Protein AF-A0AAV5A6D0-F1 (afdb_monomer_lite)

pLDDT: mean 78.34, std 21.55, range [28.73, 97.75]

Structure (mmCIF, N/CA/C/O backbone):
data_AF-A0AAV5A6D0-F1
#
_entry.id   AF-A0AAV5A6D0-F1
#
loop_
_atom_site.group_PDB
_atom_site.id
_atom_site.type_symbol
_atom_site.label_atom_id
_atom_site.label_alt_id
_atom_site.label_comp_id
_atom_site.label_asym_id
_atom_site.label_entity_id
_atom_site.label_seq_id
_atom_site.pdbx_PDB_ins_code
_atom_site.Cartn_x
_atom_site.Cartn_y
_atom_site.Cartn_z
_atom_site.occupancy
_atom_site.B_iso_or_equiv
_atom_site.auth_seq_id
_atom_site.auth_comp_id
_atom_site.auth_asym_id
_atom_site.auth_atom_id
_atom_site.pdbx_PDB_model_num
ATOM 1 N N . MET A 1 1 ? 9.984 25.549 33.295 1.00 43.25 1 MET A N 1
ATOM 2 C CA . MET A 1 1 ? 11.396 25.814 32.937 1.00 43.25 1 MET A CA 1
ATOM 3 C C . MET A 1 1 ? 12.257 25.855 34.195 1.00 43.25 1 MET A C 1
ATOM 5 O O . MET A 1 1 ? 12.233 26.850 34.903 1.00 43.25 1 MET A O 1
ATOM 9 N N . ARG A 1 2 ? 13.010 24.788 34.477 1.00 30.38 2 ARG A N 1
ATOM 10 C CA . ARG A 1 2 ? 14.210 24.799 35.330 1.00 30.38 2 ARG A CA 1
ATOM 11 C C . ARG A 1 2 ? 15.177 23.796 34.706 1.00 30.38 2 ARG A C 1
ATOM 13 O O . ARG A 1 2 ? 14.861 22.615 34.636 1.00 30.38 2 ARG A O 1
ATOM 20 N N . ARG A 1 3 ? 16.281 24.303 34.153 1.00 36.16 3 ARG A N 1
ATOM 21 C CA . ARG A 1 3 ? 17.393 23.506 33.624 1.00 36.16 3 ARG A CA 1
ATOM 22 C C . ARG A 1 3 ? 18.273 23.119 34.806 1.00 36.16 3 ARG A C 1
ATOM 24 O O . ARG A 1 3 ? 18.741 24.007 35.512 1.00 36.16 3 ARG A O 1
ATOM 31 N N . LEU A 1 4 ? 18.495 21.826 35.003 1.00 36.88 4 LEU A N 1
ATOM 32 C CA . LEU A 1 4 ? 19.618 21.334 35.789 1.00 36.88 4 LEU A CA 1
ATOM 33 C C . LEU A 1 4 ? 20.675 20.870 34.791 1.00 36.88 4 LEU A C 1
ATOM 35 O O . LEU A 1 4 ? 20.469 19.902 34.064 1.00 36.88 4 LEU A O 1
ATOM 39 N N . GLY A 1 5 ? 21.747 21.655 34.705 1.00 32.72 5 GLY A N 1
ATOM 40 C CA . GLY A 1 5 ? 22.983 21.275 34.043 1.00 32.72 5 GLY A CA 1
ATOM 41 C C . GLY A 1 5 ? 23.807 20.411 34.987 1.00 32.72 5 GLY A C 1
ATOM 42 O O . GLY A 1 5 ? 23.960 20.744 36.161 1.00 32.72 5 GLY A O 1
ATOM 43 N N . LEU A 1 6 ? 24.317 19.308 34.458 1.00 35.38 6 LEU A N 1
ATOM 44 C CA . LEU A 1 6 ? 25.397 18.540 35.054 1.00 35.38 6 LEU A CA 1
ATOM 45 C C . LEU A 1 6 ? 26.467 18.399 33.976 1.00 35.38 6 LEU A C 1
ATOM 47 O O . LEU A 1 6 ? 26.314 17.637 33.024 1.00 35.38 6 LEU A O 1
ATOM 51 N N . ASP A 1 7 ? 27.512 19.206 34.134 1.00 33.22 7 ASP A N 1
ATOM 52 C CA . ASP A 1 7 ? 28.793 19.037 33.469 1.00 33.22 7 ASP A CA 1
ATOM 53 C C . ASP A 1 7 ? 29.434 17.742 33.975 1.00 33.22 7 ASP A C 1
ATOM 55 O O . ASP A 1 7 ? 29.600 17.550 35.181 1.00 33.22 7 ASP A O 1
ATOM 59 N N . MET A 1 8 ? 29.825 16.860 33.057 1.00 34.28 8 MET A N 1
ATOM 60 C CA . MET A 1 8 ? 30.704 15.741 33.373 1.00 34.28 8 MET A CA 1
ATOM 61 C C . MET A 1 8 ? 31.826 15.679 32.338 1.00 34.28 8 MET A C 1
ATOM 63 O O . MET A 1 8 ? 31.598 15.641 31.130 1.00 34.28 8 MET A O 1
ATOM 67 N N . GLN A 1 9 ? 33.043 15.761 32.868 1.00 32.66 9 GLN A N 1
ATOM 68 C CA . GLN A 1 9 ? 34.308 15.936 32.171 1.00 32.66 9 GLN A CA 1
ATOM 69 C C . GLN A 1 9 ? 34.666 14.769 31.242 1.00 32.66 9 GLN A C 1
ATOM 71 O O . GLN A 1 9 ? 34.396 13.602 31.522 1.00 32.66 9 GLN A O 1
ATOM 76 N N . GLN A 1 10 ? 35.359 15.130 30.159 1.00 32.72 10 GLN A N 1
ATOM 77 C CA . GLN A 1 10 ? 36.092 14.244 29.260 1.00 32.72 10 GLN A CA 1
ATOM 78 C C . GLN A 1 10 ? 37.150 13.422 30.008 1.00 32.72 10 GLN A C 1
ATOM 80 O O . GLN A 1 10 ? 38.020 13.974 30.679 1.00 32.72 10 GLN A O 1
ATOM 85 N N . GLY A 1 11 ? 37.118 12.108 29.794 1.00 30.50 11 GLY A N 1
ATOM 86 C CA . GLY A 1 11 ? 38.214 11.184 30.060 1.00 30.50 11 GLY A CA 1
ATOM 87 C C . GLY A 1 11 ? 38.508 10.389 28.794 1.00 30.50 11 GLY A C 1
ATOM 88 O O . GLY A 1 11 ? 37.757 9.490 28.422 1.00 30.50 11 GLY A O 1
ATOM 89 N N . ASP A 1 12 ? 39.582 10.770 28.115 1.00 33.25 12 ASP A N 1
ATOM 90 C CA . ASP A 1 12 ? 40.119 10.138 26.914 1.00 33.25 12 ASP A CA 1
ATOM 91 C C . ASP A 1 12 ? 40.852 8.841 27.305 1.00 33.25 12 ASP A C 1
ATOM 93 O O . ASP A 1 12 ? 41.772 8.883 28.121 1.00 33.25 12 ASP A O 1
ATOM 97 N N . SER A 1 13 ? 40.474 7.680 26.754 1.00 34.00 13 SER A N 1
ATOM 98 C CA . SER A 1 13 ? 41.290 6.450 26.790 1.00 34.00 13 SER A CA 1
ATOM 99 C C . SER A 1 13 ? 40.824 5.424 25.756 1.00 34.00 13 SER A C 1
ATOM 101 O O . SER A 1 13 ? 39.768 4.802 25.849 1.00 34.00 13 SER A O 1
ATOM 103 N N . LYS A 1 14 ? 41.681 5.246 24.755 1.00 36.22 14 LYS A N 1
ATOM 104 C CA . LYS A 1 14 ? 41.596 4.319 23.626 1.00 36.22 14 LYS A CA 1
ATOM 105 C C . LYS A 1 14 ? 41.636 2.853 24.082 1.00 36.22 14 LYS A C 1
ATOM 107 O O . LYS A 1 14 ? 42.484 2.493 24.888 1.00 36.22 14 LYS A O 1
ATOM 112 N N . THR A 1 15 ? 40.810 1.994 23.474 1.00 36.38 15 THR A N 1
ATOM 113 C CA . THR A 1 15 ? 41.187 0.685 22.872 1.00 36.38 15 THR A CA 1
ATOM 114 C C . THR A 1 15 ? 39.941 -0.043 22.335 1.00 36.38 15 THR A C 1
ATOM 116 O O . THR A 1 15 ? 39.344 -0.900 22.982 1.00 36.38 15 THR A O 1
ATOM 119 N N . GLN A 1 16 ? 39.542 0.265 21.095 1.00 35.91 16 GLN A N 1
ATOM 120 C CA . GLN A 1 16 ? 38.551 -0.531 20.363 1.00 35.91 16 GLN A CA 1
ATOM 121 C C . GLN A 1 16 ? 39.178 -1.858 19.899 1.00 35.91 16 GLN A C 1
ATOM 123 O O . GLN A 1 16 ? 39.881 -1.914 18.889 1.00 35.91 16 GLN A O 1
ATOM 128 N N . LYS A 1 17 ? 38.890 -2.954 20.610 1.00 38.31 17 LYS A N 1
ATOM 129 C CA . LYS A 1 17 ? 39.083 -4.316 20.088 1.00 38.31 17 LYS A CA 1
ATOM 130 C C . LYS A 1 17 ? 38.045 -4.583 18.990 1.00 38.31 17 LYS A C 1
ATOM 132 O O . LYS A 1 17 ? 36.876 -4.839 19.272 1.00 38.31 17 LYS A O 1
ATOM 137 N N . LYS A 1 18 ? 38.486 -4.536 17.728 1.00 38.50 18 LYS A N 1
ATOM 138 C CA . LYS A 1 18 ? 37.735 -5.013 16.556 1.00 38.50 18 LYS A CA 1
ATOM 139 C C . LYS A 1 18 ? 37.424 -6.505 16.718 1.00 38.50 18 LYS A C 1
ATOM 141 O O . LYS A 1 18 ? 38.333 -7.331 16.701 1.00 38.50 18 LYS A O 1
ATOM 146 N N . ARG A 1 19 ? 36.141 -6.854 16.846 1.00 41.00 19 ARG A N 1
ATOM 147 C CA . ARG A 1 19 ? 35.669 -8.239 16.693 1.00 41.00 19 ARG A CA 1
ATOM 148 C C . ARG A 1 19 ? 35.766 -8.648 15.212 1.00 41.00 19 ARG A C 1
ATOM 150 O O . ARG A 1 19 ? 35.385 -7.850 14.352 1.00 41.00 19 ARG A O 1
ATOM 157 N N . PRO A 1 20 ? 36.247 -9.859 14.887 1.00 47.59 20 PRO A N 1
ATOM 158 C CA . PRO A 1 20 ? 36.244 -10.356 13.518 1.00 47.59 20 PRO A CA 1
ATOM 159 C C . PRO A 1 20 ? 34.805 -10.607 13.047 1.00 47.59 20 PRO A C 1
ATOM 161 O O . PRO A 1 20 ? 34.029 -11.311 13.690 1.00 47.59 20 PRO A O 1
ATOM 164 N N . ARG A 1 21 ? 34.450 -9.996 11.915 1.00 40.84 21 ARG A N 1
ATOM 165 C CA . ARG A 1 21 ? 33.166 -10.162 11.227 1.00 40.84 21 ARG A CA 1
ATOM 166 C C . ARG A 1 21 ? 33.206 -11.499 10.480 1.00 40.84 21 ARG A C 1
ATOM 168 O O . ARG A 1 21 ? 33.995 -11.651 9.548 1.00 40.84 21 ARG A O 1
ATOM 175 N N . ALA A 1 22 ? 32.389 -12.462 10.897 1.00 35.53 22 ALA A N 1
ATOM 176 C CA . ALA A 1 22 ? 32.207 -13.714 10.172 1.00 35.53 22 ALA A CA 1
ATOM 177 C C . ALA A 1 22 ? 31.603 -13.414 8.789 1.00 35.53 22 ALA A C 1
ATOM 179 O O . ALA A 1 22 ? 30.533 -12.817 8.683 1.00 35.53 22 ALA A O 1
ATOM 180 N N . LYS A 1 23 ? 32.322 -13.787 7.726 1.00 35.41 23 LYS A N 1
ATOM 181 C CA . LYS A 1 23 ? 31.831 -13.760 6.346 1.00 35.41 23 LYS A CA 1
ATOM 182 C C . LYS A 1 23 ? 31.002 -15.023 6.112 1.00 35.41 23 LYS A C 1
ATOM 184 O O . LYS A 1 23 ? 31.561 -16.075 5.823 1.00 35.41 23 LYS A O 1
ATOM 189 N N . THR A 1 24 ? 29.684 -14.931 6.221 1.00 34.81 24 THR A N 1
ATOM 190 C CA . THR A 1 24 ? 28.765 -15.955 5.708 1.00 34.81 24 THR A CA 1
ATOM 191 C C . THR A 1 24 ? 28.520 -15.698 4.222 1.00 34.81 24 THR A C 1
ATOM 193 O O . THR A 1 24 ? 27.555 -15.053 3.826 1.00 34.81 24 THR A O 1
ATOM 196 N N . GLY A 1 25 ? 29.444 -16.171 3.383 1.00 32.53 25 GLY A N 1
ATOM 197 C CA . GLY A 1 25 ? 29.205 -16.318 1.949 1.00 32.53 25 GLY A CA 1
ATOM 198 C C . GLY A 1 25 ? 28.345 -17.556 1.712 1.00 32.53 25 GLY A C 1
ATOM 199 O O . GLY A 1 25 ? 28.854 -18.671 1.772 1.00 32.53 25 GLY A O 1
ATOM 200 N N . GLY A 1 26 ? 27.044 -17.365 1.497 1.00 32.62 26 GLY A N 1
ATOM 201 C CA . GLY A 1 26 ? 26.146 -18.429 1.050 1.00 32.62 26 GLY A CA 1
ATOM 202 C C . GLY A 1 26 ? 26.333 -18.690 -0.452 1.00 32.62 26 GLY A C 1
ATOM 203 O O . GLY A 1 26 ? 26.344 -17.727 -1.221 1.00 32.62 26 GLY A O 1
ATOM 204 N N . PRO A 1 27 ? 26.497 -19.948 -0.896 1.00 39.16 27 PRO A N 1
ATOM 205 C CA . PRO A 1 27 ? 26.615 -20.267 -2.313 1.00 39.16 27 PRO A CA 1
ATOM 206 C C . PRO A 1 27 ? 25.253 -20.162 -3.017 1.00 39.16 27 PRO A C 1
ATOM 208 O O . PRO A 1 27 ? 24.255 -20.721 -2.566 1.00 39.16 27 PRO A O 1
ATOM 211 N N . ILE A 1 28 ? 25.238 -19.461 -4.151 1.00 39.66 28 ILE A N 1
ATOM 212 C CA . ILE A 1 28 ? 24.139 -19.432 -5.123 1.00 39.66 28 ILE A CA 1
ATOM 213 C C . ILE A 1 28 ? 24.212 -20.734 -5.941 1.00 39.66 28 ILE A C 1
ATOM 215 O O . ILE A 1 28 ? 25.244 -20.972 -6.572 1.00 39.66 28 ILE A O 1
ATOM 219 N N . PRO A 1 29 ? 23.169 -21.584 -5.981 1.00 36.22 29 PRO A N 1
ATOM 220 C CA . PRO A 1 29 ? 23.170 -22.756 -6.845 1.00 36.22 29 PRO A CA 1
ATOM 221 C C . PRO A 1 29 ? 22.846 -22.353 -8.290 1.00 36.22 29 PRO A C 1
ATOM 223 O O . PRO A 1 29 ? 21.707 -22.047 -8.642 1.00 36.22 29 PRO A O 1
ATOM 226 N N . SER A 1 30 ? 23.868 -22.376 -9.144 1.00 33.62 30 SER A N 1
ATOM 227 C CA . SER A 1 30 ? 23.751 -22.318 -10.599 1.00 33.62 30 SER A CA 1
ATOM 228 C C . SER A 1 30 ? 23.232 -23.656 -11.137 1.00 33.62 30 SER A C 1
ATOM 230 O O . SER A 1 30 ? 23.967 -24.628 -11.297 1.00 33.62 30 SER A O 1
ATOM 232 N N . PHE A 1 31 ? 21.937 -23.715 -11.446 1.00 35.47 31 PHE A N 1
ATOM 233 C CA . PHE A 1 31 ? 21.344 -24.822 -12.197 1.00 35.47 31 PHE A CA 1
ATOM 234 C C . PHE A 1 31 ? 21.674 -24.689 -13.692 1.00 35.47 31 PHE A C 1
ATOM 236 O O . PHE A 1 31 ? 20.863 -24.223 -14.487 1.00 35.47 31 PHE A O 1
ATOM 243 N N . ILE A 1 32 ? 22.870 -25.131 -14.084 1.00 34.88 32 ILE A N 1
ATOM 244 C CA . ILE A 1 32 ? 23.192 -25.469 -15.476 1.00 34.88 32 ILE A CA 1
ATOM 245 C C . ILE A 1 32 ? 22.997 -26.980 -15.615 1.00 34.88 32 ILE A C 1
ATOM 247 O O . ILE A 1 32 ? 23.850 -27.775 -15.225 1.00 34.88 32 ILE A O 1
ATOM 251 N N . LYS A 1 33 ? 21.837 -27.394 -16.135 1.00 32.19 33 LYS A N 1
ATOM 252 C CA . LYS A 1 33 ? 21.610 -28.779 -16.563 1.00 32.19 33 LYS A CA 1
ATOM 253 C C . LYS A 1 33 ? 22.104 -28.940 -17.995 1.00 32.19 33 LYS A C 1
ATOM 255 O O . LYS A 1 33 ? 21.359 -28.760 -18.952 1.00 32.19 33 LYS A O 1
ATOM 260 N N . SER A 1 34 ? 23.365 -29.325 -18.109 1.00 32.22 34 SER A N 1
ATOM 261 C CA . SER A 1 34 ? 23.924 -29.972 -19.291 1.00 32.22 34 SER A CA 1
ATOM 262 C C . SER A 1 34 ? 23.414 -31.416 -19.335 1.00 32.22 34 SER A C 1
ATOM 264 O O . SER A 1 34 ? 23.597 -32.170 -18.377 1.00 32.22 34 SER A O 1
ATOM 266 N N . ARG A 1 35 ? 22.784 -31.830 -20.435 1.00 31.41 35 ARG A N 1
ATOM 267 C CA . ARG A 1 35 ? 22.602 -33.251 -20.771 1.00 31.41 35 ARG A CA 1
ATOM 268 C C . ARG A 1 35 ? 22.964 -33.484 -22.240 1.00 31.41 35 ARG A C 1
ATOM 270 O O . ARG A 1 35 ? 22.884 -32.546 -23.028 1.00 31.41 35 ARG A O 1
ATOM 277 N N . PRO A 1 36 ? 23.424 -34.698 -22.580 1.00 38.12 36 PRO A N 1
ATOM 278 C CA . PRO A 1 36 ? 24.420 -34.908 -23.610 1.00 38.12 36 PRO A CA 1
ATOM 279 C C . PRO A 1 36 ? 23.820 -35.323 -24.949 1.00 38.12 36 PRO A C 1
ATOM 281 O O . PRO A 1 36 ? 22.747 -35.917 -25.028 1.00 38.12 36 PRO A O 1
ATOM 284 N N . SER A 1 37 ? 24.634 -35.033 -25.959 1.00 30.64 37 SER A N 1
ATOM 285 C CA . SER A 1 37 ? 24.712 -35.608 -27.296 1.00 30.64 37 SER A CA 1
ATOM 286 C C . SER A 1 37 ? 24.108 -37.010 -27.450 1.00 30.64 37 SER A C 1
ATOM 288 O O . SER A 1 37 ? 24.536 -37.962 -26.795 1.00 30.64 37 SER A O 1
ATOM 290 N N . ALA A 1 38 ? 23.167 -37.127 -28.388 1.00 35.34 38 ALA A N 1
ATOM 291 C CA . ALA A 1 38 ? 22.860 -38.367 -29.083 1.00 35.34 38 ALA A CA 1
ATOM 292 C C . ALA A 1 38 ? 23.198 -38.159 -30.564 1.00 35.34 38 ALA A C 1
ATOM 294 O O . ALA A 1 38 ? 22.762 -37.192 -31.188 1.00 35.34 38 ALA A O 1
ATOM 295 N N . ALA A 1 39 ? 24.036 -39.056 -31.072 1.00 37.31 39 ALA A N 1
ATOM 296 C CA . ALA A 1 39 ? 24.595 -39.055 -32.408 1.00 37.31 39 ALA A CA 1
ATOM 297 C C . ALA A 1 39 ? 23.515 -39.107 -33.499 1.00 37.31 39 ALA A C 1
ATOM 299 O O . ALA A 1 39 ? 22.633 -39.963 -33.460 1.00 37.31 39 ALA A O 1
ATOM 300 N N . VAL A 1 40 ? 23.657 -38.253 -34.514 1.00 37.44 40 VAL A N 1
ATOM 301 C CA . VAL A 1 40 ? 23.099 -38.497 -35.846 1.00 37.44 40 VAL A CA 1
ATOM 302 C C . VAL A 1 40 ? 24.205 -38.294 -36.876 1.00 37.44 40 VAL A C 1
ATOM 304 O O . VAL A 1 40 ? 24.956 -37.322 -36.857 1.00 37.44 40 VAL A O 1
ATOM 307 N N . THR A 1 41 ? 24.303 -39.309 -37.717 1.00 34.34 41 THR A N 1
ATOM 308 C CA . THR A 1 41 ? 25.282 -39.604 -38.750 1.00 34.34 41 THR A CA 1
ATOM 309 C C . THR A 1 41 ? 25.411 -38.508 -39.814 1.00 34.34 41 THR A C 1
ATOM 311 O O . THR A 1 41 ? 24.445 -38.122 -40.461 1.00 34.34 41 THR A O 1
ATOM 314 N N . THR A 1 42 ? 26.656 -38.064 -39.973 1.00 35.09 42 THR A N 1
ATOM 315 C CA . THR A 1 42 ? 27.353 -37.503 -41.142 1.00 35.09 42 THR A CA 1
ATOM 316 C C . THR A 1 42 ? 26.597 -37.351 -42.474 1.00 35.09 42 THR A C 1
ATOM 318 O O . THR A 1 42 ? 26.329 -38.335 -43.164 1.00 35.09 42 THR A O 1
ATOM 321 N N . THR A 1 43 ? 26.498 -36.102 -42.934 1.00 37.00 43 THR A N 1
ATOM 322 C CA . THR A 1 43 ? 26.656 -35.715 -44.350 1.00 37.00 43 THR A CA 1
ATOM 323 C C . THR A 1 43 ? 27.648 -34.548 -44.418 1.00 37.00 43 THR A C 1
ATOM 325 O O . THR A 1 43 ? 27.418 -33.553 -43.727 1.00 37.00 43 THR A O 1
ATOM 328 N N . PRO A 1 44 ? 28.748 -34.634 -45.189 1.00 35.94 44 PRO A N 1
ATOM 329 C CA . PRO A 1 44 ? 29.735 -33.568 -45.268 1.00 35.94 44 PRO A CA 1
ATOM 330 C C . PRO A 1 44 ? 29.241 -32.507 -46.256 1.00 35.94 44 PRO A C 1
ATOM 332 O O . PRO A 1 44 ? 29.262 -32.713 -47.466 1.00 35.94 44 PRO A O 1
ATOM 335 N N . LEU A 1 45 ? 28.784 -31.372 -45.736 1.00 38.75 45 LEU A N 1
ATOM 336 C CA . LEU A 1 45 ? 28.726 -30.126 -46.490 1.00 38.75 45 LEU A CA 1
ATOM 337 C C . LEU A 1 45 ? 29.853 -29.254 -45.949 1.00 38.75 45 LEU A C 1
ATOM 339 O O . LEU A 1 45 ? 29.887 -28.934 -44.765 1.00 38.75 45 LEU A O 1
ATOM 343 N N . THR A 1 46 ? 30.802 -28.980 -46.835 1.00 40.53 46 THR A N 1
ATOM 344 C CA . THR A 1 46 ? 31.920 -28.044 -46.730 1.00 40.53 46 THR A CA 1
ATOM 345 C C . THR A 1 46 ? 31.604 -26.864 -45.806 1.00 40.53 46 THR A C 1
ATOM 347 O O . THR A 1 46 ? 30.938 -25.910 -46.200 1.00 40.53 46 THR A O 1
ATOM 350 N N . GLN A 1 47 ? 32.085 -26.943 -44.562 1.00 36.19 47 GLN A N 1
ATOM 351 C CA . GLN A 1 47 ? 32.286 -25.775 -43.714 1.00 36.19 47 GLN A CA 1
ATOM 352 C C . GLN A 1 47 ? 33.568 -25.099 -44.193 1.00 36.19 47 GLN A C 1
ATOM 354 O O . GLN A 1 47 ? 34.662 -25.624 -44.000 1.00 36.19 47 GLN A O 1
ATOM 359 N N . ASP A 1 48 ? 33.408 -23.946 -44.835 1.00 34.00 48 ASP A N 1
ATOM 360 C CA . ASP A 1 48 ? 34.449 -22.928 -44.862 1.00 34.00 48 ASP A CA 1
ATOM 361 C C . ASP A 1 48 ? 34.687 -22.484 -43.411 1.00 34.00 48 ASP A C 1
ATOM 363 O O . ASP A 1 48 ? 33.894 -21.735 -42.832 1.00 34.00 48 ASP A O 1
ATOM 367 N N . ASP A 1 49 ? 35.772 -22.977 -42.816 1.00 38.88 49 ASP A N 1
ATOM 368 C CA . ASP A 1 49 ? 36.373 -22.426 -41.601 1.00 38.88 49 ASP A CA 1
ATOM 369 C C . ASP A 1 49 ? 36.970 -21.050 -41.936 1.00 38.88 49 ASP A C 1
ATOM 371 O O . ASP A 1 49 ? 38.170 -20.880 -42.154 1.00 38.88 49 ASP A O 1
ATOM 375 N N . SER A 1 50 ? 36.102 -20.043 -41.988 1.00 38.50 50 SER A N 1
ATOM 376 C CA . SER A 1 50 ? 36.502 -18.655 -41.774 1.00 38.50 50 SER A CA 1
ATOM 377 C C . SER A 1 50 ? 36.335 -18.333 -40.282 1.00 38.50 50 SER A C 1
ATOM 379 O O . SER A 1 50 ? 35.353 -18.762 -39.668 1.00 38.50 50 SER A O 1
ATOM 381 N N . PRO A 1 51 ? 37.290 -17.621 -39.649 1.00 40.69 51 PRO A N 1
ATOM 382 C CA . PRO A 1 51 ? 37.132 -17.186 -38.264 1.00 40.69 51 PRO A CA 1
ATOM 383 C C . PRO A 1 51 ? 35.846 -16.353 -38.151 1.00 40.69 51 PRO A C 1
ATOM 385 O O . PRO A 1 51 ? 35.530 -15.639 -39.103 1.00 40.69 51 PRO A O 1
ATOM 388 N N . PRO A 1 52 ? 35.097 -16.405 -37.031 1.00 47.84 52 PRO A N 1
ATOM 389 C CA . PRO A 1 52 ? 33.910 -15.576 -36.873 1.00 47.84 52 PRO A CA 1
ATOM 390 C C . PRO A 1 52 ? 34.333 -14.115 -37.007 1.00 47.84 52 PRO A C 1
ATOM 392 O O . PRO A 1 52 ? 34.992 -13.561 -36.127 1.00 47.84 52 PRO A O 1
ATOM 395 N N . THR A 1 53 ? 34.003 -13.503 -38.142 1.00 55.25 53 THR A N 1
ATOM 396 C CA . THR A 1 53 ? 34.261 -12.093 -38.394 1.00 55.25 53 THR A CA 1
ATOM 397 C C . THR A 1 53 ? 33.444 -11.328 -37.365 1.00 55.25 53 THR A C 1
ATOM 399 O O . THR A 1 53 ? 32.216 -11.274 -37.442 1.00 55.25 53 THR A O 1
ATOM 402 N N . HIS A 1 54 ? 34.108 -10.815 -36.331 1.00 72.94 54 HIS A N 1
ATOM 403 C CA . HIS A 1 54 ? 33.478 -9.939 -35.358 1.00 72.94 54 HIS A CA 1
ATOM 404 C C . HIS A 1 54 ? 33.095 -8.653 -36.092 1.00 72.94 54 HIS A C 1
ATOM 406 O O . HIS A 1 54 ? 33.943 -7.791 -36.304 1.00 72.94 54 HIS A O 1
ATOM 412 N N . LEU A 1 55 ? 31.836 -8.572 -36.533 1.00 83.56 55 LEU A N 1
ATOM 413 C CA . LEU A 1 55 ? 31.282 -7.374 -37.156 1.00 83.56 55 LEU A CA 1
ATOM 414 C C . LEU A 1 55 ? 31.409 -6.198 -36.184 1.00 83.56 55 LEU A C 1
ATOM 416 O O . LEU A 1 55 ? 31.141 -6.333 -34.985 1.00 83.56 55 LEU A O 1
ATOM 420 N N . SER A 1 56 ? 31.814 -5.051 -36.713 1.00 92.19 56 SER A N 1
ATOM 421 C CA . SER A 1 56 ? 31.847 -3.792 -35.970 1.00 92.19 56 SER A CA 1
ATOM 422 C C . SER A 1 56 ? 30.432 -3.331 -35.588 1.00 92.19 56 SER A C 1
ATOM 424 O O . SER A 1 56 ? 29.434 -3.782 -36.156 1.00 92.19 56 SER A O 1
ATOM 426 N N . VAL A 1 57 ? 30.321 -2.414 -34.620 1.00 90.44 57 VAL A N 1
ATOM 427 C CA . VAL A 1 57 ? 29.020 -1.867 -34.188 1.00 90.44 57 VAL A CA 1
ATOM 428 C C . VAL A 1 57 ? 28.274 -1.214 -35.358 1.00 90.44 57 VAL A C 1
ATOM 430 O O . VAL A 1 57 ? 27.076 -1.445 -35.509 1.00 90.44 57 VAL A O 1
ATOM 433 N N . ASP A 1 58 ? 28.968 -0.480 -36.229 1.00 92.69 58 ASP A N 1
ATOM 434 C CA . ASP A 1 58 ? 28.361 0.186 -37.389 1.00 92.69 58 ASP A CA 1
ATOM 435 C C . ASP A 1 58 ? 27.865 -0.808 -38.455 1.00 92.69 58 ASP A C 1
ATOM 437 O O . ASP A 1 58 ? 26.787 -0.636 -39.036 1.00 92.69 58 ASP A O 1
ATOM 441 N N . GLU A 1 59 ? 28.597 -1.902 -38.680 1.00 92.12 59 GLU A N 1
ATOM 442 C CA . GLU A 1 59 ? 28.155 -3.002 -39.550 1.00 92.12 59 GLU A CA 1
ATOM 443 C C . GLU A 1 59 ? 26.917 -3.703 -38.971 1.00 92.12 59 GLU A C 1
ATOM 445 O O . GLU A 1 59 ? 25.964 -4.009 -39.690 1.00 92.12 59 GLU A O 1
ATOM 450 N N . LEU A 1 60 ? 26.878 -3.900 -37.651 1.00 92.69 60 LEU A N 1
ATOM 451 C CA . LEU A 1 60 ? 25.719 -4.475 -36.973 1.00 92.69 60 LEU A CA 1
ATOM 452 C C . LEU A 1 60 ? 24.501 -3.546 -37.049 1.00 92.69 60 LEU A C 1
ATOM 454 O O . LEU A 1 60 ? 23.402 -4.013 -37.354 1.00 92.69 60 LEU A O 1
ATOM 458 N N . LEU A 1 61 ? 24.681 -2.240 -36.841 1.00 93.50 61 LEU A N 1
ATOM 459 C CA . LEU A 1 61 ? 23.612 -1.246 -36.962 1.00 93.50 61 LEU A CA 1
ATOM 460 C C . LEU A 1 61 ? 23.069 -1.172 -38.391 1.00 93.50 61 LEU A C 1
ATOM 462 O O . LEU A 1 61 ? 21.855 -1.261 -38.588 1.00 93.50 61 LEU A O 1
ATOM 466 N N . SER A 1 62 ? 23.940 -1.079 -39.396 1.00 92.00 62 SER A N 1
ATOM 467 C CA . SER A 1 62 ? 23.523 -1.047 -40.804 1.00 92.00 62 SER A CA 1
ATOM 468 C C . SER A 1 62 ? 22.791 -2.327 -41.223 1.00 92.00 62 SER A C 1
ATOM 470 O O . SER A 1 62 ? 21.781 -2.244 -41.921 1.00 92.00 62 SER A O 1
ATOM 472 N N . SER A 1 63 ? 23.203 -3.497 -40.717 1.00 91.69 63 SER A N 1
ATOM 473 C CA . SER A 1 63 ? 22.531 -4.778 -40.990 1.00 91.69 63 SER A CA 1
ATOM 474 C C . SER A 1 63 ? 21.126 -4.905 -40.380 1.00 91.69 63 SER A C 1
ATOM 476 O O . SER A 1 63 ? 20.316 -5.703 -40.853 1.00 91.69 63 SER A O 1
ATOM 478 N N . LEU A 1 64 ? 20.823 -4.139 -39.325 1.00 91.50 64 LEU A N 1
ATOM 479 C CA . LEU A 1 64 ? 19.537 -4.170 -38.617 1.00 91.50 64 LEU A CA 1
ATOM 480 C C . LEU A 1 64 ? 18.618 -2.994 -38.983 1.00 91.50 64 LEU A C 1
ATOM 482 O O . LEU A 1 64 ? 17.404 -3.049 -38.746 1.00 91.50 64 LEU A O 1
ATOM 486 N N . THR A 1 65 ? 19.178 -1.943 -39.581 1.00 91.44 65 THR A N 1
ATOM 487 C CA . THR A 1 65 ? 18.440 -0.752 -40.006 1.00 91.44 65 THR A CA 1
ATOM 488 C C . THR A 1 65 ? 17.512 -1.097 -41.184 1.00 91.44 65 THR A C 1
ATOM 490 O O . THR A 1 65 ? 17.901 -1.845 -42.087 1.00 91.44 65 THR A O 1
ATOM 493 N N . PRO A 1 66 ? 16.255 -0.607 -41.206 1.00 83.69 66 PRO A N 1
ATOM 494 C CA . PRO A 1 66 ? 15.387 -0.741 -42.378 1.00 83.69 66 PRO A CA 1
ATOM 495 C C . PRO A 1 66 ? 16.100 -0.276 -43.660 1.00 83.69 66 PRO A C 1
ATOM 497 O O . PRO A 1 66 ? 16.751 0.766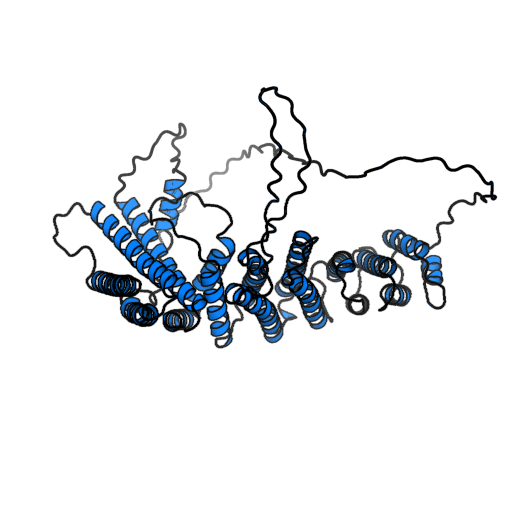 -43.624 1.00 83.69 66 PRO A O 1
ATOM 500 N N . PRO A 1 67 ? 15.982 -0.993 -44.795 1.00 84.50 67 PRO A N 1
ATOM 501 C CA . PRO A 1 67 ? 15.023 -2.060 -45.113 1.00 84.50 67 PRO A CA 1
ATOM 502 C C . PRO A 1 67 ? 15.523 -3.504 -44.889 1.00 84.50 67 PRO A C 1
ATOM 504 O O . PRO A 1 67 ? 14.839 -4.442 -45.295 1.00 84.50 67 PRO A O 1
ATOM 507 N N . ALA A 1 68 ? 16.687 -3.719 -44.266 1.00 85.00 68 ALA A N 1
ATOM 508 C CA . ALA A 1 68 ? 17.287 -5.055 -44.124 1.00 85.00 68 ALA A CA 1
ATOM 509 C C . ALA A 1 68 ? 16.371 -6.053 -43.385 1.00 85.00 68 ALA A C 1
ATOM 511 O O . ALA A 1 68 ? 15.514 -5.648 -42.608 1.00 85.00 68 ALA A O 1
ATOM 512 N N . VAL A 1 69 ? 16.515 -7.365 -43.583 1.00 87.56 69 VAL A N 1
ATOM 513 C CA . VAL A 1 69 ? 15.718 -8.368 -42.844 1.00 87.56 69 VAL A CA 1
ATOM 514 C C . VAL A 1 69 ? 16.229 -8.487 -41.404 1.00 87.56 69 VAL A C 1
ATOM 516 O O . VAL A 1 69 ? 17.433 -8.570 -41.176 1.00 87.56 69 VAL A O 1
ATOM 519 N N . LEU A 1 70 ? 15.322 -8.520 -40.420 1.00 90.19 70 LEU A N 1
ATOM 520 C CA . LEU A 1 70 ? 15.696 -8.675 -39.010 1.00 90.19 70 LEU A CA 1
ATOM 521 C C . LEU A 1 70 ? 16.382 -10.026 -38.770 1.00 90.19 70 LEU A C 1
ATOM 523 O O . LEU A 1 70 ? 15.794 -11.084 -38.988 1.00 90.19 70 LEU A O 1
ATOM 527 N N . SER A 1 71 ? 17.609 -9.984 -38.255 1.00 93.81 71 SER A N 1
ATOM 528 C CA . SER A 1 71 ? 18.380 -11.165 -37.869 1.00 93.81 71 SER A CA 1
ATOM 529 C C . SER A 1 71 ? 18.611 -11.173 -36.365 1.00 93.81 71 SER A C 1
ATOM 531 O O . SER A 1 71 ? 19.207 -10.251 -35.804 1.00 93.81 71 SER A O 1
ATOM 533 N N . MET A 1 72 ? 18.170 -12.244 -35.703 1.00 95.06 72 MET A N 1
ATOM 534 C CA . MET A 1 72 ? 18.348 -12.396 -34.257 1.00 95.06 72 MET A CA 1
ATOM 535 C C . MET A 1 72 ? 19.831 -12.525 -33.874 1.00 95.06 72 MET A C 1
ATOM 537 O O . MET A 1 72 ? 20.232 -12.080 -32.800 1.00 95.06 72 MET A O 1
ATOM 541 N N . ASN A 1 73 ? 20.659 -13.099 -34.753 1.00 93.75 73 ASN A N 1
ATOM 542 C CA . ASN A 1 73 ? 22.098 -13.221 -34.518 1.00 93.75 73 ASN A CA 1
ATOM 543 C C . ASN A 1 73 ? 22.772 -11.844 -34.520 1.00 93.75 73 ASN A C 1
ATOM 545 O O . ASN A 1 73 ? 23.541 -11.555 -33.607 1.00 93.75 73 ASN A O 1
ATOM 549 N N . HIS A 1 74 ? 22.417 -10.972 -35.472 1.00 94.25 74 HIS A N 1
ATOM 550 C CA . HIS A 1 74 ? 22.921 -9.596 -35.504 1.00 94.25 74 HIS A CA 1
ATOM 551 C C . HIS A 1 74 ? 22.422 -8.785 -34.302 1.00 94.25 74 HIS A C 1
ATOM 553 O O . HIS A 1 74 ? 23.211 -8.080 -33.682 1.00 94.25 74 HIS A O 1
ATOM 559 N N . ALA A 1 75 ? 21.154 -8.936 -33.899 1.00 94.19 75 ALA A N 1
ATOM 560 C CA . ALA A 1 75 ? 20.615 -8.244 -32.724 1.00 94.19 75 ALA A CA 1
ATOM 561 C C . ALA A 1 75 ? 21.337 -8.649 -31.422 1.00 94.19 75 ALA A C 1
ATOM 563 O O . ALA A 1 75 ? 21.699 -7.793 -30.614 1.00 94.19 75 ALA A O 1
ATOM 564 N N . ARG A 1 76 ? 21.623 -9.945 -31.235 1.00 94.56 76 ARG A N 1
ATOM 565 C CA . ARG A 1 76 ? 22.403 -10.435 -30.084 1.00 94.56 76 ARG A CA 1
ATOM 566 C C . ARG A 1 76 ? 23.861 -9.990 -30.132 1.00 94.56 76 ARG A C 1
ATOM 568 O O . ARG A 1 76 ? 24.408 -9.626 -29.094 1.00 94.56 76 ARG A O 1
ATOM 575 N N . ALA A 1 77 ? 24.482 -10.019 -31.311 1.00 93.81 77 ALA A N 1
ATOM 576 C CA . ALA A 1 77 ? 25.842 -9.524 -31.496 1.00 93.81 77 ALA A CA 1
ATOM 577 C C . ALA A 1 77 ? 25.929 -8.030 -31.154 1.00 93.81 77 ALA A C 1
ATOM 579 O O . ALA A 1 77 ? 26.833 -7.634 -30.423 1.00 93.81 77 ALA A O 1
ATOM 580 N N . LEU A 1 78 ? 24.937 -7.235 -31.574 1.00 94.31 78 LEU A N 1
ATOM 581 C CA . LEU A 1 78 ? 24.828 -5.823 -31.217 1.00 94.31 78 LEU A CA 1
ATOM 582 C C . LEU A 1 78 ? 24.701 -5.643 -29.700 1.00 94.31 78 LEU A C 1
ATOM 584 O O . LEU A 1 78 ? 25.482 -4.898 -29.122 1.00 94.31 78 LEU A O 1
ATOM 588 N N . HIS A 1 79 ? 23.801 -6.370 -29.026 1.00 94.31 79 HIS A N 1
ATOM 589 C CA . HIS A 1 79 ? 23.687 -6.323 -27.559 1.00 94.31 79 HIS A CA 1
ATOM 590 C C . HIS A 1 79 ? 25.033 -6.589 -26.855 1.00 94.31 79 HIS A C 1
ATOM 592 O O . HIS A 1 79 ? 25.371 -5.900 -25.892 1.00 94.31 79 HIS A O 1
ATOM 598 N N . MET A 1 80 ? 25.826 -7.552 -27.335 1.00 93.69 80 MET A N 1
ATOM 599 C CA . MET A 1 80 ? 27.141 -7.844 -26.754 1.00 93.69 80 MET A CA 1
ATOM 600 C C . MET A 1 80 ? 28.177 -6.759 -27.065 1.00 93.69 80 MET A C 1
ATOM 602 O O . MET A 1 80 ? 28.919 -6.364 -26.167 1.00 93.69 80 MET A O 1
ATOM 606 N N . ALA A 1 81 ? 28.207 -6.252 -28.299 1.00 92.19 81 ALA A N 1
ATOM 607 C CA . ALA A 1 81 ? 29.133 -5.202 -28.719 1.00 92.19 81 ALA A CA 1
ATOM 608 C C . ALA A 1 81 ? 28.889 -3.878 -27.971 1.00 92.19 81 ALA A C 1
ATOM 610 O O . ALA A 1 81 ? 29.842 -3.209 -27.574 1.00 92.19 81 ALA A O 1
ATOM 611 N N . LEU A 1 82 ? 27.624 -3.565 -27.665 1.00 92.31 82 LEU A N 1
ATOM 612 C CA . LEU A 1 82 ? 27.217 -2.354 -26.943 1.00 92.31 82 LEU A CA 1
ATOM 613 C C . LEU A 1 82 ? 27.750 -2.247 -25.510 1.00 92.31 82 LEU A C 1
ATOM 615 O O . LEU A 1 82 ? 27.722 -1.175 -24.909 1.00 92.31 82 LEU A O 1
ATOM 619 N N . ARG A 1 83 ? 28.244 -3.353 -24.946 1.00 90.69 83 ARG A N 1
ATOM 620 C CA . ARG A 1 83 ? 28.910 -3.354 -23.636 1.00 90.69 83 ARG A CA 1
ATOM 621 C C . ARG A 1 83 ? 30.326 -2.786 -23.690 1.00 90.69 83 ARG A C 1
ATOM 623 O O . ARG A 1 83 ? 30.881 -2.476 -22.641 1.00 90.69 83 ARG A O 1
ATOM 630 N N . ILE A 1 84 ? 30.912 -2.718 -24.883 1.00 90.06 84 ILE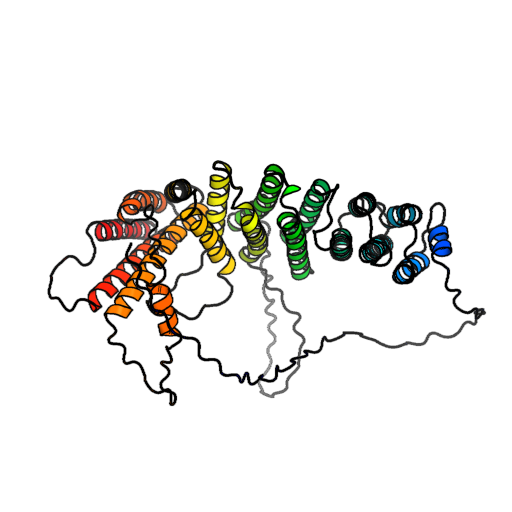 A N 1
ATOM 631 C CA . ILE A 1 84 ? 32.290 -2.280 -25.122 1.00 90.06 84 ILE A CA 1
ATOM 632 C C . ILE A 1 84 ? 32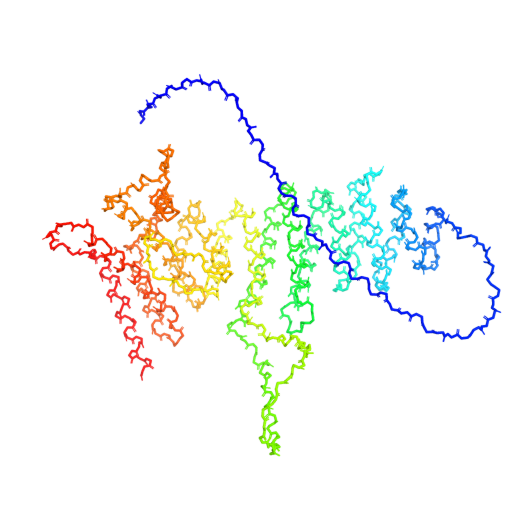.290 -0.893 -25.767 1.00 90.06 84 ILE A C 1
ATOM 634 O O . ILE A 1 84 ? 33.107 -0.056 -25.396 1.00 90.06 84 ILE A O 1
ATOM 638 N N . ASP A 1 85 ? 31.360 -0.645 -26.691 1.00 89.12 85 ASP A N 1
ATOM 639 C CA . ASP A 1 85 ? 31.277 0.602 -27.448 1.00 89.12 85 ASP A CA 1
ATOM 640 C C . ASP A 1 85 ? 29.821 1.074 -27.583 1.00 89.12 85 ASP A C 1
ATOM 642 O O . ASP A 1 85 ? 28.933 0.289 -27.906 1.00 89.12 85 ASP A O 1
ATOM 646 N N . THR A 1 86 ? 29.551 2.351 -27.297 1.00 88.31 86 THR A N 1
ATOM 647 C CA . THR A 1 86 ? 28.192 2.919 -27.302 1.00 88.31 86 THR A CA 1
ATOM 648 C C . THR A 1 86 ? 28.030 3.887 -28.484 1.00 88.31 86 THR A C 1
ATOM 650 O O . THR A 1 86 ? 28.549 5.005 -28.422 1.00 88.31 86 THR A O 1
ATOM 653 N N . PRO A 1 87 ? 27.286 3.510 -29.542 1.00 88.44 87 PRO A N 1
ATOM 654 C CA . PRO A 1 87 ? 27.130 4.315 -30.745 1.00 88.44 87 PRO A CA 1
ATOM 655 C C . PRO A 1 87 ? 26.232 5.539 -30.502 1.00 88.44 87 PRO A C 1
ATOM 657 O O . PRO A 1 87 ? 25.530 5.624 -29.486 1.00 88.44 87 PRO A O 1
ATOM 660 N N . PRO A 1 88 ? 26.198 6.492 -31.450 1.00 88.50 88 PRO A N 1
ATOM 661 C CA . PRO A 1 88 ? 25.209 7.561 -31.466 1.00 88.50 88 PRO A CA 1
ATOM 662 C C . PRO A 1 88 ? 23.774 7.044 -31.433 1.00 88.50 88 PRO A C 1
ATOM 664 O O . PRO A 1 88 ? 23.409 6.119 -32.162 1.00 88.50 88 PRO A O 1
ATOM 667 N N . LEU A 1 89 ? 22.943 7.673 -30.598 1.00 89.94 89 LEU A N 1
ATOM 668 C CA . LEU A 1 89 ? 21.577 7.215 -30.387 1.00 89.94 89 LEU A CA 1
ATOM 669 C C . LEU A 1 89 ? 20.697 7.367 -31.636 1.00 89.94 89 LEU A C 1
ATOM 671 O O . LEU A 1 89 ? 19.821 6.534 -31.858 1.00 89.94 89 LEU A O 1
ATOM 675 N N . ASP A 1 90 ? 20.979 8.356 -32.484 1.00 91.19 90 ASP A N 1
ATOM 676 C CA . ASP A 1 90 ? 20.278 8.567 -33.757 1.00 91.19 90 ASP A CA 1
ATOM 677 C C . ASP A 1 90 ? 20.363 7.339 -34.675 1.00 91.19 90 ASP A C 1
ATOM 679 O O . ASP A 1 90 ? 19.396 7.000 -35.356 1.00 91.19 90 ASP A O 1
ATOM 683 N N . SER A 1 91 ? 21.488 6.620 -34.639 1.00 92.44 91 SER A N 1
ATOM 684 C CA . SER A 1 91 ? 21.680 5.370 -35.381 1.00 92.44 91 SER A CA 1
ATOM 685 C C . SER A 1 91 ? 21.016 4.173 -34.692 1.00 92.44 91 SER A C 1
ATOM 687 O O . SER A 1 91 ? 20.610 3.217 -35.351 1.00 92.44 91 SER A O 1
ATOM 689 N N . LEU A 1 92 ? 20.888 4.210 -33.361 1.00 93.50 92 LEU A N 1
ATOM 690 C CA . LEU A 1 92 ? 20.337 3.110 -32.570 1.00 93.50 92 LEU A CA 1
ATOM 691 C C . LEU A 1 92 ? 18.802 3.112 -32.532 1.00 93.50 92 LEU A C 1
ATOM 693 O O . LEU A 1 92 ? 18.194 2.041 -32.601 1.00 93.50 92 LEU A O 1
ATOM 697 N N . ILE A 1 93 ? 18.167 4.287 -32.430 1.00 94.56 93 ILE A N 1
ATOM 698 C CA . ILE A 1 93 ? 16.708 4.437 -32.292 1.00 94.56 93 ILE A CA 1
ATOM 699 C C . ILE A 1 93 ? 15.939 3.686 -33.385 1.00 94.56 93 ILE A C 1
ATOM 701 O O . ILE A 1 93 ? 15.032 2.934 -33.022 1.00 94.56 93 ILE A O 1
ATOM 705 N N . PRO A 1 94 ? 16.268 3.801 -34.687 1.00 95.12 94 PRO A N 1
ATOM 706 C CA . PRO A 1 94 ? 15.551 3.075 -35.735 1.00 95.12 94 PRO A CA 1
ATOM 707 C C . PRO A 1 94 ? 15.618 1.554 -35.560 1.00 95.12 94 PRO A C 1
ATOM 709 O O . PRO A 1 94 ? 14.623 0.859 -35.775 1.00 95.12 94 PRO A O 1
ATOM 712 N N . VAL A 1 95 ? 16.772 1.036 -35.122 1.00 95.44 95 VAL A N 1
ATOM 713 C CA . VAL A 1 95 ? 16.986 -0.396 -34.881 1.00 95.44 95 VAL A CA 1
ATOM 714 C C . VAL A 1 95 ? 16.132 -0.877 -33.711 1.00 95.44 95 VAL A C 1
ATOM 716 O O . VAL A 1 95 ? 15.358 -1.822 -33.867 1.00 95.44 95 VAL A O 1
ATOM 719 N N . VAL A 1 96 ? 16.212 -0.217 -32.551 1.00 95.94 96 VAL A N 1
ATOM 720 C CA . VAL A 1 96 ? 15.435 -0.639 -31.371 1.00 95.94 96 VAL A CA 1
ATOM 721 C C . VAL A 1 96 ? 13.938 -0.408 -31.552 1.00 95.94 96 VAL A C 1
ATOM 723 O O . VAL A 1 96 ? 13.148 -1.247 -31.128 1.00 95.94 96 VAL A O 1
ATOM 726 N N . SER A 1 97 ? 13.535 0.659 -32.249 1.00 96.25 97 SER A N 1
ATOM 727 C CA . SER A 1 97 ? 12.128 0.924 -32.584 1.00 96.25 97 SER A CA 1
ATOM 728 C C . SER A 1 97 ? 11.539 -0.210 -33.407 1.00 96.25 97 SER A C 1
ATOM 730 O O . SER A 1 97 ? 10.407 -0.621 -33.177 1.00 96.25 97 SER A O 1
ATOM 732 N N . ARG A 1 98 ? 12.323 -0.755 -34.340 1.00 95.06 98 ARG A N 1
ATOM 733 C CA . ARG A 1 98 ? 11.910 -1.887 -35.160 1.00 95.06 98 ARG A CA 1
ATOM 734 C C . ARG A 1 98 ? 11.865 -3.196 -34.378 1.00 95.06 98 ARG A C 1
ATOM 736 O O . ARG A 1 98 ? 10.927 -3.963 -34.554 1.00 95.06 98 ARG A O 1
ATOM 743 N N . LEU A 1 99 ? 12.861 -3.460 -33.531 1.00 95.75 99 LEU A N 1
ATOM 744 C CA . LEU A 1 99 ? 12.898 -4.665 -32.692 1.00 95.75 99 LEU A CA 1
ATOM 745 C C . LEU A 1 99 ? 11.745 -4.701 -31.678 1.00 95.75 99 LEU A C 1
ATOM 747 O O . LEU A 1 99 ? 11.238 -5.777 -31.371 1.00 95.75 99 LEU A O 1
ATOM 751 N N . CYS A 1 100 ? 11.333 -3.533 -31.182 1.00 96.12 100 CYS A N 1
ATOM 752 C CA . CYS A 1 100 ? 10.262 -3.361 -30.201 1.00 96.12 100 CYS A CA 1
ATOM 753 C C . CYS A 1 100 ? 8.911 -2.963 -30.822 1.00 96.12 100 CYS A C 1
ATOM 755 O O . CYS A 1 100 ? 7.994 -2.607 -30.079 1.00 96.12 100 CYS A O 1
ATOM 757 N N . ALA A 1 101 ? 8.776 -2.990 -32.153 1.00 94.50 101 ALA A N 1
ATOM 758 C CA . ALA A 1 101 ? 7.544 -2.587 -32.822 1.00 94.50 101 ALA A CA 1
ATOM 759 C C . ALA A 1 101 ? 6.383 -3.542 -32.470 1.00 94.50 101 ALA A C 1
ATOM 761 O O . ALA A 1 101 ? 6.620 -4.751 -32.333 1.00 94.50 101 ALA A O 1
ATOM 762 N N . PRO A 1 102 ? 5.135 -3.042 -32.376 1.00 93.69 102 PRO A N 1
ATOM 763 C CA . PRO A 1 102 ? 3.955 -3.884 -32.177 1.00 93.69 102 PRO A CA 1
ATOM 764 C C . PRO A 1 102 ? 3.888 -5.030 -33.194 1.00 93.69 102 PRO A C 1
ATOM 766 O O . PRO A 1 102 ? 4.151 -4.826 -34.381 1.00 93.69 102 PRO A O 1
ATOM 769 N N . GLY A 1 103 ? 3.546 -6.238 -32.740 1.00 91.56 103 GLY A N 1
ATOM 770 C CA . GLY A 1 103 ? 3.464 -7.426 -33.602 1.00 91.56 103 GLY A CA 1
ATOM 771 C C . GLY A 1 103 ? 4.806 -8.079 -33.964 1.00 91.56 103 GLY A C 1
ATOM 772 O O . GLY A 1 103 ? 4.823 -9.104 -34.650 1.00 91.56 103 GLY A O 1
ATOM 773 N N . THR A 1 104 ? 5.936 -7.547 -33.489 1.00 93.25 104 THR A N 1
ATOM 774 C CA . THR A 1 104 ? 7.241 -8.207 -33.642 1.00 93.25 104 THR A CA 1
ATOM 775 C C . THR A 1 104 ? 7.320 -9.443 -32.727 1.00 93.25 104 THR A C 1
ATOM 777 O O . THR A 1 104 ? 6.882 -9.377 -31.576 1.00 93.25 104 THR A O 1
ATOM 780 N N . PRO A 1 105 ? 7.898 -10.581 -33.169 1.00 94.94 105 PRO A N 1
ATOM 781 C CA . PRO A 1 105 ? 8.025 -11.762 -32.316 1.00 94.94 105 PRO A CA 1
ATOM 782 C C . PRO A 1 105 ? 8.791 -11.476 -31.015 1.00 94.94 105 PRO A C 1
ATOM 784 O O . PRO A 1 105 ? 9.832 -10.814 -31.036 1.00 94.94 105 PRO A O 1
ATOM 787 N N . PHE A 1 106 ? 8.333 -12.048 -29.893 1.00 95.31 106 PHE A N 1
ATOM 788 C CA . PHE A 1 106 ? 8.887 -11.774 -28.558 1.00 95.31 106 PHE A CA 1
ATOM 789 C C . PHE A 1 106 ? 10.418 -11.848 -28.445 1.00 95.31 106 PHE A C 1
ATOM 791 O O . PHE A 1 106 ? 10.973 -10.966 -27.796 1.00 95.31 106 PHE A O 1
ATOM 798 N N . PRO A 1 107 ? 11.143 -12.803 -29.067 1.00 96.06 107 PRO A N 1
ATOM 799 C CA . PRO A 1 107 ? 12.604 -12.829 -28.972 1.00 96.06 107 PRO A CA 1
ATOM 800 C C . PRO A 1 107 ? 13.279 -11.530 -29.433 1.00 96.06 107 PRO A C 1
ATOM 802 O O . PRO A 1 107 ? 14.246 -11.097 -28.809 1.00 96.06 107 PRO A O 1
ATOM 805 N N . PHE A 1 108 ? 12.756 -10.883 -30.478 1.00 96.25 108 PHE A N 1
ATOM 806 C CA . PHE A 1 108 ? 13.286 -9.607 -30.959 1.00 96.25 108 PHE A CA 1
ATOM 807 C C . PHE A 1 108 ? 12.966 -8.468 -29.995 1.00 96.25 108 PHE A C 1
ATOM 809 O O . PHE A 1 108 ? 13.863 -7.690 -29.685 1.00 96.25 108 PHE A O 1
ATOM 816 N N . VAL A 1 109 ? 11.740 -8.420 -29.463 1.00 96.81 109 VAL A N 1
ATOM 817 C CA . VAL A 1 109 ? 11.337 -7.409 -28.472 1.00 96.81 109 VAL A CA 1
ATOM 818 C C . VAL A 1 109 ? 12.199 -7.519 -27.214 1.00 96.81 109 VAL A C 1
ATOM 820 O O . VAL A 1 109 ? 12.707 -6.515 -26.727 1.00 96.81 109 VAL A O 1
ATOM 823 N N . ILE A 1 110 ? 12.441 -8.740 -26.724 1.00 97.00 110 ILE A N 1
ATOM 824 C CA . ILE A 1 110 ? 13.332 -8.994 -25.582 1.00 97.00 110 ILE A CA 1
ATOM 825 C C . ILE A 1 110 ? 14.733 -8.452 -25.875 1.00 97.00 110 ILE A C 1
ATOM 827 O O . ILE A 1 110 ? 15.275 -7.701 -25.069 1.00 97.00 110 ILE A O 1
ATOM 831 N N . CYS A 1 111 ? 15.297 -8.777 -27.041 1.00 96.88 111 CYS A N 1
ATOM 832 C CA . CYS A 1 111 ? 16.620 -8.294 -27.431 1.00 96.88 111 CYS A CA 1
ATOM 833 C C . CYS A 1 111 ? 16.666 -6.764 -27.564 1.00 96.88 111 CYS A C 1
ATOM 835 O O . CYS A 1 111 ? 17.644 -6.147 -27.156 1.00 96.88 111 CYS A O 1
ATOM 837 N N . GLY A 1 112 ? 15.614 -6.145 -28.108 1.00 97.00 112 GLY A N 1
ATOM 838 C CA . GLY A 1 112 ? 15.489 -4.692 -28.203 1.00 97.00 112 GLY A CA 1
ATOM 839 C C . GLY A 1 112 ? 15.475 -4.027 -26.826 1.00 97.00 112 GLY A C 1
ATOM 840 O O . GLY A 1 112 ? 16.228 -3.085 -26.594 1.00 97.00 112 GLY A O 1
ATOM 841 N N . LEU A 1 113 ? 14.697 -4.559 -25.880 1.00 97.44 113 LEU A N 1
ATOM 842 C CA . LEU A 1 113 ? 14.664 -4.076 -24.494 1.00 97.44 113 LEU A CA 1
ATOM 843 C C . LEU A 1 113 ? 16.014 -4.261 -23.780 1.00 97.44 113 LEU A C 1
ATOM 845 O O . LEU A 1 113 ? 16.438 -3.378 -23.038 1.00 97.44 113 LEU A O 1
ATOM 849 N N . GLU A 1 114 ? 16.717 -5.371 -24.016 1.00 97.12 114 GLU A N 1
ATOM 850 C CA . GLU A 1 114 ? 18.065 -5.605 -23.474 1.00 97.12 114 GLU A CA 1
ATOM 851 C C . GLU A 1 114 ? 19.100 -4.619 -24.033 1.00 97.12 114 GLU A C 1
ATOM 853 O O . GLU A 1 114 ? 19.913 -4.089 -23.275 1.00 97.12 114 GLU A O 1
ATOM 858 N N . ILE A 1 115 ? 19.040 -4.324 -25.335 1.00 96.94 115 ILE A N 1
ATOM 859 C CA . ILE A 1 115 ? 19.874 -3.304 -25.984 1.00 96.94 115 ILE A CA 1
ATOM 860 C C . ILE A 1 115 ? 19.646 -1.936 -25.328 1.00 96.94 115 ILE A C 1
ATOM 862 O O . ILE A 1 115 ? 20.607 -1.285 -24.916 1.00 96.94 115 ILE A O 1
ATOM 866 N N . ILE A 1 116 ? 18.383 -1.525 -25.164 1.00 96.94 116 ILE A N 1
ATOM 867 C CA . ILE A 1 116 ? 18.035 -0.258 -24.502 1.00 96.94 116 ILE A CA 1
ATOM 868 C C . ILE A 1 116 ? 18.558 -0.242 -23.059 1.00 96.94 116 ILE A C 1
ATOM 870 O O . ILE A 1 116 ? 19.118 0.767 -22.620 1.00 96.94 116 ILE A O 1
ATOM 874 N N . ALA A 1 117 ? 18.413 -1.350 -22.326 1.00 96.94 117 ALA A N 1
ATOM 875 C CA . ALA A 1 117 ? 18.890 -1.468 -20.953 1.00 96.94 117 ALA A CA 1
ATOM 876 C C . ALA A 1 117 ? 20.412 -1.276 -20.858 1.00 96.94 117 ALA A C 1
ATOM 878 O O . ALA A 1 117 ? 20.867 -0.459 -20.057 1.00 96.94 117 ALA A O 1
ATOM 879 N N . VAL A 1 118 ? 21.192 -1.964 -21.702 1.00 95.56 118 VAL A N 1
ATOM 880 C CA . VAL A 1 118 ? 22.661 -1.853 -21.722 1.00 95.56 118 VAL A CA 1
ATOM 881 C C . VAL A 1 118 ? 23.105 -0.431 -22.041 1.00 95.56 118 VAL A C 1
ATOM 883 O O . VAL A 1 118 ? 23.909 0.131 -21.294 1.00 95.56 118 VAL A O 1
ATOM 886 N N . CYS A 1 119 ? 22.532 0.188 -23.076 1.00 93.94 119 CYS A N 1
ATOM 887 C CA . CYS A 1 119 ? 22.838 1.575 -23.425 1.00 93.94 119 CYS A CA 1
ATOM 888 C C . CYS A 1 119 ? 22.501 2.546 -22.286 1.00 93.94 119 CYS A C 1
ATOM 890 O O . CYS A 1 119 ? 23.237 3.497 -22.043 1.00 93.94 119 CYS A O 1
ATOM 892 N N . SER A 1 120 ? 21.425 2.284 -21.543 1.00 94.12 120 SER A N 1
ATOM 8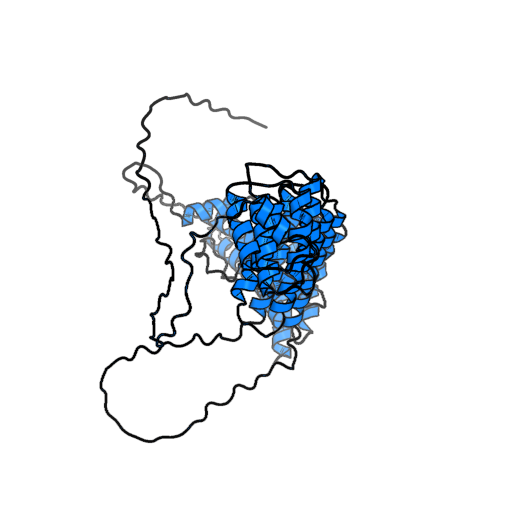93 C CA . SER A 1 120 ? 20.997 3.134 -20.427 1.00 94.12 120 SER A CA 1
ATOM 894 C C . SER A 1 120 ? 21.894 3.040 -19.191 1.00 94.12 120 SER A C 1
ATOM 896 O O . SER A 1 120 ? 21.949 3.990 -18.403 1.00 94.12 120 SER A O 1
ATOM 898 N N . THR A 1 121 ? 22.584 1.909 -19.018 1.00 92.75 121 THR A N 1
ATOM 899 C CA . THR A 1 121 ? 23.549 1.673 -17.931 1.00 92.75 121 THR A CA 1
ATOM 900 C C . THR A 1 121 ? 24.992 2.018 -18.289 1.00 92.75 121 THR A C 1
ATOM 902 O O . THR A 1 121 ? 25.850 1.943 -17.418 1.00 92.75 121 THR A O 1
ATOM 905 N N . SER A 1 122 ? 25.278 2.362 -19.546 1.00 89.69 122 SER A N 1
ATOM 906 C CA . SER A 1 122 ? 26.639 2.659 -19.991 1.00 89.69 122 SER A CA 1
ATOM 907 C C . SER A 1 122 ? 27.152 3.955 -19.359 1.00 89.69 122 SER A C 1
ATOM 909 O O . SER A 1 122 ? 26.573 5.026 -19.549 1.00 89.69 122 SER A O 1
ATOM 911 N N . ASP A 1 123 ? 28.269 3.865 -18.635 1.00 85.06 123 ASP A N 1
ATOM 912 C CA . ASP A 1 123 ? 28.979 5.036 -18.105 1.00 85.06 123 ASP A CA 1
ATOM 913 C C . ASP A 1 123 ? 29.836 5.728 -19.180 1.00 85.06 123 ASP A C 1
ATOM 915 O O . ASP A 1 123 ? 30.250 6.872 -18.999 1.00 85.06 123 ASP A O 1
ATOM 919 N N . LEU A 1 124 ? 30.083 5.056 -20.313 1.00 84.50 124 LEU A N 1
ATOM 920 C CA . LEU A 1 124 ? 30.909 5.573 -21.410 1.00 84.50 124 LEU A CA 1
ATOM 921 C C . LEU A 1 124 ? 30.255 6.774 -22.101 1.00 84.50 124 LEU A C 1
ATOM 923 O O . LEU A 1 124 ? 30.939 7.711 -22.508 1.00 84.50 124 LEU A O 1
ATOM 927 N N . ARG A 1 125 ? 28.924 6.753 -22.216 1.00 86.50 125 ARG A N 1
ATOM 928 C CA . ARG A 1 125 ? 28.127 7.841 -22.781 1.00 86.50 125 ARG A CA 1
ATOM 929 C C . ARG A 1 125 ? 26.827 7.984 -21.986 1.00 86.50 125 ARG A C 1
ATOM 931 O O . ARG A 1 125 ? 25.861 7.273 -22.270 1.00 86.50 125 ARG A O 1
ATOM 938 N N . PRO A 1 126 ? 26.764 8.895 -21.002 1.00 89.00 126 PRO A N 1
ATOM 939 C CA . PRO A 1 126 ? 25.535 9.115 -20.259 1.00 89.00 126 PRO A CA 1
ATOM 940 C C . PRO A 1 126 ? 24.454 9.693 -21.179 1.00 89.00 126 PRO A C 1
ATOM 942 O O . PRO A 1 126 ? 24.666 10.711 -21.833 1.00 89.00 126 PRO A O 1
ATOM 945 N N . LEU A 1 127 ? 23.283 9.053 -21.195 1.00 92.88 127 LEU A N 1
ATOM 946 C CA . LEU A 1 127 ? 22.126 9.535 -21.951 1.00 92.88 127 LEU A CA 1
ATOM 947 C C . LEU A 1 127 ? 21.609 10.867 -21.400 1.00 92.88 127 LEU A C 1
ATOM 949 O O . LEU A 1 127 ? 21.375 10.978 -20.187 1.00 92.88 127 LEU A O 1
ATOM 953 N N . THR A 1 128 ? 21.359 11.810 -22.307 1.00 94.12 128 THR A N 1
ATOM 954 C CA . THR A 1 128 ? 20.609 13.048 -22.053 1.00 94.12 128 THR A CA 1
ATOM 955 C C . THR A 1 128 ? 19.129 12.758 -21.776 1.00 94.12 128 THR A C 1
ATOM 957 O O . THR A 1 128 ? 18.620 11.676 -22.076 1.00 94.12 128 THR A O 1
ATOM 960 N N . ASP A 1 129 ? 18.405 13.730 -21.222 1.00 93.38 129 ASP A N 1
ATOM 961 C CA . ASP A 1 129 ? 16.984 13.562 -20.887 1.00 93.38 129 ASP A CA 1
ATOM 962 C C . ASP A 1 129 ? 16.106 13.339 -22.132 1.00 93.38 129 ASP A C 1
ATOM 964 O O . ASP A 1 129 ? 15.215 12.490 -22.127 1.00 93.38 129 ASP A O 1
ATOM 968 N N . ILE A 1 130 ? 16.418 14.019 -23.241 1.00 94.88 130 ILE A N 1
ATOM 969 C CA . ILE A 1 130 ? 15.719 13.863 -24.530 1.00 94.88 130 ILE A CA 1
ATOM 970 C C . ILE A 1 130 ? 15.945 12.457 -25.102 1.00 94.88 130 ILE A C 1
ATOM 972 O O . ILE A 1 130 ? 15.010 11.798 -25.564 1.00 94.88 130 ILE A O 1
ATOM 976 N N . GLU A 1 131 ? 17.188 11.977 -25.043 1.00 95.06 131 GLU A N 1
ATOM 977 C CA . GLU A 1 131 ? 17.564 10.623 -25.450 1.00 95.06 131 GLU A CA 1
ATOM 978 C C . GLU A 1 131 ? 16.827 9.566 -24.604 1.00 95.06 131 GLU A C 1
ATOM 980 O O . GLU A 1 131 ? 16.273 8.607 -25.150 1.00 95.06 131 GLU A O 1
ATOM 985 N N . ARG A 1 132 ? 16.733 9.768 -23.279 1.00 95.62 132 ARG A N 1
ATOM 986 C CA . ARG A 1 132 ? 15.969 8.885 -22.380 1.00 95.62 132 ARG A CA 1
ATOM 987 C C . ARG A 1 132 ? 14.482 8.875 -22.710 1.00 95.62 132 ARG A C 1
ATOM 989 O O . ARG A 1 132 ? 13.904 7.794 -22.806 1.00 95.62 132 ARG A O 1
ATOM 996 N N . ALA A 1 133 ? 13.875 10.041 -22.922 1.00 95.75 133 ALA A N 1
ATOM 997 C CA . ALA A 1 133 ? 12.468 10.154 -23.297 1.00 95.75 133 ALA A CA 1
ATOM 998 C C . ALA A 1 133 ? 12.177 9.457 -24.640 1.00 95.75 133 ALA A C 1
ATOM 1000 O O . ALA A 1 133 ? 11.158 8.779 -24.786 1.00 95.75 133 ALA A O 1
ATOM 1001 N N . SER A 1 134 ? 13.102 9.556 -25.600 1.00 96.31 134 SER A N 1
ATOM 1002 C CA . SER A 1 134 ? 12.993 8.900 -26.910 1.00 96.31 134 SER A CA 1
ATOM 1003 C C . SER A 1 134 ? 13.041 7.375 -26.788 1.00 96.31 134 SER A C 1
ATOM 1005 O O . SER A 1 134 ? 12.190 6.677 -27.337 1.00 96.31 134 SER A O 1
ATOM 1007 N N . LEU A 1 135 ? 13.980 6.841 -26.001 1.00 96.62 135 LEU A N 1
ATOM 1008 C CA . LEU A 1 135 ? 14.043 5.407 -25.702 1.00 96.62 135 LEU A CA 1
ATOM 1009 C C . LEU A 1 135 ? 12.830 4.929 -24.896 1.00 96.62 135 LEU A C 1
ATOM 1011 O O . LEU A 1 135 ? 12.309 3.844 -25.150 1.00 96.62 135 LEU A O 1
ATOM 1015 N N . PHE A 1 136 ? 12.338 5.743 -23.962 1.00 97.31 136 PHE A N 1
ATOM 1016 C CA . PHE A 1 136 ? 11.132 5.439 -23.197 1.00 97.31 136 PHE A CA 1
ATOM 1017 C C . PHE A 1 136 ? 9.908 5.309 -24.114 1.00 97.31 136 PHE A C 1
ATOM 1019 O O . PHE A 1 136 ? 9.111 4.383 -23.951 1.00 97.31 136 PHE A O 1
ATOM 1026 N N . ALA A 1 137 ? 9.786 6.177 -25.123 1.00 96.75 137 ALA A N 1
ATOM 1027 C CA . ALA A 1 137 ? 8.718 6.092 -26.114 1.00 96.75 137 ALA A CA 1
ATOM 1028 C C . ALA A 1 137 ? 8.732 4.753 -26.877 1.00 96.75 137 ALA A C 1
ATOM 1030 O O . ALA A 1 137 ? 7.663 4.182 -27.095 1.00 96.75 137 ALA A O 1
ATOM 1031 N N . VAL A 1 138 ? 9.918 4.222 -27.200 1.00 96.38 138 VAL A N 1
ATOM 1032 C CA . VAL A 1 138 ? 10.087 2.894 -27.824 1.00 96.38 138 VAL A CA 1
ATOM 1033 C C . VAL A 1 138 ? 9.676 1.764 -26.877 1.00 96.38 138 VAL A C 1
ATOM 1035 O O . VAL A 1 138 ? 8.983 0.830 -27.276 1.00 96.38 138 VAL A O 1
ATOM 1038 N N . VAL A 1 139 ? 10.066 1.833 -25.600 1.00 96.00 139 VAL A N 1
ATOM 1039 C CA . VAL A 1 139 ? 9.662 0.824 -24.603 1.00 96.00 139 VAL A CA 1
ATOM 1040 C C . VAL A 1 139 ? 8.138 0.783 -24.460 1.00 96.00 139 VAL A C 1
ATOM 1042 O O . VAL A 1 139 ? 7.552 -0.301 -24.408 1.00 96.00 139 VAL A O 1
ATOM 1045 N N . ARG A 1 140 ? 7.499 1.957 -24.427 1.00 95.62 140 ARG A N 1
ATOM 1046 C CA . ARG A 1 140 ? 6.047 2.117 -24.277 1.00 95.62 140 ARG A CA 1
ATOM 1047 C C . ARG A 1 140 ? 5.253 1.600 -25.477 1.00 95.62 140 ARG A C 1
ATOM 1049 O O . ARG A 1 140 ? 4.118 1.179 -25.301 1.00 95.62 140 ARG A O 1
ATOM 1056 N N . SER A 1 141 ? 5.819 1.625 -26.684 1.00 92.31 141 SER A N 1
ATOM 1057 C CA . SER A 1 141 ? 5.133 1.127 -27.882 1.00 92.31 141 SER A CA 1
ATOM 1058 C C . SER A 1 141 ? 5.083 -0.401 -27.980 1.00 92.31 141 SER A C 1
ATOM 1060 O O . SER A 1 141 ? 4.426 -0.912 -28.878 1.00 92.31 141 SER A O 1
ATOM 1062 N N . SER A 1 142 ? 5.781 -1.134 -27.105 1.00 90.19 142 SER A N 1
ATOM 1063 C CA . SER A 1 142 ? 5.788 -2.604 -27.120 1.00 90.19 142 SER A CA 1
ATOM 1064 C C . SER A 1 142 ? 4.519 -3.206 -26.501 1.00 90.19 142 SER A C 1
ATOM 1066 O O . SER A 1 142 ? 3.992 -2.685 -25.519 1.00 90.19 142 SER A O 1
ATOM 1068 N N . ASP A 1 143 ? 4.069 -4.353 -27.017 1.00 90.12 143 ASP A N 1
ATOM 1069 C CA . ASP A 1 143 ? 2.854 -5.030 -26.543 1.00 90.12 143 ASP A CA 1
ATOM 1070 C C . ASP A 1 143 ? 2.953 -5.468 -25.069 1.00 90.12 143 ASP A C 1
ATOM 1072 O O . ASP A 1 143 ? 3.939 -6.082 -24.645 1.00 90.12 143 ASP A O 1
ATOM 1076 N N . LEU A 1 144 ? 1.917 -5.218 -24.261 1.00 90.06 144 LEU A N 1
ATOM 1077 C CA . LEU A 1 144 ? 1.860 -5.700 -22.878 1.00 90.06 144 LEU A CA 1
ATOM 1078 C C . LEU A 1 144 ? 1.616 -7.218 -22.851 1.00 90.06 144 LEU A C 1
ATOM 1080 O O . LEU A 1 144 ? 0.530 -7.702 -23.145 1.00 90.06 144 LEU A O 1
ATOM 1084 N N . SER A 1 145 ? 2.647 -7.977 -22.484 1.00 92.75 145 SER A N 1
ATOM 1085 C CA . SER A 1 145 ? 2.588 -9.429 -22.314 1.00 92.75 145 SER A CA 1
ATOM 1086 C C . SER A 1 145 ? 3.368 -9.845 -21.073 1.00 92.75 145 SER A C 1
ATOM 1088 O O . SER A 1 145 ? 4.417 -9.264 -20.773 1.00 92.75 145 SER A O 1
ATOM 1090 N N . TRP A 1 146 ? 2.892 -10.883 -20.378 1.00 91.62 146 TRP A N 1
ATOM 1091 C CA . TRP A 1 146 ? 3.598 -11.459 -19.232 1.00 91.62 146 TRP A CA 1
ATOM 1092 C C . TRP A 1 146 ? 5.005 -11.939 -19.610 1.00 91.62 146 TRP A C 1
ATOM 1094 O O . TRP A 1 146 ? 5.951 -11.689 -18.870 1.00 91.62 146 TRP A O 1
ATOM 1104 N N . ALA A 1 147 ? 5.185 -12.511 -20.805 1.00 91.88 147 ALA A N 1
ATOM 1105 C CA . ALA A 1 147 ? 6.494 -12.965 -21.286 1.00 91.88 147 ALA A CA 1
ATOM 1106 C C . ALA A 1 147 ? 7.531 -11.828 -21.412 1.00 91.88 147 ALA A C 1
ATOM 1108 O O . ALA A 1 147 ? 8.736 -12.077 -21.397 1.00 91.88 147 ALA A O 1
ATOM 1109 N N . LEU A 1 148 ? 7.068 -10.578 -21.528 1.00 94.44 148 LEU A N 1
ATOM 1110 C CA . LEU A 1 148 ? 7.906 -9.386 -21.658 1.00 94.44 148 LEU A CA 1
ATOM 1111 C C . LEU A 1 148 ? 8.063 -8.614 -20.343 1.00 94.44 148 LEU A C 1
ATOM 1113 O O . LEU A 1 148 ? 8.822 -7.647 -20.310 1.00 94.44 148 LEU A O 1
ATOM 1117 N N . SER A 1 149 ? 7.388 -9.029 -19.265 1.00 93.50 149 SER A N 1
ATOM 1118 C CA . SER A 1 149 ? 7.356 -8.302 -17.991 1.00 93.50 149 SER A CA 1
ATOM 1119 C C . SER A 1 149 ? 8.771 -8.062 -17.453 1.00 93.50 149 SER A C 1
ATOM 1121 O O . SER A 1 149 ? 9.209 -6.920 -17.324 1.00 93.50 149 SER A O 1
ATOM 1123 N N . LYS A 1 150 ? 9.550 -9.124 -17.236 1.00 94.69 150 LYS A N 1
ATOM 1124 C CA . LYS A 1 150 ? 10.902 -9.037 -16.670 1.00 94.69 150 LYS A CA 1
ATOM 1125 C C . LYS A 1 150 ? 11.892 -8.246 -17.547 1.00 94.69 150 LYS A C 1
ATOM 1127 O O . LYS A 1 150 ? 12.537 -7.348 -17.002 1.00 94.69 150 LYS A O 1
ATOM 1132 N N . PRO A 1 151 ? 12.025 -8.503 -18.865 1.00 96.00 151 PRO A N 1
ATOM 1133 C CA . PRO A 1 151 ? 12.852 -7.671 -19.744 1.00 96.00 151 PRO A CA 1
ATOM 1134 C C . PRO A 1 151 ? 12.450 -6.193 -19.720 1.00 96.00 151 PRO A C 1
ATOM 1136 O O . PRO A 1 151 ? 13.315 -5.321 -19.632 1.00 96.00 151 PRO A O 1
ATOM 1139 N N . ARG A 1 152 ? 11.142 -5.903 -19.718 1.00 96.06 152 ARG A N 1
ATOM 1140 C CA . ARG A 1 152 ? 10.618 -4.535 -19.643 1.00 96.06 152 ARG A CA 1
ATOM 1141 C C . ARG A 1 152 ? 10.973 -3.862 -18.327 1.00 96.06 152 ARG A C 1
ATOM 1143 O O . ARG A 1 152 ? 11.448 -2.733 -18.352 1.00 96.06 152 ARG A O 1
ATOM 1150 N N . TYR A 1 153 ? 10.785 -4.538 -17.196 1.00 96.88 153 TYR A N 1
ATOM 1151 C CA . TYR A 1 153 ? 11.169 -3.998 -15.894 1.00 96.88 153 TYR A CA 1
ATOM 1152 C C . TYR A 1 153 ? 12.664 -3.683 -15.841 1.00 96.88 153 TYR A C 1
ATOM 1154 O O . TYR A 1 153 ? 13.021 -2.557 -15.521 1.00 96.88 153 TYR A O 1
ATOM 1162 N N . ASN A 1 154 ? 13.529 -4.614 -16.256 1.00 97.00 154 ASN A N 1
ATOM 1163 C CA . ASN A 1 154 ? 14.975 -4.378 -16.291 1.00 97.00 154 ASN A CA 1
ATOM 1164 C C . ASN A 1 154 ? 15.337 -3.164 -17.162 1.00 97.00 154 ASN A C 1
ATOM 1166 O O . ASN A 1 154 ? 16.143 -2.326 -16.756 1.00 97.00 154 ASN A O 1
ATOM 1170 N N . CYS A 1 155 ? 14.710 -3.049 -18.335 1.00 97.38 155 CYS A N 1
ATOM 1171 C CA . CYS A 1 155 ? 14.879 -1.914 -19.233 1.00 97.38 155 CYS A CA 1
ATOM 1172 C C . CYS A 1 155 ? 14.429 -0.596 -18.590 1.00 97.38 155 CYS A C 1
ATOM 1174 O O . CYS A 1 155 ? 15.158 0.389 -18.652 1.00 97.38 155 CYS A O 1
ATOM 1176 N N . LEU A 1 156 ? 13.264 -0.565 -17.938 1.00 97.44 156 LEU A N 1
ATOM 1177 C CA . LEU A 1 156 ? 12.756 0.624 -17.250 1.00 97.44 156 LEU A CA 1
ATOM 1178 C C . LEU A 1 156 ? 13.629 1.010 -16.056 1.00 97.44 156 LEU A C 1
ATOM 1180 O O . LEU A 1 156 ? 13.944 2.185 -15.879 1.00 97.44 156 LEU A O 1
ATOM 1184 N N . THR A 1 157 ? 14.068 0.047 -15.246 1.00 97.75 157 THR A N 1
ATOM 1185 C CA . THR A 1 157 ? 14.972 0.306 -14.121 1.00 97.75 157 THR A CA 1
ATOM 1186 C C . THR A 1 157 ? 16.295 0.893 -14.609 1.00 97.75 157 THR A C 1
ATOM 1188 O O . THR A 1 157 ? 16.770 1.869 -14.031 1.00 97.75 157 THR A O 1
ATOM 1191 N N . ALA A 1 158 ? 16.864 0.358 -15.692 1.00 96.94 158 ALA A N 1
ATOM 1192 C CA . ALA A 1 158 ? 18.075 0.887 -16.313 1.00 96.94 158 ALA A CA 1
ATOM 1193 C C . ALA A 1 158 ? 17.866 2.308 -16.868 1.00 96.94 158 ALA A C 1
ATOM 1195 O O . ALA A 1 158 ? 18.608 3.232 -16.529 1.00 96.94 158 ALA A O 1
ATOM 1196 N N . LEU A 1 159 ? 16.813 2.500 -17.668 1.00 96.88 159 LEU A N 1
ATOM 1197 C CA . LEU A 1 159 ? 16.498 3.765 -18.334 1.00 96.88 159 LEU A CA 1
ATOM 1198 C C . LEU A 1 159 ? 16.218 4.902 -17.350 1.00 96.88 159 LEU A C 1
ATOM 1200 O O . LEU A 1 159 ? 16.619 6.039 -17.581 1.00 96.88 159 LEU A O 1
ATOM 1204 N N . THR A 1 160 ? 15.581 4.594 -16.224 1.00 96.75 160 THR A N 1
ATOM 1205 C CA . THR A 1 160 ? 15.245 5.575 -15.184 1.00 96.75 160 THR A CA 1
ATOM 1206 C C . THR A 1 160 ? 16.302 5.670 -14.083 1.00 96.75 160 THR A C 1
ATOM 1208 O O . THR A 1 160 ? 16.125 6.444 -13.144 1.00 96.75 160 THR A O 1
ATOM 1211 N N . LYS A 1 161 ? 17.384 4.874 -14.153 1.00 95.56 161 LYS A N 1
ATOM 1212 C CA . LYS A 1 161 ? 18.378 4.705 -13.073 1.00 95.56 161 LYS A CA 1
ATOM 1213 C C . LYS A 1 161 ? 17.726 4.403 -11.709 1.00 95.56 161 LYS A C 1
ATOM 1215 O O . LYS A 1 161 ? 18.105 4.939 -10.669 1.00 95.56 161 LYS A O 1
ATOM 1220 N N . GLY A 1 162 ? 16.712 3.536 -11.711 1.00 94.50 162 GLY A N 1
ATOM 1221 C CA . GLY A 1 162 ? 15.931 3.203 -10.516 1.00 94.50 162 GLY A CA 1
ATOM 1222 C C . GLY A 1 162 ? 15.058 4.368 -10.034 1.00 94.50 162 GLY A C 1
ATOM 1223 O O . GLY A 1 162 ? 15.009 4.648 -8.830 1.00 94.50 162 GLY A O 1
ATOM 1224 N N . GLY A 1 163 ? 14.425 5.074 -10.975 1.00 94.50 163 GLY A N 1
ATOM 1225 C CA . GLY A 1 163 ? 13.496 6.177 -10.719 1.00 94.50 163 GLY A CA 1
ATOM 1226 C C . GLY A 1 163 ? 14.134 7.542 -10.433 1.00 94.50 163 GLY A C 1
ATOM 1227 O O . GLY A 1 163 ? 13.433 8.431 -9.971 1.00 94.50 163 GLY A O 1
ATOM 1228 N N . THR A 1 164 ? 15.435 7.746 -10.657 1.00 94.88 164 THR A N 1
ATOM 1229 C CA . THR A 1 164 ? 16.096 9.056 -10.450 1.00 94.88 164 THR A CA 1
ATOM 1230 C C . THR A 1 164 ? 16.102 9.947 -11.686 1.00 94.88 164 THR A C 1
ATOM 1232 O O . THR A 1 164 ? 16.127 11.162 -11.551 1.00 94.88 164 THR A O 1
ATOM 1235 N N . CYS A 1 165 ? 16.132 9.370 -12.885 1.00 94.75 165 CYS A N 1
ATOM 1236 C CA . CYS A 1 165 ? 16.285 10.113 -14.134 1.00 94.75 165 CYS A CA 1
ATOM 1237 C C . CYS A 1 165 ? 14.997 10.024 -14.945 1.00 94.75 165 CYS A C 1
ATOM 1239 O O . CYS A 1 165 ? 14.848 9.118 -15.765 1.00 94.75 165 CYS A O 1
ATOM 1241 N N . LEU A 1 166 ? 14.068 10.940 -14.669 1.00 95.19 166 LEU A N 1
ATOM 1242 C CA . LEU A 1 166 ? 12.740 10.979 -15.291 1.00 95.19 166 LEU A CA 1
ATOM 1243 C C . LEU A 1 166 ? 12.413 12.318 -15.963 1.00 95.19 166 LEU A C 1
ATOM 1245 O O . LEU A 1 166 ? 11.309 12.474 -16.476 1.00 95.19 166 LEU A O 1
ATOM 1249 N N . ALA A 1 167 ? 13.353 13.266 -15.956 1.00 93.75 167 ALA A N 1
ATOM 1250 C CA . ALA A 1 167 ? 13.134 14.615 -16.455 1.00 93.75 167 ALA A CA 1
ATOM 1251 C C . ALA A 1 167 ? 12.592 14.602 -17.893 1.00 93.75 167 ALA A C 1
ATOM 1253 O O . ALA A 1 167 ? 13.210 14.049 -18.804 1.00 93.75 167 ALA A O 1
ATOM 1254 N N . GLY A 1 168 ? 11.421 15.211 -18.086 1.00 91.25 168 GLY A N 1
ATOM 1255 C CA . GLY A 1 168 ? 10.786 15.363 -19.394 1.00 91.25 168 GLY A CA 1
ATOM 1256 C C . GLY A 1 168 ? 9.859 14.215 -19.802 1.00 91.25 168 GLY A C 1
ATOM 1257 O O . GLY A 1 168 ? 9.275 14.285 -20.885 1.00 91.25 168 GLY A O 1
ATOM 1258 N N . PHE A 1 169 ? 9.696 13.179 -18.973 1.00 95.25 169 PHE A N 1
ATOM 1259 C CA . PHE A 1 169 ? 8.745 12.090 -19.230 1.00 95.25 169 PHE A CA 1
ATOM 1260 C C . PHE A 1 169 ? 8.100 11.496 -17.961 1.00 95.25 169 PHE A C 1
ATOM 1262 O O . PHE A 1 169 ? 7.624 10.358 -17.975 1.00 95.25 169 PHE A O 1
ATOM 1269 N N . GLU A 1 170 ? 8.061 12.247 -16.856 1.00 94.94 170 GLU A N 1
ATOM 1270 C CA . GLU A 1 170 ? 7.575 11.783 -15.549 1.00 94.94 170 GLU A CA 1
ATOM 1271 C C . GLU A 1 170 ? 6.120 11.297 -15.577 1.00 94.94 170 GLU A C 1
ATOM 1273 O O . GLU A 1 170 ? 5.804 10.218 -15.073 1.00 94.94 170 GLU A O 1
ATOM 1278 N N . GLU A 1 171 ? 5.225 12.069 -16.197 1.00 94.38 171 GLU A N 1
ATOM 1279 C CA . GLU A 1 171 ? 3.800 11.731 -16.271 1.00 94.38 171 GLU A CA 1
ATOM 1280 C C . GLU A 1 171 ? 3.571 10.473 -17.119 1.00 94.38 171 GLU A C 1
ATOM 1282 O O . GLU A 1 171 ? 2.775 9.598 -16.767 1.00 94.38 171 GLU A O 1
ATOM 1287 N N . GLN A 1 172 ? 4.290 10.351 -18.235 1.00 95.94 172 GLN A N 1
ATOM 1288 C CA . GLN A 1 172 ? 4.215 9.183 -19.105 1.00 95.94 172 GLN A CA 1
ATOM 1289 C C . GLN A 1 172 ? 4.791 7.947 -18.406 1.00 95.94 172 GLN A C 1
ATOM 1291 O O . GLN A 1 172 ? 4.238 6.857 -18.556 1.00 95.94 172 GLN A O 1
ATOM 1296 N N . PHE A 1 173 ? 5.856 8.113 -17.615 1.00 96.94 173 PHE A N 1
ATOM 1297 C CA . PHE A 1 173 ? 6.418 7.051 -16.785 1.00 96.94 173 PHE A CA 1
ATOM 1298 C C . PHE A 1 173 ? 5.423 6.564 -15.728 1.00 96.94 173 PHE A C 1
ATOM 1300 O O . PHE A 1 173 ? 5.225 5.353 -15.607 1.00 96.94 173 PHE A O 1
ATOM 1307 N N . GLN A 1 174 ? 4.764 7.478 -15.007 1.00 96.50 174 GLN A N 1
ATOM 1308 C CA . GLN A 1 174 ? 3.730 7.120 -14.034 1.00 96.50 174 GLN A CA 1
ATOM 1309 C C . GLN A 1 174 ? 2.619 6.302 -14.695 1.00 96.50 174 GLN A C 1
ATOM 1311 O O . GLN A 1 174 ? 2.353 5.181 -14.265 1.00 96.50 174 GLN A O 1
ATOM 1316 N N . ARG A 1 175 ? 1.997 6.839 -15.755 1.00 96.81 175 ARG A N 1
ATOM 1317 C CA . ARG A 1 175 ? 0.867 6.181 -16.430 1.00 96.81 175 ARG A CA 1
ATOM 1318 C C . ARG A 1 175 ? 1.250 4.798 -16.945 1.00 96.81 175 ARG A C 1
ATOM 1320 O O . ARG A 1 175 ? 0.522 3.839 -16.729 1.00 96.81 175 ARG A O 1
ATOM 1327 N N . TYR A 1 176 ? 2.420 4.678 -17.567 1.00 96.88 176 TYR A N 1
ATOM 1328 C CA . TYR A 1 176 ? 2.889 3.395 -18.081 1.00 96.88 176 TYR A CA 1
ATOM 1329 C C . TYR A 1 176 ? 3.211 2.385 -16.970 1.00 96.88 176 TYR A C 1
ATOM 1331 O O . TYR A 1 176 ? 2.970 1.188 -17.128 1.00 96.88 176 TYR A O 1
ATOM 1339 N N . SER A 1 177 ? 3.732 2.853 -15.833 1.00 96.94 177 SER A N 1
ATOM 1340 C CA . SER A 1 177 ? 3.974 1.995 -14.668 1.00 96.94 177 SER A CA 1
ATOM 1341 C C . SER A 1 177 ? 2.659 1.482 -14.078 1.00 96.94 177 SER A C 1
ATOM 1343 O O . SER A 1 177 ? 2.545 0.296 -13.775 1.00 96.94 177 SER A O 1
ATOM 1345 N N . GLU A 1 178 ? 1.650 2.352 -13.968 1.00 97.25 178 GLU A N 1
ATOM 1346 C CA . GLU A 1 178 ? 0.286 1.994 -13.557 1.00 97.25 178 GLU A CA 1
ATOM 1347 C C . GLU A 1 178 ? -0.345 0.991 -14.539 1.00 97.25 178 GLU A C 1
ATOM 1349 O O . GLU A 1 178 ? -0.902 -0.015 -14.110 1.00 97.25 178 GLU A O 1
ATOM 1354 N N . GLU A 1 179 ? -0.185 1.177 -15.852 1.00 96.75 179 GLU A N 1
ATOM 1355 C CA . GLU A 1 179 ? -0.627 0.207 -16.869 1.00 96.75 179 GLU A CA 1
ATOM 1356 C C . GLU A 1 179 ? 0.060 -1.160 -16.702 1.00 96.75 179 GLU A C 1
ATOM 1358 O O . GLU A 1 179 ? -0.604 -2.198 -16.723 1.00 96.75 179 GLU A O 1
ATOM 1363 N N . CYS A 1 180 ? 1.380 -1.178 -16.485 1.00 95.81 180 CYS A N 1
ATOM 1364 C CA . CYS A 1 180 ? 2.147 -2.408 -16.277 1.00 95.81 180 CYS A CA 1
ATOM 1365 C C . CYS A 1 180 ? 1.726 -3.152 -15.003 1.00 95.81 180 CYS A C 1
ATOM 1367 O O . CYS A 1 180 ? 1.581 -4.376 -15.027 1.00 95.81 180 CYS A O 1
ATOM 1369 N N . ILE A 1 181 ? 1.548 -2.426 -13.895 1.00 96.94 181 ILE A N 1
ATOM 1370 C CA . ILE A 1 181 ? 1.078 -2.988 -12.624 1.00 96.94 181 ILE A CA 1
ATOM 1371 C C . ILE A 1 181 ? -0.353 -3.498 -12.787 1.00 96.94 181 ILE A C 1
ATOM 1373 O O . ILE A 1 181 ? -0.646 -4.629 -12.406 1.00 96.94 181 ILE A O 1
ATOM 1377 N N . GLY A 1 182 ? -1.227 -2.693 -13.394 1.00 96.25 182 GLY A N 1
ATOM 1378 C CA . GLY A 1 182 ? -2.637 -3.010 -13.568 1.00 96.25 182 GLY A CA 1
ATOM 1379 C C . GLY A 1 182 ? -2.844 -4.263 -14.409 1.00 96.25 182 GLY A C 1
ATOM 1380 O O . GLY A 1 182 ? -3.589 -5.146 -14.001 1.00 96.25 182 GLY A O 1
ATOM 1381 N N . PHE A 1 183 ? -2.109 -4.403 -15.515 1.00 94.56 183 PHE A N 1
ATOM 1382 C CA . PHE A 1 183 ? -2.142 -5.607 -16.346 1.00 94.56 183 PHE A CA 1
ATOM 1383 C C . PHE A 1 183 ? -1.839 -6.886 -15.545 1.00 94.56 183 PHE A C 1
ATOM 1385 O O . PHE A 1 183 ? -2.560 -7.872 -15.670 1.00 94.56 183 PHE A O 1
ATOM 1392 N N . ILE A 1 184 ? -0.809 -6.879 -14.691 1.00 93.69 184 ILE A N 1
ATOM 1393 C CA . ILE A 1 184 ? -0.446 -8.064 -13.896 1.00 93.69 184 ILE A CA 1
ATOM 1394 C C . ILE A 1 184 ? -1.389 -8.275 -12.709 1.00 93.69 184 ILE A C 1
ATOM 1396 O O . ILE A 1 184 ? -1.716 -9.419 -12.402 1.00 93.69 184 ILE A O 1
ATOM 1400 N N . MET A 1 185 ? -1.870 -7.205 -12.074 1.00 93.12 185 MET A N 1
ATOM 1401 C CA . MET A 1 185 ? -2.878 -7.298 -11.014 1.00 93.12 185 MET A CA 1
ATOM 1402 C C . MET A 1 185 ? -4.181 -7.921 -11.522 1.00 93.12 185 MET A C 1
ATOM 1404 O O . MET A 1 185 ? -4.745 -8.774 -10.847 1.00 93.12 185 MET A O 1
ATOM 1408 N N . GLU A 1 186 ? -4.635 -7.566 -12.725 1.00 92.38 186 GLU A N 1
ATOM 1409 C CA . GLU A 1 186 ? -5.805 -8.202 -13.345 1.00 92.38 186 GLU A CA 1
ATOM 1410 C C . GLU A 1 186 ? -5.593 -9.709 -13.554 1.00 92.38 186 GLU A C 1
ATOM 1412 O O . GLU A 1 186 ? -6.481 -10.499 -13.238 1.00 92.38 186 GLU A O 1
ATOM 1417 N N . LEU A 1 187 ? -4.397 -10.121 -13.994 1.00 90.12 187 LEU A N 1
ATOM 1418 C CA . LEU A 1 187 ? -4.046 -11.540 -14.128 1.00 90.12 187 LEU A CA 1
ATOM 1419 C C . LEU A 1 187 ? -3.987 -12.273 -12.778 1.00 90.12 187 LEU A C 1
ATOM 1421 O O . LEU A 1 187 ? -4.336 -13.446 -12.718 1.00 90.12 187 LEU A O 1
ATOM 1425 N N . LEU A 1 188 ? -3.536 -11.608 -11.711 1.00 89.56 188 LEU A N 1
ATOM 1426 C CA . LEU A 1 188 ? -3.477 -12.166 -10.349 1.00 89.56 188 LEU A CA 1
ATOM 1427 C C . LEU A 1 188 ? -4.859 -12.304 -9.693 1.00 89.56 188 LEU A C 1
ATOM 1429 O O . LEU A 1 188 ? -5.056 -13.118 -8.785 1.00 89.56 188 LEU A O 1
ATOM 1433 N N . LEU A 1 189 ? -5.810 -11.469 -10.116 1.00 87.38 189 LEU A N 1
ATOM 1434 C CA . LEU A 1 189 ? -7.194 -11.513 -9.652 1.00 87.38 189 LEU A CA 1
ATOM 1435 C C . LEU A 1 189 ? -8.050 -12.504 -10.459 1.00 87.38 189 LEU A C 1
ATOM 1437 O O . LEU A 1 189 ? -9.107 -12.901 -9.970 1.00 87.38 189 LEU A O 1
ATOM 1441 N N . SER A 1 190 ? -7.606 -12.933 -11.647 1.00 84.94 190 SER A N 1
ATOM 1442 C CA . SER A 1 190 ? -8.214 -14.037 -12.404 1.00 84.94 190 SER A CA 1
ATOM 1443 C C . SER A 1 190 ? -7.711 -15.404 -11.910 1.00 84.94 190 SER A C 1
ATOM 1445 O O . SER A 1 190 ? -6.516 -15.577 -11.706 1.00 84.94 190 SER A O 1
ATOM 1447 N N . ASP A 1 191 ? -8.608 -16.377 -11.721 1.00 66.25 191 ASP A N 1
ATOM 1448 C CA . ASP A 1 191 ? -8.391 -17.653 -11.001 1.00 66.25 191 ASP A CA 1
ATOM 1449 C C . ASP A 1 191 ? -7.342 -18.649 -11.572 1.00 66.25 191 ASP A C 1
ATOM 1451 O O . ASP A 1 191 ? -7.135 -19.709 -10.982 1.00 66.25 191 ASP A O 1
ATOM 1455 N N . ASP A 1 192 ? -6.632 -18.333 -12.661 1.00 61.53 192 ASP A N 1
ATOM 1456 C CA . ASP A 1 192 ? -5.686 -19.243 -13.334 1.00 61.53 192 ASP A CA 1
ATOM 1457 C C . ASP A 1 192 ? -4.214 -18.924 -13.005 1.00 61.53 192 ASP A C 1
ATOM 1459 O O . ASP A 1 192 ? -3.648 -17.930 -13.472 1.00 61.53 192 ASP A O 1
ATOM 1463 N N . GLU A 1 193 ? -3.547 -19.783 -12.219 1.00 67.00 193 GLU A N 1
ATOM 1464 C CA . GLU A 1 193 ? -2.255 -19.422 -11.606 1.00 67.00 193 GLU A CA 1
ATOM 1465 C C . GLU A 1 193 ? -1.086 -20.402 -11.817 1.00 67.00 193 GLU A C 1
ATOM 1467 O O . GLU A 1 193 ? -0.531 -20.954 -10.860 1.00 67.00 193 GLU A O 1
ATOM 1472 N N . PRO A 1 194 ? -0.561 -20.548 -13.044 1.00 77.62 194 PRO A N 1
ATOM 1473 C CA . PRO A 1 194 ? 0.877 -20.707 -13.184 1.00 77.62 194 PRO A CA 1
ATOM 1474 C C . PRO A 1 194 ? 1.584 -19.392 -12.792 1.00 77.62 194 PRO A C 1
ATOM 1476 O O . PRO A 1 194 ? 1.165 -18.296 -13.160 1.00 77.62 194 PRO A O 1
ATOM 1479 N N . GLU A 1 195 ? 2.699 -19.512 -12.064 1.00 85.81 195 GLU A N 1
ATOM 1480 C CA . GLU A 1 195 ? 3.676 -18.429 -11.831 1.00 85.81 195 GLU A CA 1
ATOM 1481 C C . GLU A 1 195 ? 3.221 -17.246 -10.956 1.00 85.81 195 GLU A C 1
ATOM 1483 O O . GLU A 1 195 ? 3.926 -16.237 -10.900 1.00 85.81 195 GLU A O 1
ATOM 1488 N N . ARG A 1 196 ? 2.129 -17.379 -10.189 1.00 87.25 196 ARG A N 1
ATOM 1489 C CA . ARG A 1 196 ? 1.621 -16.346 -9.263 1.00 87.25 196 ARG A CA 1
ATOM 1490 C C . ARG A 1 196 ? 2.707 -15.603 -8.489 1.00 87.25 196 ARG A C 1
ATOM 1492 O O . ARG A 1 196 ? 2.803 -14.388 -8.566 1.00 87.25 196 ARG A O 1
ATOM 1499 N N . ARG A 1 197 ? 3.584 -16.337 -7.800 1.00 89.81 197 ARG A N 1
ATOM 1500 C CA . ARG A 1 197 ? 4.660 -15.746 -6.987 1.00 89.81 197 ARG A CA 1
ATOM 1501 C C . ARG A 1 197 ? 5.580 -14.824 -7.793 1.00 89.81 197 ARG A C 1
ATOM 1503 O O . ARG A 1 197 ? 6.079 -13.834 -7.273 1.00 89.81 197 ARG A O 1
ATOM 1510 N N . GLN A 1 198 ? 5.832 -15.158 -9.059 1.00 91.56 198 GLN A N 1
ATOM 1511 C CA . GLN A 1 198 ? 6.653 -14.332 -9.945 1.00 91.56 198 GLN A CA 1
ATOM 1512 C C . GLN A 1 198 ? 5.893 -13.075 -10.377 1.00 91.56 198 GLN A C 1
ATOM 1514 O O . GLN A 1 198 ? 6.488 -12.002 -10.445 1.00 91.56 198 GLN A O 1
ATOM 1519 N N . LYS A 1 199 ? 4.585 -13.198 -10.641 1.00 92.31 199 LYS A N 1
ATOM 1520 C CA . LYS A 1 199 ? 3.699 -12.065 -10.941 1.00 92.31 199 LYS A CA 1
ATOM 1521 C C . LYS A 1 199 ? 3.585 -11.111 -9.744 1.00 92.31 199 LYS A C 1
ATOM 1523 O O . LYS A 1 199 ? 3.723 -9.907 -9.927 1.00 92.31 199 LYS A O 1
ATOM 1528 N N . GLU A 1 200 ? 3.417 -11.636 -8.528 1.00 92.75 200 GLU A N 1
ATOM 1529 C CA . GLU A 1 200 ? 3.408 -10.856 -7.280 1.00 92.75 200 GLU A CA 1
ATOM 1530 C C . GLU A 1 200 ? 4.733 -10.104 -7.106 1.00 92.75 200 GLU A C 1
ATOM 1532 O O . GLU A 1 200 ? 4.739 -8.881 -7.004 1.00 92.75 200 GLU A O 1
ATOM 1537 N N . GLN A 1 201 ? 5.867 -10.808 -7.207 1.00 94.06 201 GLN A N 1
ATOM 1538 C CA . GLN A 1 201 ? 7.195 -10.194 -7.116 1.00 94.06 201 GLN A CA 1
ATOM 1539 C C . GLN A 1 201 ? 7.417 -9.111 -8.185 1.00 94.06 201 GLN A C 1
ATOM 1541 O O . GLN A 1 201 ? 8.090 -8.107 -7.933 1.00 94.06 201 GLN A O 1
ATOM 1546 N N . TYR A 1 202 ? 6.880 -9.308 -9.391 1.00 94.88 202 TYR A N 1
ATOM 1547 C CA . TYR A 1 202 ? 6.942 -8.312 -10.454 1.00 94.88 202 TYR A CA 1
ATOM 1548 C C . TYR A 1 202 ? 6.171 -7.047 -10.075 1.00 94.88 202 TYR A C 1
ATOM 1550 O O . TYR A 1 202 ? 6.723 -5.954 -10.186 1.00 94.88 202 TYR A O 1
ATOM 1558 N N . VAL A 1 203 ? 4.929 -7.194 -9.605 1.00 95.94 203 VAL A N 1
ATOM 1559 C CA . VAL A 1 203 ? 4.103 -6.070 -9.147 1.00 95.94 203 VAL A CA 1
ATOM 1560 C C . VAL A 1 203 ? 4.793 -5.334 -8.006 1.00 95.94 203 VAL A C 1
ATOM 1562 O O . VAL A 1 203 ? 4.955 -4.125 -8.105 1.00 95.94 203 VAL A O 1
ATOM 1565 N N . GLU A 1 204 ? 5.287 -6.045 -6.991 1.00 95.94 204 GLU A N 1
ATOM 1566 C CA . GLU A 1 204 ? 6.035 -5.448 -5.877 1.00 95.94 204 GLU A CA 1
ATOM 1567 C C . GLU A 1 204 ? 7.237 -4.638 -6.374 1.00 95.94 204 GLU A C 1
ATOM 1569 O O . GLU A 1 204 ? 7.408 -3.477 -6.007 1.00 95.94 204 GLU A O 1
ATOM 1574 N N . SER A 1 205 ? 8.049 -5.222 -7.260 1.00 95.94 205 SER A N 1
ATOM 1575 C CA . SER A 1 205 ? 9.246 -4.566 -7.799 1.00 95.94 205 SER A CA 1
ATOM 1576 C C . SER A 1 205 ? 8.897 -3.329 -8.635 1.00 95.94 205 SER A C 1
ATOM 1578 O O . SER A 1 205 ? 9.583 -2.309 -8.572 1.00 95.94 205 SER A O 1
ATOM 1580 N N . HIS A 1 206 ? 7.822 -3.397 -9.422 1.00 96.12 206 HIS A N 1
ATOM 1581 C CA . HIS A 1 206 ? 7.391 -2.299 -10.283 1.00 96.12 206 HIS A CA 1
ATOM 1582 C C . HIS A 1 206 ? 6.727 -1.170 -9.486 1.00 96.12 206 HIS A C 1
ATOM 1584 O O . HIS A 1 206 ? 7.015 0.005 -9.719 1.00 96.12 206 HIS A O 1
ATOM 1590 N N . SER A 1 207 ? 5.899 -1.517 -8.499 1.00 96.81 207 SER A N 1
ATOM 1591 C CA . SER A 1 207 ? 5.345 -0.578 -7.526 1.00 96.81 207 SER A CA 1
ATOM 1592 C C . SER A 1 207 ? 6.454 0.100 -6.728 1.00 96.81 207 SER A C 1
ATOM 1594 O O . SER A 1 207 ? 6.401 1.312 -6.547 1.00 96.81 207 SER A O 1
ATOM 1596 N N . GLU A 1 208 ? 7.500 -0.630 -6.335 1.00 96.44 208 GLU A N 1
ATOM 1597 C CA . GLU A 1 208 ? 8.681 -0.070 -5.676 1.00 96.44 208 GLU A CA 1
ATOM 1598 C C . GLU A 1 208 ? 9.436 0.916 -6.576 1.00 96.44 208 GLU A C 1
ATOM 1600 O O . GLU A 1 208 ? 9.881 1.971 -6.121 1.00 96.44 208 GLU A O 1
ATOM 1605 N N . LEU A 1 209 ? 9.576 0.612 -7.868 1.00 96.88 209 LEU A N 1
ATOM 1606 C CA . LEU A 1 209 ? 10.201 1.519 -8.831 1.00 96.88 209 LEU A CA 1
ATOM 1607 C C . LEU A 1 209 ? 9.401 2.823 -8.975 1.00 96.88 209 LEU A C 1
ATOM 1609 O O . LEU A 1 209 ? 9.981 3.909 -8.892 1.00 96.88 209 LEU A O 1
ATOM 1613 N N . LEU A 1 210 ? 8.078 2.721 -9.131 1.00 96.81 210 LEU A N 1
ATOM 1614 C CA . LEU A 1 210 ? 7.176 3.872 -9.189 1.00 96.81 210 LEU A CA 1
ATOM 1615 C C . LEU A 1 210 ? 7.230 4.683 -7.887 1.00 96.81 210 LEU A C 1
ATOM 1617 O O . LEU A 1 210 ? 7.328 5.908 -7.898 1.00 96.81 210 LEU A O 1
ATOM 1621 N N . ARG A 1 211 ? 7.252 3.999 -6.746 1.00 95.75 211 ARG A N 1
ATOM 1622 C CA . ARG A 1 211 ? 7.391 4.606 -5.426 1.00 95.75 211 ARG A CA 1
ATOM 1623 C C . ARG A 1 211 ? 8.684 5.415 -5.299 1.00 95.75 211 ARG A C 1
ATOM 1625 O O . ARG A 1 211 ? 8.666 6.572 -4.880 1.00 95.75 211 ARG A O 1
ATOM 1632 N N . ASN A 1 212 ? 9.802 4.820 -5.708 1.00 95.81 212 ASN A N 1
ATOM 1633 C CA . ASN A 1 212 ? 11.106 5.476 -5.723 1.00 95.81 212 ASN A CA 1
ATOM 1634 C C . ASN A 1 212 ? 11.117 6.716 -6.623 1.00 95.81 212 ASN A C 1
ATOM 1636 O O . ASN A 1 212 ? 11.748 7.708 -6.264 1.00 95.81 212 ASN A O 1
ATOM 1640 N N . ALA A 1 213 ? 10.393 6.696 -7.744 1.00 95.88 213 ALA A N 1
ATOM 1641 C CA . ALA A 1 213 ? 10.250 7.863 -8.606 1.00 95.88 213 ALA A CA 1
ATOM 1642 C C . ALA A 1 213 ? 9.614 9.057 -7.878 1.00 95.88 213 ALA A C 1
ATOM 1644 O O . ALA A 1 213 ? 10.145 10.166 -7.965 1.00 95.88 213 ALA A O 1
ATOM 1645 N N . PHE A 1 214 ? 8.537 8.833 -7.116 1.00 95.31 214 PHE A N 1
ATOM 1646 C CA . PHE A 1 214 ? 7.881 9.886 -6.331 1.00 95.31 214 PHE A CA 1
ATOM 1647 C C . PHE A 1 214 ? 8.771 10.431 -5.211 1.00 95.31 214 PHE A C 1
ATOM 1649 O O . PHE A 1 214 ? 8.855 11.645 -5.030 1.00 95.31 214 PHE A O 1
ATOM 1656 N N . VAL A 1 215 ? 9.458 9.550 -4.476 1.00 94.44 215 VAL A N 1
ATOM 1657 C CA . VAL A 1 215 ? 10.334 9.952 -3.360 1.00 94.44 215 VAL A CA 1
ATOM 1658 C C . VAL A 1 215 ? 11.536 10.755 -3.851 1.00 94.44 215 VAL A C 1
ATOM 1660 O O . VAL A 1 215 ? 11.928 11.729 -3.211 1.00 94.44 215 VAL A O 1
ATOM 1663 N N . LYS A 1 216 ? 12.134 10.353 -4.976 1.00 94.12 216 LYS A N 1
ATOM 1664 C CA . LYS A 1 216 ? 13.359 10.976 -5.493 1.00 94.12 216 LYS A CA 1
ATOM 1665 C C . LYS A 1 216 ? 13.096 12.230 -6.328 1.00 94.12 216 LYS A C 1
ATOM 1667 O O . LYS A 1 216 ? 13.995 13.056 -6.439 1.00 94.12 216 LYS A O 1
ATOM 1672 N N . ASN A 1 217 ? 11.884 12.401 -6.864 1.00 92.50 217 ASN A N 1
ATOM 1673 C CA . ASN A 1 217 ? 11.507 13.553 -7.692 1.00 92.50 217 ASN A CA 1
ATOM 1674 C C . ASN A 1 217 ? 10.222 14.235 -7.177 1.00 92.50 217 ASN A C 1
ATOM 1676 O O . ASN A 1 217 ? 9.256 14.379 -7.930 1.00 92.50 217 ASN A O 1
ATOM 1680 N N . PRO A 1 218 ? 10.166 14.677 -5.907 1.00 90.81 218 PRO A N 1
ATOM 1681 C CA . PRO A 1 218 ? 8.930 15.184 -5.305 1.00 90.81 218 PRO A CA 1
ATOM 1682 C C . PRO A 1 218 ? 8.388 16.443 -6.001 1.00 90.81 218 PRO A C 1
ATOM 1684 O O . PRO A 1 218 ? 7.181 16.674 -5.992 1.00 90.81 218 PRO A O 1
ATOM 1687 N N . SER A 1 219 ? 9.261 17.244 -6.623 1.00 90.50 219 SER A N 1
ATOM 1688 C CA . SER A 1 219 ? 8.895 18.453 -7.371 1.00 90.50 219 SER A CA 1
ATOM 1689 C C . SER A 1 219 ? 8.257 18.169 -8.729 1.00 90.50 219 SER A C 1
ATOM 1691 O O . SER A 1 219 ? 7.491 18.998 -9.212 1.00 90.50 219 SER A O 1
ATOM 1693 N N . SER A 1 220 ? 8.559 17.023 -9.347 1.00 88.25 220 SER A N 1
ATOM 1694 C CA . SER A 1 220 ? 8.030 16.678 -10.673 1.00 88.25 220 SER A CA 1
ATOM 1695 C C . SER A 1 220 ? 6.576 16.200 -10.620 1.00 88.25 220 SER A C 1
ATOM 1697 O O . SER A 1 220 ? 5.868 16.268 -11.621 1.00 88.25 220 SER A O 1
ATOM 1699 N N . TYR A 1 221 ? 6.098 15.756 -9.453 1.00 90.44 221 TYR A N 1
ATOM 1700 C CA . TYR A 1 221 ? 4.748 15.220 -9.290 1.00 90.44 221 TYR A CA 1
ATOM 1701 C C . TYR A 1 221 ? 3.831 16.179 -8.522 1.00 90.44 221 TYR A C 1
ATOM 1703 O O . TYR A 1 221 ? 4.001 16.462 -7.329 1.00 90.44 221 TYR A O 1
ATOM 1711 N N . THR A 1 222 ? 2.798 16.653 -9.216 1.00 91.88 222 THR A N 1
ATOM 1712 C CA . THR A 1 222 ? 1.720 17.455 -8.613 1.00 91.88 222 THR A CA 1
ATOM 1713 C C . THR A 1 222 ? 0.828 16.606 -7.697 1.00 91.88 222 THR A C 1
ATOM 1715 O O . THR A 1 222 ? 0.799 15.380 -7.809 1.00 91.88 222 THR A O 1
ATOM 1718 N N . ASP A 1 223 ? 0.034 17.238 -6.824 1.00 90.62 223 ASP A N 1
ATOM 1719 C CA . ASP A 1 223 ? -0.923 16.517 -5.961 1.00 90.62 223 ASP A CA 1
ATOM 1720 C C . ASP A 1 223 ? -1.912 15.670 -6.769 1.00 90.62 223 ASP A C 1
ATOM 1722 O O . ASP A 1 223 ? -2.308 14.588 -6.343 1.00 90.62 223 ASP A O 1
ATOM 1726 N N . LYS A 1 224 ? -2.254 16.128 -7.980 1.00 92.38 224 LYS A N 1
ATOM 1727 C CA . LYS A 1 224 ? -3.109 15.394 -8.916 1.00 92.38 224 LYS A CA 1
ATOM 1728 C C . LYS A 1 224 ? -2.501 14.043 -9.305 1.00 92.38 224 LYS A C 1
ATOM 1730 O O . LYS A 1 224 ? -3.225 13.058 -9.371 1.00 92.38 224 LYS A O 1
ATOM 1735 N N . HIS A 1 225 ? -1.193 13.991 -9.549 1.00 92.69 225 HIS A N 1
ATOM 1736 C CA . HIS A 1 225 ? -0.498 12.755 -9.910 1.00 92.69 225 HIS A CA 1
ATOM 1737 C C . HIS A 1 225 ? -0.539 11.740 -8.769 1.00 92.69 225 HIS A C 1
ATOM 1739 O O . HIS A 1 225 ? -0.909 10.590 -8.989 1.00 92.69 225 HIS A O 1
ATOM 1745 N N . LEU A 1 226 ? -0.244 12.189 -7.545 1.00 92.38 226 LEU A N 1
ATOM 1746 C CA . LEU A 1 226 ? -0.274 11.335 -6.358 1.00 92.38 226 LEU A CA 1
ATOM 1747 C C . LEU A 1 226 ? -1.689 10.830 -6.050 1.00 92.38 226 LEU A C 1
ATOM 1749 O O . LEU A 1 226 ? -1.875 9.644 -5.790 1.00 92.38 226 LEU A O 1
ATOM 1753 N N . ARG A 1 227 ? -2.697 11.704 -6.159 1.00 93.50 227 ARG A N 1
ATOM 1754 C CA . ARG A 1 227 ? -4.110 11.330 -6.033 1.00 93.50 227 ARG A CA 1
ATOM 1755 C C . ARG A 1 227 ? -4.499 10.252 -7.040 1.00 93.50 227 ARG A C 1
ATOM 1757 O O . ARG A 1 227 ? -5.154 9.285 -6.665 1.00 93.50 227 ARG A O 1
ATOM 1764 N N . ASN A 1 228 ? -4.112 10.414 -8.305 1.00 94.50 228 ASN A N 1
ATOM 1765 C CA . ASN A 1 228 ? -4.427 9.446 -9.354 1.00 94.50 228 ASN A CA 1
ATOM 1766 C C . ASN A 1 228 ? -3.810 8.073 -9.055 1.00 94.50 228 ASN A C 1
ATOM 1768 O O . ASN A 1 228 ? -4.499 7.067 -9.200 1.00 94.50 228 ASN A O 1
ATOM 1772 N N . THR A 1 229 ? -2.564 8.028 -8.570 1.00 95.69 229 THR A N 1
ATOM 1773 C CA . THR A 1 229 ? -1.916 6.767 -8.180 1.00 95.69 229 THR A CA 1
ATOM 1774 C C . THR A 1 229 ? -2.563 6.135 -6.948 1.00 95.69 229 THR A C 1
ATOM 1776 O O . THR A 1 229 ? -2.734 4.918 -6.904 1.00 95.69 229 THR A O 1
ATOM 1779 N N . LEU A 1 230 ? -2.9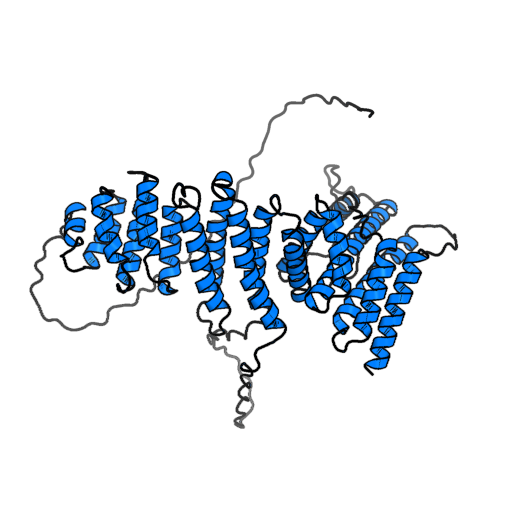87 6.933 -5.959 1.00 94.81 230 LEU A N 1
ATOM 1780 C CA . LEU A 1 230 ? -3.755 6.408 -4.826 1.00 94.81 230 LEU A CA 1
ATOM 1781 C C . LEU A 1 230 ? -5.067 5.776 -5.315 1.00 94.81 230 LEU A C 1
ATOM 1783 O O . LEU A 1 230 ? -5.334 4.618 -5.012 1.00 94.81 230 LEU A O 1
ATOM 1787 N N . GLN A 1 231 ? -5.829 6.493 -6.149 1.00 94.69 231 GLN A N 1
ATOM 1788 C CA . GLN A 1 231 ? -7.073 5.988 -6.739 1.00 94.69 231 GLN A CA 1
ATOM 1789 C C . GLN A 1 231 ? -6.852 4.744 -7.607 1.00 94.69 231 GLN A C 1
ATOM 1791 O O . GLN A 1 231 ? -7.726 3.884 -7.689 1.00 94.69 231 GLN A O 1
ATOM 1796 N N . PHE A 1 232 ? -5.703 4.645 -8.274 1.00 96.56 232 PHE A N 1
ATOM 1797 C CA . PHE A 1 232 ? -5.312 3.462 -9.029 1.00 96.56 232 PHE A CA 1
ATOM 1798 C C . PHE A 1 232 ? -5.199 2.235 -8.112 1.00 96.56 232 PHE A C 1
ATOM 1800 O O . PHE A 1 232 ? -5.845 1.223 -8.387 1.00 96.56 232 PHE A O 1
ATOM 1807 N N . TYR A 1 233 ? -4.469 2.328 -6.994 1.00 96.44 233 TYR A N 1
ATOM 1808 C CA . TYR A 1 233 ? -4.381 1.228 -6.026 1.00 96.44 233 TYR A CA 1
ATOM 1809 C C . TYR A 1 233 ? -5.716 0.956 -5.316 1.00 96.44 233 TYR A C 1
ATOM 1811 O O . TYR A 1 233 ? -6.074 -0.210 -5.126 1.00 96.44 233 TYR A O 1
ATOM 1819 N N . ASP A 1 234 ? -6.488 2.003 -5.000 1.00 94.56 234 ASP A N 1
ATOM 1820 C CA . ASP A 1 234 ? -7.810 1.891 -4.368 1.00 94.56 234 ASP A CA 1
ATOM 1821 C C . ASP A 1 234 ? -8.747 0.973 -5.165 1.00 94.56 234 ASP A C 1
ATOM 1823 O O . ASP A 1 234 ? -9.479 0.179 -4.574 1.00 94.56 234 ASP A O 1
ATOM 1827 N N . ARG A 1 235 ? -8.714 1.031 -6.505 1.00 95.56 235 ARG A N 1
ATOM 1828 C CA . ARG A 1 235 ? -9.556 0.177 -7.365 1.00 95.56 235 ARG A CA 1
ATOM 1829 C C . ARG A 1 235 ? -9.258 -1.310 -7.175 1.00 95.56 235 ARG A C 1
ATOM 1831 O O . ARG A 1 235 ? -10.192 -2.105 -7.086 1.00 95.56 235 ARG A O 1
ATOM 1838 N N . PHE A 1 236 ? -7.983 -1.693 -7.084 1.00 94.94 236 PHE A N 1
ATOM 1839 C CA . PHE A 1 236 ? -7.599 -3.093 -6.863 1.00 94.94 236 PHE A CA 1
ATOM 1840 C C . PHE A 1 236 ? -7.932 -3.553 -5.448 1.00 94.94 236 PHE A C 1
ATOM 1842 O O . PHE A 1 236 ? -8.383 -4.683 -5.258 1.00 94.94 236 PHE A O 1
ATOM 1849 N N . VAL A 1 237 ? -7.772 -2.679 -4.454 1.00 94.69 237 VAL A N 1
ATOM 1850 C CA . VAL A 1 237 ? -8.175 -2.988 -3.079 1.00 94.69 237 VAL A CA 1
ATOM 1851 C C . VAL A 1 237 ? -9.681 -3.177 -2.984 1.00 94.69 237 VAL A C 1
ATOM 1853 O O . VAL A 1 237 ? -10.117 -4.210 -2.494 1.00 94.69 237 VAL A O 1
ATOM 1856 N N . GLN A 1 238 ? -10.486 -2.258 -3.515 1.00 93.06 238 GLN A N 1
ATOM 1857 C CA . GLN A 1 238 ? -11.944 -2.400 -3.519 1.00 93.06 238 GLN A CA 1
ATOM 1858 C C . GLN A 1 238 ? -12.374 -3.701 -4.192 1.00 93.06 238 GLN A C 1
ATOM 1860 O O . GLN A 1 238 ? -13.055 -4.506 -3.566 1.00 93.06 238 GLN A O 1
ATOM 1865 N N . ARG A 1 239 ? -11.886 -3.963 -5.408 1.00 91.75 239 ARG A N 1
ATOM 1866 C CA . ARG A 1 239 ? -12.234 -5.174 -6.156 1.00 91.75 239 ARG A CA 1
ATOM 1867 C C . ARG A 1 239 ? -11.822 -6.458 -5.434 1.00 91.75 239 ARG A C 1
ATOM 1869 O O . ARG A 1 239 ? -12.593 -7.412 -5.402 1.00 91.75 239 ARG A O 1
ATOM 1876 N N . SER A 1 240 ? -10.623 -6.488 -4.855 1.00 91.44 240 SER A N 1
ATOM 1877 C CA . SER A 1 240 ? -10.131 -7.663 -4.129 1.00 91.44 240 SER A CA 1
ATOM 1878 C C . SER A 1 240 ? -10.906 -7.895 -2.822 1.00 91.44 240 SER A C 1
ATOM 1880 O O . SER A 1 240 ? -11.269 -9.029 -2.522 1.00 91.44 240 SER A O 1
ATOM 1882 N N . LEU A 1 241 ? -11.253 -6.834 -2.085 1.00 90.81 241 LEU A N 1
ATOM 1883 C CA . LEU A 1 241 ? -12.062 -6.922 -0.865 1.00 90.81 241 LEU A CA 1
ATOM 1884 C C . LEU A 1 241 ? -13.535 -7.261 -1.139 1.00 90.81 241 LEU A C 1
ATOM 1886 O O . LEU A 1 241 ? -14.153 -7.959 -0.334 1.00 90.81 241 LEU A O 1
ATOM 1890 N N . ASP A 1 242 ? -14.098 -6.788 -2.252 1.00 89.69 242 ASP A N 1
ATOM 1891 C CA . ASP A 1 242 ? -15.464 -7.117 -2.680 1.00 89.69 242 ASP A CA 1
ATOM 1892 C C . ASP A 1 242 ? -15.583 -8.600 -3.065 1.00 89.69 242 ASP A C 1
ATOM 1894 O O . ASP A 1 242 ? -16.589 -9.236 -2.750 1.00 89.69 242 ASP A O 1
ATOM 1898 N N . ALA A 1 243 ? -14.527 -9.187 -3.641 1.00 85.38 243 ALA A N 1
ATOM 1899 C CA . ALA A 1 243 ? -14.471 -10.616 -3.958 1.00 85.38 243 ALA A CA 1
ATOM 1900 C C . ALA A 1 243 ? -14.537 -11.528 -2.714 1.00 85.38 243 ALA A C 1
ATOM 1902 O O . ALA A 1 243 ? -14.965 -12.675 -2.824 1.00 85.38 243 ALA A O 1
ATOM 1903 N N . ILE A 1 244 ? -14.159 -11.033 -1.525 1.00 82.12 244 ILE A N 1
ATOM 1904 C CA . ILE A 1 244 ? -14.343 -11.762 -0.255 1.00 82.12 244 ILE A CA 1
ATOM 1905 C C . ILE A 1 244 ? -15.828 -11.814 0.134 1.00 82.12 244 ILE A C 1
ATOM 1907 O O . ILE A 1 244 ? -16.294 -12.823 0.657 1.00 82.12 244 ILE A O 1
ATOM 1911 N N . LEU A 1 245 ? -16.564 -10.719 -0.080 1.00 74.75 245 LEU A N 1
ATOM 1912 C CA . LEU A 1 245 ? -17.965 -10.590 0.339 1.00 74.75 245 LEU A CA 1
ATOM 1913 C C . LEU A 1 245 ? -18.927 -11.312 -0.603 1.00 74.75 245 LEU A C 1
ATOM 1915 O O . LEU A 1 245 ? -19.948 -11.834 -0.159 1.00 74.75 245 LEU A O 1
ATOM 1919 N N . PHE A 1 246 ? -18.590 -11.341 -1.889 1.00 71.62 246 PHE A N 1
ATOM 1920 C CA . PHE A 1 246 ? -19.391 -11.959 -2.934 1.00 71.62 246 PHE A CA 1
ATOM 1921 C C . PHE A 1 246 ? -18.531 -12.970 -3.691 1.00 71.62 246 PHE A C 1
ATOM 1923 O O . PHE A 1 246 ? -18.136 -12.698 -4.827 1.00 71.62 246 PHE A O 1
ATOM 1930 N N . PRO A 1 247 ? -18.196 -14.122 -3.078 1.00 65.88 247 PRO A N 1
ATOM 1931 C CA . PRO A 1 247 ? -17.504 -15.174 -3.801 1.00 65.88 247 PRO A CA 1
ATOM 1932 C C . PRO A 1 247 ? -18.375 -15.572 -4.995 1.00 65.88 247 PRO A C 1
ATOM 1934 O O . PRO A 1 247 ? -19.506 -16.033 -4.822 1.00 65.88 247 PRO A O 1
ATOM 1937 N N . SER A 1 248 ? -17.872 -15.323 -6.206 1.00 57.06 248 SER A N 1
ATOM 1938 C CA . SER A 1 248 ? -18.565 -15.645 -7.451 1.00 57.06 248 SER A CA 1
ATOM 1939 C C . SER A 1 248 ? -19.036 -17.097 -7.402 1.00 57.06 248 SER A C 1
ATOM 1941 O O . SER A 1 248 ? -18.229 -18.005 -7.208 1.00 57.06 248 SER A O 1
ATOM 1943 N N . SER A 1 249 ? -20.342 -17.320 -7.562 1.00 48.28 249 SER A N 1
ATOM 1944 C CA . SER A 1 249 ? -20.974 -18.641 -7.413 1.00 48.28 249 SER A CA 1
ATOM 1945 C C . SER A 1 249 ? -20.514 -19.678 -8.450 1.00 48.28 249 SER A C 1
ATOM 1947 O O . SER A 1 249 ? -20.845 -20.854 -8.323 1.00 48.28 249 SER A O 1
ATOM 1949 N N . ASP A 1 250 ? -19.716 -19.263 -9.435 1.00 49.03 250 ASP A N 1
ATOM 1950 C CA . ASP A 1 250 ? -19.218 -20.097 -10.530 1.00 49.03 250 ASP A CA 1
ATOM 1951 C C . ASP A 1 250 ? -18.003 -20.970 -10.154 1.00 49.03 250 ASP A C 1
ATOM 1953 O O . ASP A 1 250 ? -17.606 -21.830 -10.936 1.00 49.03 250 ASP A O 1
ATOM 1957 N N . SER A 1 251 ? -17.418 -20.806 -8.959 1.00 43.00 251 SER A N 1
ATOM 1958 C CA . SER A 1 251 ? -16.203 -21.530 -8.538 1.00 43.00 251 SER A CA 1
ATOM 1959 C C . SER A 1 251 ? -16.441 -22.697 -7.571 1.00 43.00 251 SER A C 1
ATOM 1961 O O . SER A 1 251 ? -15.504 -23.169 -6.923 1.00 43.00 251 SER A O 1
ATOM 1963 N N . VAL A 1 252 ? -17.661 -23.247 -7.503 1.00 39.88 252 VAL A N 1
ATOM 1964 C CA . VAL A 1 252 ? -17.871 -24.560 -6.868 1.00 39.88 252 VAL A CA 1
ATOM 1965 C C . VAL A 1 252 ? -17.325 -25.643 -7.802 1.00 39.88 252 VAL A C 1
ATOM 1967 O O . VAL A 1 252 ? -18.066 -26.385 -8.447 1.00 39.88 252 VAL A O 1
ATOM 1970 N N . SER A 1 253 ? -15.999 -25.764 -7.874 1.00 41.28 253 SER A N 1
ATOM 1971 C CA . SER A 1 253 ? -15.370 -27.006 -8.299 1.00 41.28 253 SER A CA 1
ATOM 1972 C C . SER A 1 253 ? -15.726 -28.048 -7.245 1.00 41.28 253 SER A C 1
ATOM 1974 O O . SER A 1 253 ? -15.101 -28.122 -6.185 1.00 41.28 253 SER A O 1
ATOM 1976 N N . ILE A 1 254 ? -16.797 -28.799 -7.508 1.00 39.44 254 ILE A N 1
ATOM 1977 C CA . ILE A 1 254 ? -17.198 -29.967 -6.728 1.00 39.44 254 ILE A CA 1
ATOM 1978 C C . ILE A 1 254 ? -15.928 -30.802 -6.528 1.00 39.44 254 ILE A C 1
ATOM 1980 O O . ILE A 1 254 ? -15.321 -31.192 -7.531 1.00 39.44 254 ILE A O 1
ATOM 1984 N N . PRO A 1 255 ? -15.482 -31.062 -5.285 1.00 40.44 255 PRO A N 1
ATOM 1985 C CA . PRO A 1 255 ? -14.349 -31.941 -5.065 1.00 40.44 255 PRO A CA 1
ATOM 1986 C C . PRO A 1 255 ? -14.711 -33.290 -5.680 1.00 40.44 255 PRO A C 1
ATOM 1988 O O . PRO A 1 255 ? -15.629 -33.973 -5.223 1.00 40.44 255 PRO A O 1
ATOM 1991 N N . SER A 1 256 ? -14.028 -33.642 -6.769 1.00 36.78 256 SER A N 1
ATOM 1992 C CA . SER A 1 256 ? -14.163 -34.936 -7.423 1.00 36.78 256 SER A CA 1
ATOM 1993 C C . SER A 1 256 ? -13.939 -36.008 -6.366 1.00 36.78 256 SER A C 1
ATOM 1995 O O . SER A 1 256 ? -12.851 -36.114 -5.795 1.00 36.78 256 SER A O 1
ATOM 1997 N N . SER A 1 257 ? -15.009 -36.735 -6.053 1.00 35.03 257 SER A N 1
ATOM 1998 C CA . SER A 1 257 ? -15.039 -37.744 -5.004 1.00 35.03 257 SER A CA 1
ATOM 1999 C C . SER A 1 257 ? -13.890 -38.737 -5.204 1.00 35.03 257 SER A C 1
ATOM 2001 O O . SER A 1 257 ? -13.652 -39.156 -6.341 1.00 35.03 257 SER A O 1
ATOM 2003 N N . PRO A 1 258 ? -13.177 -39.154 -4.144 1.00 40.03 258 PRO A N 1
ATOM 2004 C CA . PRO A 1 258 ? -12.198 -40.215 -4.284 1.00 40.03 258 PRO A CA 1
ATOM 2005 C C . PRO A 1 258 ? -12.948 -41.478 -4.712 1.00 40.03 258 PRO A C 1
ATOM 2007 O O . PRO A 1 258 ? -13.809 -41.982 -3.991 1.00 40.03 258 PRO A O 1
ATOM 2010 N N . SER A 1 259 ? -12.647 -41.982 -5.907 1.00 35.56 259 SER A N 1
ATOM 2011 C CA . SER A 1 259 ? -13.135 -43.277 -6.361 1.00 35.56 259 SER A CA 1
ATOM 2012 C C . SER A 1 259 ? -12.580 -44.348 -5.423 1.00 35.56 259 SER A C 1
ATOM 2014 O O . SER A 1 259 ? -11.423 -44.760 -5.540 1.00 35.56 259 SER A O 1
ATOM 2016 N N . VAL A 1 260 ? -13.398 -44.785 -4.467 1.00 40.12 260 VAL A N 1
ATOM 2017 C CA . VAL A 1 260 ? -13.111 -45.929 -3.602 1.00 40.12 260 VAL A CA 1
ATOM 2018 C C . VAL A 1 260 ? -13.218 -47.191 -4.453 1.00 40.12 260 VAL A C 1
ATOM 2020 O O . VAL A 1 260 ? -14.257 -47.843 -4.526 1.00 40.12 260 VAL A O 1
ATOM 2023 N N . LEU A 1 261 ? -12.128 -47.541 -5.131 1.00 38.25 261 LEU A N 1
ATOM 2024 C CA . LEU A 1 261 ? -11.944 -48.880 -5.671 1.00 38.25 261 LEU A CA 1
ATOM 2025 C C . LEU A 1 261 ? -11.449 -49.780 -4.538 1.00 38.25 261 LEU A C 1
ATOM 2027 O O . LEU A 1 261 ? -10.270 -49.806 -4.189 1.00 38.25 261 LEU A O 1
ATOM 2031 N N . HIS A 1 262 ? -12.388 -50.528 -3.960 1.00 42.22 262 HIS A N 1
ATOM 2032 C CA . HIS A 1 262 ? -12.102 -51.681 -3.118 1.00 42.22 262 HIS A CA 1
ATOM 2033 C C . HIS A 1 262 ? -11.165 -52.653 -3.850 1.00 42.22 262 HIS A C 1
ATOM 2035 O O . HIS A 1 262 ? -11.568 -53.322 -4.802 1.00 42.22 262 HIS A O 1
ATOM 2041 N N . ARG A 1 263 ? -9.942 -52.830 -3.342 1.00 34.41 263 ARG A N 1
ATOM 2042 C CA . ARG A 1 263 ? -9.165 -54.052 -3.575 1.00 34.41 263 ARG A CA 1
ATOM 2043 C C . ARG A 1 263 ? -8.757 -54.660 -2.239 1.00 34.41 263 ARG A C 1
ATOM 2045 O O . ARG A 1 263 ? -7.926 -54.128 -1.514 1.00 34.41 263 ARG A O 1
ATOM 2052 N N . ARG A 1 264 ? -9.398 -55.785 -1.917 1.00 43.59 264 ARG A N 1
ATOM 2053 C CA . ARG A 1 264 ? -9.024 -56.694 -0.830 1.00 43.59 264 ARG A CA 1
ATOM 2054 C C . ARG A 1 264 ? -7.677 -57.348 -1.146 1.00 43.59 264 ARG A C 1
ATOM 2056 O O . ARG A 1 264 ? -7.541 -57.921 -2.224 1.00 43.59 264 ARG A O 1
ATOM 2063 N N . SER A 1 265 ? -6.748 -57.297 -0.194 1.00 35.94 265 SER A N 1
ATOM 2064 C CA . SER A 1 265 ? -5.655 -58.245 0.139 1.00 35.94 265 SER A CA 1
ATOM 2065 C C . SER A 1 265 ? -4.675 -57.436 0.995 1.00 35.94 265 SER A C 1
ATOM 2067 O O . SER A 1 265 ? -4.331 -56.328 0.615 1.00 35.94 265 SER A O 1
ATOM 2069 N N . GLY A 1 266 ? -4.274 -57.804 2.204 1.00 37.00 266 GLY A N 1
ATOM 2070 C CA . GLY A 1 266 ? -3.766 -59.085 2.675 1.00 37.00 266 GLY A CA 1
ATOM 2071 C C . GLY A 1 266 ? -2.527 -58.720 3.508 1.00 37.00 266 GLY A C 1
ATOM 2072 O O . GLY A 1 266 ? -1.650 -58.007 3.036 1.00 37.00 266 GLY A O 1
ATOM 2073 N N . SER A 1 267 ? -2.523 -59.085 4.782 1.00 38.06 267 SER A N 1
ATOM 2074 C CA . SER A 1 267 ? -1.579 -58.665 5.825 1.00 38.06 267 SER A CA 1
ATOM 2075 C C . SER A 1 267 ? -0.124 -59.107 5.607 1.00 38.06 267 SER A C 1
ATOM 2077 O O . SER A 1 267 ? 0.112 -60.300 5.437 1.00 38.06 267 SER A O 1
ATOM 2079 N N . SER A 1 268 ? 0.842 -58.185 5.751 1.00 34.34 268 SER A N 1
ATOM 2080 C CA . SER A 1 268 ? 2.090 -58.335 6.544 1.00 34.34 268 SER A CA 1
ATOM 2081 C C . SER A 1 268 ? 2.974 -57.069 6.483 1.00 34.34 268 SER A C 1
ATOM 2083 O O . SER A 1 268 ? 2.889 -56.332 5.501 1.00 34.34 268 SER A O 1
ATOM 2085 N N . PRO A 1 269 ? 3.817 -56.793 7.504 1.00 44.72 269 PRO A N 1
ATOM 2086 C CA . PRO A 1 269 ? 4.592 -55.561 7.613 1.00 44.72 269 PRO A CA 1
ATOM 2087 C C . PRO A 1 269 ? 6.039 -55.763 7.147 1.00 44.72 269 PRO A C 1
ATOM 2089 O O . PRO A 1 269 ? 6.770 -56.550 7.742 1.00 44.72 269 PRO A O 1
ATOM 2092 N N . GLN A 1 270 ? 6.494 -55.009 6.146 1.00 34.34 270 GLN A N 1
ATOM 2093 C CA . GLN A 1 270 ? 7.927 -54.797 5.933 1.00 34.34 270 GLN A CA 1
ATOM 2094 C C . GLN A 1 270 ? 8.217 -53.376 5.460 1.00 34.34 270 GLN A C 1
ATOM 2096 O O . GLN A 1 270 ? 7.595 -52.842 4.545 1.00 34.34 270 GLN A O 1
ATOM 2101 N N . ALA A 1 271 ? 9.191 -52.787 6.144 1.00 42.41 271 ALA A N 1
ATOM 2102 C CA . ALA A 1 271 ? 9.793 -51.507 5.860 1.00 42.41 271 ALA A CA 1
ATOM 2103 C C . ALA A 1 271 ? 10.527 -51.524 4.513 1.00 42.41 271 ALA A C 1
ATOM 2105 O O . ALA A 1 271 ? 11.374 -52.378 4.265 1.00 42.41 271 ALA A O 1
ATOM 2106 N N . SER A 1 272 ? 10.250 -50.536 3.671 1.00 31.14 272 SER A N 1
ATOM 2107 C CA . SER A 1 272 ? 11.245 -49.857 2.833 1.00 31.14 272 SER A CA 1
ATOM 2108 C C . SER A 1 272 ? 10.594 -48.658 2.144 1.00 31.14 272 SER A C 1
ATOM 2110 O O . SER A 1 272 ? 9.472 -48.719 1.648 1.00 31.14 272 SER A O 1
ATOM 2112 N N . LEU A 1 273 ? 11.313 -47.538 2.184 1.00 46.78 273 LEU A N 1
ATOM 2113 C CA . LEU A 1 273 ? 10.988 -46.275 1.529 1.00 46.78 273 LEU A CA 1
ATOM 2114 C C . LEU A 1 273 ? 10.755 -46.466 0.024 1.00 46.78 273 LEU A C 1
ATOM 2116 O O . LEU A 1 273 ? 11.499 -47.201 -0.627 1.00 46.78 273 LEU A O 1
ATOM 2120 N N . PRO A 1 274 ? 9.868 -45.646 -0.552 1.00 35.09 274 PRO A N 1
ATOM 2121 C CA . PRO A 1 274 ? 10.270 -44.929 -1.746 1.00 35.09 274 PRO A CA 1
ATOM 2122 C C . PRO A 1 274 ? 9.998 -43.431 -1.611 1.00 35.09 274 PRO A C 1
ATOM 2124 O O . PRO A 1 274 ? 8.897 -42.969 -1.315 1.00 35.09 274 PRO A O 1
ATOM 2127 N N . PHE A 1 275 ? 11.062 -42.684 -1.874 1.00 43.72 275 PHE A N 1
ATOM 2128 C CA . PHE A 1 275 ? 11.092 -41.257 -2.133 1.00 43.72 275 PHE A CA 1
ATOM 2129 C C . PHE A 1 275 ? 10.252 -40.981 -3.394 1.00 43.72 275 PHE A C 1
ATOM 2131 O O . PHE A 1 275 ? 10.740 -41.109 -4.515 1.00 43.72 275 PHE A O 1
ATOM 2138 N N . PHE A 1 276 ? 8.971 -40.655 -3.223 1.00 34.66 276 PHE A N 1
ATOM 2139 C CA . PHE A 1 276 ? 8.130 -40.145 -4.303 1.00 34.66 276 PHE A CA 1
ATOM 2140 C C . PHE A 1 276 ? 8.105 -38.624 -4.231 1.00 34.66 276 PHE A C 1
ATOM 2142 O O . PHE A 1 276 ? 7.694 -38.041 -3.232 1.00 34.66 276 PHE A O 1
ATOM 2149 N N . GLY A 1 277 ? 8.561 -37.989 -5.313 1.00 36.97 277 GLY A N 1
ATOM 2150 C CA . GLY A 1 277 ? 8.374 -36.567 -5.552 1.00 36.97 277 GLY A CA 1
ATOM 2151 C C . GLY A 1 277 ? 6.888 -36.254 -5.657 1.00 36.97 277 GLY A C 1
ATOM 2152 O O . GLY A 1 277 ? 6.300 -36.337 -6.734 1.00 36.97 277 GLY A O 1
ATOM 2153 N N . SER A 1 278 ? 6.286 -35.887 -4.534 1.00 28.73 278 SER A N 1
ATOM 2154 C CA . SER A 1 278 ? 5.016 -35.187 -4.495 1.00 28.73 278 SER A CA 1
ATOM 2155 C C . SER A 1 278 ? 5.233 -33.829 -5.152 1.00 28.73 278 SER A C 1
ATOM 2157 O O . SER A 1 278 ? 5.861 -32.923 -4.604 1.00 28.73 278 SER A O 1
ATOM 2159 N N . ARG A 1 279 ? 4.724 -33.699 -6.377 1.00 30.61 279 ARG A N 1
ATOM 2160 C CA . ARG A 1 279 ? 4.362 -32.407 -6.958 1.00 30.61 279 ARG A CA 1
ATOM 2161 C C . ARG A 1 279 ? 3.539 -31.681 -5.880 1.00 30.61 279 ARG A C 1
ATOM 2163 O O . ARG A 1 279 ? 2.591 -32.300 -5.393 1.00 30.61 279 ARG A O 1
ATOM 2170 N N . PRO A 1 280 ? 3.899 -30.464 -5.436 1.00 34.97 280 PRO A N 1
ATOM 2171 C CA . PRO A 1 280 ? 3.104 -29.789 -4.426 1.00 34.97 280 PRO A CA 1
ATOM 2172 C C . PRO A 1 280 ? 1.712 -29.595 -5.023 1.00 34.97 280 PRO A C 1
ATOM 2174 O O . PRO A 1 280 ? 1.564 -28.933 -6.049 1.00 34.97 280 PRO A O 1
ATOM 2177 N N . HIS A 1 281 ? 0.712 -30.246 -4.431 1.00 33.38 281 HIS A N 1
ATOM 2178 C CA . HIS A 1 281 ? -0.668 -29.840 -4.615 1.00 33.38 281 HIS A CA 1
ATOM 2179 C C . HIS A 1 281 ? -0.728 -28.398 -4.117 1.00 33.38 281 HIS A C 1
ATOM 2181 O O . HIS A 1 281 ? -0.577 -28.147 -2.924 1.00 33.38 281 HIS A O 1
ATOM 2187 N N . THR A 1 282 ? -0.828 -27.448 -5.043 1.00 37.72 282 THR A N 1
ATOM 2188 C CA . THR A 1 282 ? -1.188 -26.069 -4.741 1.00 37.72 282 THR A CA 1
ATOM 2189 C C . THR A 1 282 ? -2.587 -26.135 -4.150 1.00 37.72 282 THR A C 1
ATOM 2191 O O . THR A 1 282 ? -3.559 -26.344 -4.874 1.00 37.72 282 THR A O 1
ATOM 2194 N N . GLU A 1 283 ? -2.680 -26.072 -2.823 1.00 39.22 283 GLU A N 1
ATOM 2195 C CA . GLU A 1 283 ? -3.955 -25.835 -2.159 1.00 39.22 283 GLU A CA 1
ATOM 2196 C C . GLU A 1 283 ? -4.567 -24.559 -2.757 1.00 39.22 283 GLU A C 1
ATOM 2198 O O . GLU A 1 283 ? -3.826 -23.610 -3.049 1.00 39.22 283 GLU A O 1
ATOM 2203 N N . PRO A 1 284 ? -5.886 -24.538 -3.017 1.00 51.97 284 PRO A N 1
ATOM 2204 C CA . PRO A 1 284 ? -6.542 -23.329 -3.479 1.00 51.97 284 PRO A CA 1
ATOM 2205 C C . PRO A 1 284 ? -6.289 -22.238 -2.443 1.00 51.97 284 PRO A C 1
ATOM 2207 O O . PRO A 1 284 ? -6.608 -22.399 -1.265 1.00 51.97 284 PRO A O 1
ATOM 2210 N N . LEU A 1 285 ? -5.665 -21.152 -2.896 1.00 57.69 285 LEU A N 1
ATOM 2211 C CA . LEU A 1 285 ? -5.371 -20.004 -2.054 1.00 57.69 285 LEU A CA 1
ATOM 2212 C C . LEU A 1 285 ? -6.658 -19.514 -1.407 1.00 57.69 285 LEU A C 1
ATOM 2214 O O . LEU A 1 285 ? -7.721 -19.453 -2.037 1.00 57.69 285 LEU A O 1
ATOM 2218 N N . THR A 1 286 ? -6.544 -19.121 -0.149 1.00 70.44 286 THR A N 1
ATOM 2219 C CA . THR A 1 286 ? -7.652 -18.463 0.529 1.00 70.44 286 THR A CA 1
ATOM 2220 C C . THR A 1 286 ? -7.965 -17.156 -0.206 1.00 70.44 286 THR A C 1
ATOM 2222 O O . THR A 1 286 ? -7.062 -16.456 -0.668 1.00 70.44 286 THR A O 1
ATOM 2225 N N . LEU A 1 287 ? -9.246 -16.785 -0.317 1.00 74.81 287 LEU A N 1
ATOM 2226 C CA . LEU A 1 287 ? -9.651 -15.494 -0.903 1.00 74.81 287 LEU A CA 1
ATOM 2227 C C . LEU A 1 287 ? -8.914 -14.309 -0.250 1.00 74.81 287 LEU A C 1
ATOM 2229 O O . LEU A 1 287 ? -8.648 -13.307 -0.906 1.00 74.81 287 LEU A O 1
ATOM 2233 N N . LEU A 1 288 ? -8.517 -14.468 1.015 1.00 79.19 288 LEU A N 1
ATOM 2234 C CA . LEU A 1 288 ? -7.735 -13.505 1.781 1.00 79.19 288 LEU A CA 1
ATOM 2235 C C . LEU A 1 288 ? -6.312 -13.291 1.233 1.00 79.19 288 LEU A C 1
ATOM 2237 O O . LEU A 1 288 ? -5.804 -12.177 1.275 1.00 79.19 288 LEU A O 1
ATOM 2241 N N . GLU A 1 289 ? -5.655 -14.313 0.681 1.00 82.00 289 GLU A N 1
ATOM 2242 C CA . GLU A 1 289 ? -4.311 -14.164 0.099 1.00 82.00 289 GLU A CA 1
ATOM 2243 C C . GLU A 1 289 ? -4.327 -13.306 -1.171 1.00 82.00 289 GLU A C 1
ATOM 2245 O O . GLU A 1 289 ? -3.357 -12.607 -1.462 1.00 82.00 289 GLU A O 1
ATOM 2250 N N . LYS A 1 290 ? -5.448 -13.287 -1.905 1.00 83.94 290 LYS A N 1
ATOM 2251 C CA . LYS A 1 290 ? -5.622 -12.436 -3.094 1.00 83.94 290 LYS A CA 1
ATOM 2252 C C . LYS A 1 290 ? -5.744 -10.951 -2.767 1.00 83.94 290 LYS A C 1
ATOM 2254 O O . LYS A 1 290 ? -5.456 -10.126 -3.630 1.00 83.94 290 LYS A O 1
ATOM 2259 N N . THR A 1 291 ? -6.129 -10.599 -1.543 1.00 89.00 291 THR A N 1
ATOM 2260 C CA . THR A 1 291 ? -6.273 -9.195 -1.131 1.00 89.00 291 THR A CA 1
ATOM 2261 C C . THR A 1 291 ? -4.994 -8.622 -0.526 1.00 89.00 291 THR A C 1
ATOM 2263 O O . THR A 1 291 ? -4.835 -7.404 -0.478 1.00 89.00 291 THR A O 1
ATOM 2266 N N . MET A 1 292 ? -4.043 -9.473 -0.122 1.00 90.56 292 MET A N 1
ATOM 2267 C CA . MET A 1 292 ? -2.809 -9.047 0.545 1.00 90.56 292 MET A CA 1
ATOM 2268 C C . MET A 1 292 ? -1.986 -8.076 -0.306 1.00 90.56 292 MET A C 1
ATOM 2270 O O . MET A 1 292 ? -1.649 -6.993 0.167 1.00 90.56 292 MET A O 1
ATOM 2274 N N . LEU A 1 293 ? -1.681 -8.434 -1.556 1.00 92.44 293 LEU A N 1
ATOM 2275 C CA . LEU A 1 293 ? -0.800 -7.629 -2.404 1.00 92.44 293 LEU A CA 1
ATOM 2276 C C . LEU A 1 293 ? -1.399 -6.245 -2.745 1.00 92.44 293 LEU A C 1
ATOM 2278 O O . LEU A 1 293 ? -0.710 -5.250 -2.509 1.00 92.44 293 LEU A O 1
ATOM 2282 N N . PRO A 1 294 ? -2.659 -6.116 -3.220 1.00 94.31 294 PRO A N 1
ATOM 2283 C CA . PRO A 1 294 ? -3.279 -4.804 -3.425 1.00 94.31 294 PRO A CA 1
ATOM 2284 C C . PRO A 1 294 ? -3.247 -3.918 -2.175 1.00 94.31 294 PRO A C 1
ATOM 2286 O O . PRO A 1 294 ? -2.857 -2.751 -2.259 1.00 94.31 294 PRO A O 1
ATOM 2289 N N . CYS A 1 295 ? -3.590 -4.479 -1.008 1.00 95.12 295 CYS A N 1
ATOM 2290 C CA . CYS A 1 295 ? -3.569 -3.753 0.260 1.00 95.12 295 CYS A CA 1
ATOM 2291 C C . CYS A 1 295 ? -2.150 -3.291 0.622 1.00 95.12 295 CYS A C 1
ATOM 2293 O O . CYS A 1 295 ? -1.960 -2.130 0.981 1.00 95.12 295 CYS A O 1
ATOM 2295 N N . GLN A 1 296 ? -1.139 -4.157 0.481 1.00 94.81 296 GLN A N 1
ATOM 2296 C CA . GLN A 1 296 ? 0.261 -3.804 0.746 1.00 94.81 296 GLN A CA 1
ATOM 2297 C C . GLN A 1 296 ? 0.729 -2.642 -0.132 1.00 94.81 296 GLN A C 1
ATOM 2299 O O . GLN A 1 296 ? 1.351 -1.711 0.377 1.00 94.81 296 GLN A O 1
ATOM 2304 N N . MET A 1 297 ? 0.417 -2.670 -1.430 1.00 94.94 297 MET A N 1
ATOM 2305 C CA . MET A 1 297 ? 0.847 -1.623 -2.359 1.00 94.94 297 MET A CA 1
ATOM 2306 C C . MET A 1 297 ? 0.172 -0.279 -2.059 1.00 94.94 297 MET A C 1
ATOM 2308 O O . MET A 1 297 ? 0.845 0.753 -2.056 1.00 94.94 297 MET A O 1
ATOM 2312 N N . GLN A 1 298 ? -1.127 -0.282 -1.737 1.00 95.94 298 GLN A N 1
ATOM 2313 C CA . GLN A 1 298 ? -1.839 0.940 -1.355 1.00 95.94 298 GLN A CA 1
ATOM 2314 C C . GLN A 1 298 ? -1.275 1.541 -0.059 1.00 95.94 298 GLN A C 1
ATOM 2316 O O . GLN A 1 298 ? -1.012 2.742 -0.010 1.00 95.94 298 GLN A O 1
ATOM 2321 N N . LEU A 1 299 ? -1.056 0.722 0.977 1.00 96.12 299 LEU A N 1
ATOM 2322 C CA . LEU A 1 299 ? -0.496 1.173 2.257 1.00 96.12 299 LEU A CA 1
ATOM 2323 C C . LEU A 1 299 ? 0.927 1.727 2.077 1.00 96.12 299 LEU A C 1
ATOM 2325 O O . LEU A 1 299 ? 1.223 2.838 2.512 1.00 96.12 299 LEU A O 1
ATOM 2329 N N . ALA A 1 300 ? 1.775 1.017 1.328 1.00 94.81 300 ALA A N 1
ATOM 2330 C CA . ALA A 1 300 ? 3.131 1.463 1.015 1.00 94.81 300 ALA A CA 1
ATOM 2331 C C . ALA A 1 300 ? 3.164 2.784 0.226 1.00 94.81 300 ALA A C 1
ATOM 2333 O O . ALA A 1 300 ? 4.099 3.572 0.375 1.00 94.81 300 ALA A O 1
ATOM 2334 N N . PHE A 1 301 ? 2.168 3.036 -0.628 1.00 95.25 301 PHE A N 1
ATOM 2335 C CA . PHE A 1 301 ? 2.038 4.309 -1.334 1.00 95.25 301 PHE A CA 1
ATOM 2336 C C . PHE A 1 301 ? 1.504 5.425 -0.424 1.00 95.25 301 PHE A C 1
ATOM 2338 O O . PHE A 1 301 ? 1.955 6.573 -0.502 1.00 95.25 301 PHE A O 1
ATOM 2345 N N . LEU A 1 302 ? 0.582 5.094 0.483 1.00 95.00 302 LEU A N 1
ATOM 2346 C CA . LEU A 1 302 ? 0.015 6.038 1.441 1.00 95.00 302 LEU A CA 1
ATOM 2347 C C . LEU A 1 302 ? 1.089 6.651 2.349 1.00 95.00 302 LEU A C 1
ATOM 2349 O O . LEU A 1 302 ? 0.969 7.823 2.697 1.00 95.00 302 LEU A O 1
ATOM 2353 N N . ASP A 1 303 ? 2.159 5.922 2.678 1.00 92.94 303 ASP A N 1
ATOM 2354 C CA . ASP A 1 303 ? 3.302 6.456 3.441 1.00 92.94 303 ASP A CA 1
ATOM 2355 C C . ASP A 1 303 ? 3.929 7.702 2.801 1.00 92.94 303 ASP A C 1
ATOM 2357 O O . ASP A 1 303 ? 4.351 8.622 3.504 1.00 92.94 303 ASP A O 1
ATOM 2361 N N . ILE A 1 304 ? 3.943 7.767 1.470 1.00 91.19 304 ILE A N 1
ATOM 2362 C CA . ILE A 1 304 ? 4.489 8.905 0.721 1.00 91.19 304 ILE A CA 1
ATOM 2363 C C . ILE A 1 304 ? 3.467 10.020 0.615 1.00 91.19 304 ILE A C 1
ATOM 2365 O O . ILE A 1 304 ? 3.805 11.195 0.752 1.00 91.19 304 ILE A O 1
ATOM 2369 N N . TYR A 1 305 ? 2.211 9.659 0.364 1.00 92.06 305 TYR A N 1
ATOM 2370 C CA . TYR A 1 305 ? 1.174 10.642 0.092 1.00 92.06 305 TYR A CA 1
ATOM 2371 C C . TYR A 1 305 ? 0.594 11.288 1.356 1.00 92.06 305 TYR A C 1
ATOM 2373 O O . TYR A 1 305 ? 0.027 12.377 1.287 1.00 92.06 305 TYR A O 1
ATOM 2381 N N . ARG A 1 306 ? 0.774 10.671 2.532 1.00 90.56 306 ARG A N 1
ATOM 2382 C CA . ARG A 1 306 ? 0.142 11.083 3.796 1.00 90.56 306 ARG A CA 1
ATOM 2383 C C . ARG A 1 306 ? 0.303 12.566 4.129 1.00 90.56 306 ARG A C 1
ATOM 2385 O O . ARG A 1 306 ? -0.645 13.179 4.608 1.00 90.56 306 ARG A O 1
ATOM 2392 N N . SER A 1 307 ? 1.485 13.144 3.911 1.00 89.62 307 SER A N 1
ATOM 2393 C CA . SER A 1 307 ? 1.761 14.557 4.227 1.00 89.62 307 SER A CA 1
ATOM 2394 C C . SER A 1 307 ? 1.061 15.547 3.290 1.00 89.62 307 SER A C 1
ATOM 2396 O O . SER A 1 307 ? 0.999 16.732 3.608 1.00 89.62 307 SER A O 1
ATOM 2398 N N . ARG A 1 308 ? 0.537 15.068 2.157 1.00 90.69 308 ARG A N 1
ATOM 2399 C CA . ARG A 1 308 ? -0.123 15.855 1.105 1.00 90.69 308 ARG A CA 1
ATOM 2400 C C . ARG A 1 308 ? -1.625 15.570 1.000 1.00 90.69 308 ARG A C 1
ATOM 2402 O O . ARG A 1 308 ? -2.274 16.089 0.098 1.00 90.69 308 ARG A O 1
ATOM 2409 N N . LEU A 1 309 ? -2.175 14.758 1.906 1.00 91.38 309 LEU A N 1
ATOM 2410 C CA . LEU A 1 309 ? -3.606 14.474 1.945 1.00 91.38 309 LEU A CA 1
ATOM 2411 C C . LEU A 1 309 ? -4.407 15.752 2.186 1.00 91.38 309 LEU A C 1
ATOM 2413 O O . LEU A 1 309 ? -4.068 16.571 3.039 1.00 91.38 309 LEU A O 1
ATOM 2417 N N . THR A 1 310 ? -5.511 15.885 1.465 1.00 91.38 310 THR A N 1
ATOM 2418 C CA . THR A 1 310 ? -6.514 16.926 1.692 1.00 91.38 310 THR A CA 1
ATOM 2419 C C . THR A 1 310 ? -7.642 16.425 2.595 1.00 91.38 310 THR A C 1
ATOM 2421 O O . THR A 1 310 ? -7.849 15.221 2.774 1.00 91.38 310 THR A O 1
ATOM 2424 N N . SER A 1 311 ? -8.417 17.360 3.151 1.00 87.50 311 SER A N 1
ATOM 2425 C CA . SER A 1 311 ? -9.584 17.045 3.987 1.00 87.50 311 SER A CA 1
ATOM 2426 C C . SER A 1 311 ? -10.682 16.264 3.258 1.00 87.50 311 SER A C 1
ATOM 2428 O O . SER A 1 311 ? -11.475 15.605 3.921 1.00 87.50 311 SER A O 1
ATOM 2430 N N . ASP A 1 312 ? -10.737 16.312 1.926 1.00 88.19 312 ASP A N 1
ATOM 2431 C CA . ASP A 1 312 ? -11.726 15.554 1.149 1.00 88.19 312 ASP A CA 1
ATOM 2432 C C . ASP A 1 312 ? -11.258 14.107 0.927 1.00 88.19 312 ASP A C 1
ATOM 2434 O O . ASP A 1 312 ? -12.029 13.155 1.052 1.00 88.19 312 ASP A O 1
ATOM 2438 N N . GLU A 1 313 ? -9.963 13.917 0.663 1.00 92.06 313 GLU A N 1
ATOM 2439 C CA . GLU A 1 313 ? -9.361 12.599 0.423 1.00 92.06 313 GLU A CA 1
ATOM 2440 C C . GLU A 1 313 ? -9.271 11.757 1.695 1.00 92.06 313 GLU A C 1
ATOM 2442 O O . GLU A 1 313 ? -9.379 10.530 1.633 1.00 92.06 313 GLU A O 1
ATOM 2447 N N . ILE A 1 314 ? -9.111 12.398 2.859 1.00 92.69 314 ILE A N 1
ATOM 2448 C CA . ILE A 1 314 ? -8.974 11.691 4.135 1.00 92.69 314 ILE A CA 1
ATOM 2449 C C . ILE A 1 314 ? -10.176 10.786 4.419 1.00 92.69 314 ILE A C 1
ATOM 2451 O O . ILE A 1 314 ? -10.005 9.703 4.970 1.00 92.69 314 ILE A O 1
ATOM 2455 N N . LEU A 1 315 ? -11.385 11.184 4.007 1.00 92.75 315 LEU A N 1
ATOM 2456 C CA . LEU A 1 315 ? -12.601 10.395 4.209 1.00 92.75 315 LEU A CA 1
ATOM 2457 C C . LEU A 1 315 ? -12.535 9.073 3.446 1.00 92.75 315 LEU A C 1
ATOM 2459 O O . LEU A 1 315 ? -12.879 8.024 3.995 1.00 92.75 315 LEU A O 1
ATOM 2463 N N . HIS A 1 316 ? -12.048 9.129 2.204 1.00 93.19 316 HIS A N 1
ATOM 2464 C CA . HIS A 1 316 ? -11.860 7.955 1.362 1.00 93.19 316 HIS A CA 1
ATOM 2465 C C . HIS A 1 316 ? -10.769 7.037 1.921 1.00 93.19 316 HIS A C 1
ATOM 2467 O O . HIS A 1 316 ? -10.971 5.829 2.035 1.00 93.19 316 HIS A O 1
ATOM 2473 N N . VAL A 1 317 ? -9.647 7.622 2.353 1.00 95.12 317 VAL A N 1
ATOM 2474 C CA . VAL A 1 317 ? -8.540 6.884 2.974 1.00 95.12 317 VAL A CA 1
ATOM 2475 C C . VAL A 1 317 ? -8.996 6.180 4.251 1.00 95.12 317 VAL A C 1
ATOM 2477 O O . VAL A 1 317 ? -8.772 4.982 4.388 1.00 95.12 317 VAL A O 1
ATOM 2480 N N . ILE A 1 318 ? -9.686 6.877 5.164 1.00 95.56 318 ILE A N 1
ATOM 2481 C CA . ILE A 1 318 ? -10.216 6.275 6.400 1.00 95.56 318 ILE A CA 1
ATOM 2482 C C . ILE A 1 318 ? -11.140 5.109 6.059 1.00 95.56 318 ILE A C 1
ATOM 2484 O O . ILE A 1 318 ? -11.000 4.033 6.632 1.00 95.56 318 ILE A O 1
ATOM 2488 N N . HIS A 1 319 ? -12.068 5.309 5.122 1.00 95.56 319 HIS A N 1
ATOM 2489 C CA . HIS A 1 319 ? -12.993 4.262 4.710 1.00 95.56 319 HIS A CA 1
ATOM 2490 C C . HIS A 1 319 ? -12.250 3.013 4.208 1.00 95.56 319 HIS A C 1
ATOM 2492 O O . HIS A 1 319 ? -12.532 1.910 4.678 1.00 95.56 319 HIS A O 1
ATOM 2498 N N . ASN A 1 320 ? -11.266 3.171 3.316 1.00 95.00 320 ASN A N 1
ATOM 2499 C CA . ASN A 1 320 ? -10.489 2.045 2.789 1.00 95.00 320 ASN A CA 1
ATOM 2500 C C . ASN A 1 320 ? -9.643 1.364 3.878 1.00 95.00 320 ASN A C 1
ATOM 2502 O O . ASN A 1 320 ? -9.647 0.137 3.955 1.00 95.00 320 ASN A O 1
ATOM 2506 N N . LEU A 1 321 ? -8.993 2.124 4.767 1.00 96.75 321 LEU A N 1
ATOM 2507 C CA . LEU A 1 321 ? -8.229 1.565 5.892 1.00 96.75 321 LEU A CA 1
ATOM 2508 C C . LEU A 1 321 ? -9.121 0.735 6.824 1.00 96.75 321 LEU A C 1
ATOM 2510 O O . LEU A 1 321 ? -8.761 -0.380 7.192 1.00 96.75 321 LEU A O 1
ATOM 2514 N N . LEU A 1 322 ? -10.314 1.235 7.159 1.00 96.88 322 LEU A N 1
ATOM 2515 C CA . LEU A 1 322 ? -11.280 0.492 7.969 1.00 96.88 322 LEU A CA 1
ATOM 2516 C C . LEU A 1 322 ? -11.731 -0.797 7.268 1.00 96.88 322 LEU A C 1
ATOM 2518 O O . LEU A 1 322 ? -11.813 -1.839 7.914 1.00 96.88 322 LEU A O 1
ATOM 2522 N N . ARG A 1 323 ? -11.968 -0.761 5.950 1.00 95.38 323 ARG A N 1
ATOM 2523 C CA . ARG A 1 323 ? -12.285 -1.975 5.180 1.00 95.38 323 ARG A CA 1
ATOM 2524 C C . ARG A 1 323 ? -11.164 -3.007 5.235 1.00 95.38 323 ARG A C 1
ATOM 2526 O O . ARG A 1 323 ? -11.453 -4.176 5.474 1.00 95.38 323 ARG A O 1
ATOM 2533 N N . MET A 1 324 ? -9.909 -2.589 5.050 1.00 95.56 324 MET A N 1
ATOM 2534 C CA . MET A 1 324 ? -8.751 -3.485 5.147 1.00 95.56 324 MET A CA 1
ATOM 2535 C C . MET A 1 324 ? -8.654 -4.126 6.531 1.00 95.56 324 MET A C 1
ATOM 2537 O O . MET A 1 324 ? -8.479 -5.337 6.630 1.00 95.56 324 MET A O 1
ATOM 2541 N N . ILE A 1 325 ? -8.812 -3.337 7.599 1.00 94.75 325 ILE A N 1
ATOM 2542 C CA . ILE A 1 325 ? -8.771 -3.839 8.980 1.00 94.75 325 ILE A CA 1
ATOM 2543 C C . ILE A 1 325 ? -9.891 -4.853 9.215 1.00 94.75 325 ILE A C 1
ATOM 2545 O O . ILE A 1 325 ? -9.641 -5.914 9.776 1.00 94.75 325 ILE A O 1
ATOM 2549 N N . GLY A 1 326 ? -11.114 -4.552 8.770 1.00 92.56 326 GLY A N 1
ATOM 2550 C CA . GLY A 1 326 ? -12.247 -5.463 8.917 1.00 92.56 326 GLY A CA 1
ATOM 2551 C C . GLY A 1 326 ? -12.081 -6.765 8.131 1.00 92.56 326 GLY A C 1
ATOM 2552 O O . GLY A 1 326 ? -12.474 -7.820 8.617 1.00 92.56 326 GLY A O 1
ATOM 2553 N N . ALA A 1 327 ? -11.482 -6.712 6.939 1.00 91.06 327 ALA A N 1
ATOM 2554 C CA . ALA A 1 327 ? -11.246 -7.895 6.114 1.00 91.06 327 ALA A CA 1
ATOM 2555 C C . ALA A 1 327 ? -10.083 -8.767 6.615 1.00 91.06 327 ALA A C 1
ATOM 2557 O O . ALA A 1 327 ? -10.134 -9.986 6.483 1.00 91.06 327 ALA A O 1
ATOM 2558 N N . HIS A 1 328 ? -9.053 -8.154 7.203 1.00 89.88 328 HIS A N 1
ATOM 2559 C CA . HIS A 1 328 ? -7.841 -8.827 7.679 1.00 89.88 328 HIS A CA 1
ATOM 2560 C C . HIS A 1 328 ? -7.776 -8.937 9.208 1.00 89.88 328 HIS A C 1
ATOM 2562 O O . HIS A 1 328 ? -6.689 -9.001 9.781 1.00 89.88 328 HIS A O 1
ATOM 2568 N N . ILE A 1 329 ? -8.928 -8.941 9.881 1.00 87.44 329 ILE A N 1
ATOM 2569 C CA . ILE A 1 329 ? -8.981 -8.959 11.339 1.00 87.44 329 ILE A CA 1
ATOM 2570 C C . ILE A 1 329 ? -8.354 -10.242 11.895 1.00 87.44 329 ILE A C 1
ATOM 2572 O O . ILE A 1 329 ? -8.717 -11.356 11.517 1.00 87.44 329 ILE A O 1
ATOM 2576 N N . THR A 1 330 ? -7.399 -10.096 12.812 1.00 83.44 330 THR A N 1
ATOM 2577 C CA . THR A 1 330 ? -6.793 -11.232 13.512 1.00 83.44 330 THR A CA 1
ATOM 2578 C C . THR A 1 330 ? -7.312 -11.336 14.947 1.00 83.44 330 THR A C 1
ATOM 2580 O O . THR A 1 330 ? -7.615 -10.320 15.577 1.00 83.44 330 THR A O 1
ATOM 2583 N N . PRO A 1 331 ? -7.395 -12.533 15.547 1.00 78.38 331 PRO A N 1
ATOM 2584 C CA . PRO A 1 331 ? -7.739 -12.638 16.960 1.00 78.38 331 PRO A CA 1
ATOM 2585 C C . PRO A 1 331 ? -6.692 -11.913 17.827 1.00 78.38 331 PRO A C 1
ATOM 2587 O O . PRO A 1 331 ? -5.476 -12.050 17.625 1.00 78.38 331 PRO A O 1
ATOM 2590 N N . LEU A 1 332 ? -7.155 -11.118 18.798 1.00 74.81 332 LEU A N 1
ATOM 2591 C CA . LEU A 1 332 ? -6.285 -10.508 19.810 1.00 74.81 332 LEU A CA 1
ATOM 2592 C C . LEU A 1 332 ? -6.089 -11.485 20.972 1.00 74.81 332 LEU A C 1
ATOM 2594 O O . LEU A 1 332 ? -7.065 -12.084 21.418 1.00 74.81 332 LEU A O 1
ATOM 2598 N N . PRO A 1 333 ? -4.856 -11.644 21.492 1.00 73.62 333 PRO A N 1
ATOM 2599 C CA . PRO A 1 333 ? -4.643 -12.380 22.736 1.00 73.62 333 PRO A CA 1
ATOM 2600 C C . PRO A 1 333 ? -5.319 -11.657 23.912 1.00 73.62 333 PRO A C 1
ATOM 2602 O O . PRO A 1 333 ? -5.756 -10.519 23.774 1.00 73.62 333 PRO A O 1
ATOM 2605 N N . HIS A 1 334 ? -5.347 -12.248 25.102 1.00 72.50 334 HIS A N 1
ATOM 2606 C CA . HIS A 1 334 ? -5.708 -11.512 26.324 1.00 72.50 334 HIS A CA 1
ATOM 2607 C C . HIS A 1 334 ? -4.733 -10.352 26.584 1.00 72.50 334 HIS A C 1
ATOM 2609 O O . HIS A 1 334 ? -3.587 -10.401 26.115 1.00 72.50 334 HIS A O 1
ATOM 2615 N N . ILE A 1 335 ? -5.185 -9.264 27.224 1.00 77.19 335 ILE A N 1
ATOM 2616 C CA . ILE A 1 335 ? -4.250 -8.195 27.608 1.00 77.19 335 ILE A CA 1
ATOM 2617 C C . ILE A 1 335 ? -3.343 -8.689 28.728 1.00 77.19 335 ILE A C 1
ATOM 2619 O O . ILE A 1 335 ? -3.735 -9.469 29.586 1.00 77.19 335 ILE A O 1
ATOM 2623 N N . SER A 1 336 ? -2.090 -8.259 28.681 1.00 71.31 336 SER A N 1
ATOM 2624 C CA . SER A 1 336 ? -1.110 -8.550 29.715 1.00 71.31 336 SER A CA 1
ATOM 2625 C C . SER A 1 336 ? -0.060 -7.449 29.718 1.00 71.31 336 SER A C 1
ATOM 2627 O O . SER A 1 336 ? 0.303 -6.921 28.658 1.00 71.31 336 SER A O 1
ATOM 2629 N N . ALA A 1 337 ? 0.445 -7.119 30.907 1.00 64.19 337 ALA A N 1
ATOM 2630 C CA . ALA A 1 337 ? 1.576 -6.215 31.056 1.00 64.19 337 ALA A CA 1
ATOM 2631 C C . ALA A 1 337 ? 2.839 -6.798 30.395 1.00 64.19 337 ALA A C 1
ATOM 2633 O O . ALA A 1 337 ? 3.607 -6.066 29.760 1.00 64.19 337 ALA A O 1
ATOM 2634 N N . THR A 1 338 ? 3.019 -8.124 30.454 1.00 64.25 338 THR A N 1
ATOM 2635 C CA . THR A 1 338 ? 4.140 -8.818 29.824 1.00 64.25 338 THR A CA 1
ATOM 2636 C C . THR A 1 338 ? 3.891 -9.035 28.327 1.00 64.25 338 THR A C 1
ATOM 2638 O O . THR A 1 338 ? 2.845 -9.532 27.905 1.00 64.25 338 THR A O 1
ATOM 2641 N N . PRO A 1 339 ? 4.843 -8.649 27.464 1.00 59.25 339 PRO A N 1
ATOM 2642 C CA . PRO A 1 339 ? 4.706 -8.836 26.028 1.00 59.25 339 PRO A CA 1
ATOM 2643 C C . PRO A 1 339 ? 4.762 -10.324 25.677 1.00 59.25 339 PRO A C 1
ATOM 2645 O O . PRO A 1 339 ? 5.771 -10.988 25.910 1.00 59.25 339 PRO A O 1
ATOM 2648 N N . LEU A 1 340 ? 3.703 -10.832 25.045 1.00 59.31 340 LEU A N 1
ATOM 2649 C CA . LEU A 1 340 ? 3.761 -12.117 24.352 1.00 59.31 340 LEU A CA 1
ATOM 2650 C C . LEU A 1 340 ? 4.769 -12.034 23.189 1.00 59.31 340 LEU A C 1
ATOM 2652 O O . LEU A 1 340 ? 4.875 -10.981 22.550 1.00 59.31 340 LEU A O 1
ATOM 2656 N N . PRO A 1 341 ? 5.501 -13.121 22.884 1.00 55.19 341 PRO A N 1
ATOM 2657 C CA . PRO A 1 341 ? 6.339 -13.166 21.695 1.00 55.19 341 PRO A CA 1
ATOM 2658 C C . PRO A 1 341 ? 5.481 -12.919 20.441 1.00 55.19 341 PRO A C 1
ATOM 2660 O O . PRO A 1 341 ? 4.336 -13.388 20.385 1.00 55.19 341 PRO A O 1
ATOM 2663 N N . PRO A 1 342 ? 5.999 -12.183 19.441 1.00 52.78 342 PRO A N 1
ATOM 2664 C CA . PRO A 1 342 ? 5.251 -11.876 18.229 1.00 52.78 342 PRO A CA 1
ATOM 2665 C C . PRO A 1 342 ? 4.884 -13.182 17.516 1.00 52.78 342 PRO A C 1
ATOM 2667 O O . PRO A 1 342 ? 5.754 -13.901 17.027 1.00 52.78 342 PRO A O 1
ATOM 2670 N N . ARG A 1 343 ? 3.590 -13.525 17.481 1.00 51.00 343 ARG A N 1
ATOM 2671 C CA . ARG A 1 343 ? 3.103 -14.645 16.665 1.00 51.00 343 ARG A CA 1
ATOM 2672 C C . ARG A 1 343 ? 3.027 -14.202 15.198 1.00 51.00 343 ARG A C 1
ATOM 2674 O O . ARG A 1 343 ? 2.562 -13.111 14.889 1.00 51.00 343 ARG A O 1
ATOM 2681 N N . HIS A 1 344 ? 3.551 -15.073 14.341 1.00 48.97 344 HIS A N 1
ATOM 2682 C CA . HIS A 1 344 ? 3.986 -14.875 12.958 1.00 48.97 344 HIS A CA 1
ATOM 2683 C C . HIS A 1 344 ? 2.977 -14.253 11.963 1.00 48.97 344 HIS A C 1
ATOM 2685 O O . HIS A 1 344 ? 1.826 -14.666 11.893 1.00 48.97 344 HIS A O 1
ATOM 2691 N N . VAL A 1 345 ? 3.511 -13.351 11.121 1.00 47.91 345 VAL A N 1
ATOM 2692 C CA . VAL A 1 345 ? 3.275 -13.082 9.674 1.00 47.91 345 VAL A CA 1
ATOM 2693 C C . VAL A 1 345 ? 1.858 -12.723 9.179 1.00 47.91 345 VAL A C 1
ATOM 2695 O O . VAL A 1 345 ? 1.746 -11.909 8.267 1.00 47.91 345 VAL A O 1
ATOM 2698 N N . VAL A 1 346 ? 0.770 -13.206 9.780 1.00 52.22 346 VAL A N 1
ATOM 2699 C CA . VAL A 1 346 ? -0.609 -12.951 9.291 1.00 52.22 346 VAL A CA 1
ATOM 2700 C C . VAL A 1 346 ? -1.137 -11.557 9.689 1.00 52.22 346 VAL A C 1
ATOM 2702 O O . VAL A 1 346 ? 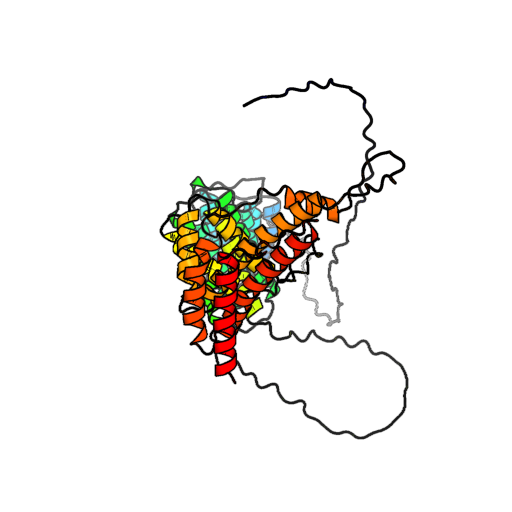-2.177 -11.114 9.219 1.00 52.22 346 VAL A O 1
ATOM 2705 N N . ARG A 1 347 ? -0.391 -10.807 10.510 1.00 66.56 347 ARG A N 1
ATOM 2706 C CA . ARG A 1 347 ? -0.789 -9.483 11.029 1.00 66.56 347 ARG A CA 1
ATOM 2707 C C . ARG A 1 347 ? -0.396 -8.276 10.177 1.00 66.56 347 ARG A C 1
ATOM 2709 O O . ARG A 1 347 ? -0.750 -7.162 10.538 1.00 66.56 347 ARG A O 1
ATOM 2716 N N . LEU A 1 348 ? 0.302 -8.466 9.057 1.00 82.56 348 LEU A N 1
ATOM 2717 C CA . LEU A 1 348 ? 0.970 -7.351 8.373 1.00 82.56 348 LEU A CA 1
ATOM 2718 C C . LEU A 1 348 ? 0.008 -6.272 7.849 1.00 82.56 348 LEU A C 1
ATOM 2720 O O . LEU A 1 348 ? 0.291 -5.093 8.028 1.00 82.56 348 LEU A O 1
ATOM 2724 N N . ILE A 1 349 ? -1.125 -6.649 7.242 1.00 90.75 349 ILE A N 1
ATOM 2725 C CA . ILE A 1 349 ? -2.081 -5.666 6.695 1.00 90.75 349 ILE A CA 1
ATOM 2726 C C . ILE A 1 349 ? -2.840 -4.945 7.800 1.00 90.75 349 ILE A C 1
ATOM 2728 O O . ILE A 1 349 ? -2.909 -3.720 7.788 1.00 90.75 349 ILE A O 1
ATOM 2732 N N . GLU A 1 350 ? -3.397 -5.699 8.750 1.00 91.31 350 GLU A N 1
ATOM 2733 C CA . GLU A 1 350 ? -4.154 -5.133 9.867 1.00 91.31 350 GLU A CA 1
ATOM 2734 C C . GLU A 1 350 ? -3.289 -4.144 10.657 1.00 91.31 350 GLU A C 1
ATOM 2736 O O . GLU A 1 350 ? -3.695 -3.008 10.891 1.00 91.31 350 GLU A O 1
ATOM 2741 N N . GLU A 1 351 ? -2.072 -4.557 11.014 1.00 90.69 351 GLU A N 1
ATOM 2742 C CA . GLU A 1 351 ? -1.129 -3.744 11.776 1.00 90.69 351 GLU A CA 1
ATOM 2743 C C . GLU A 1 351 ? -0.679 -2.510 10.988 1.00 90.69 351 GLU A C 1
ATOM 2745 O O . GLU A 1 351 ? -0.698 -1.405 11.528 1.00 90.69 351 GLU A O 1
ATOM 2750 N N . ALA A 1 352 ? -0.337 -2.656 9.704 1.00 92.88 352 ALA A N 1
ATOM 2751 C CA . ALA A 1 352 ? 0.034 -1.520 8.866 1.00 92.88 352 ALA A CA 1
ATOM 2752 C C . ALA A 1 352 ? -1.126 -0.519 8.718 1.00 92.88 352 ALA A C 1
ATOM 2754 O O . ALA A 1 352 ? -0.932 0.680 8.925 1.00 92.88 352 ALA A O 1
ATOM 2755 N N . ALA A 1 353 ? -2.345 -0.987 8.439 1.00 95.44 353 ALA A N 1
ATOM 2756 C CA . ALA A 1 353 ? -3.519 -0.126 8.316 1.00 95.44 353 ALA A CA 1
ATOM 2757 C C . ALA A 1 353 ? -3.865 0.586 9.638 1.00 95.44 353 ALA A C 1
ATOM 2759 O O . ALA A 1 353 ? -4.148 1.789 9.633 1.00 95.44 353 ALA A O 1
ATOM 2760 N N . LEU A 1 354 ? -3.777 -0.117 10.776 1.00 93.81 354 LEU A N 1
ATOM 2761 C CA . LEU A 1 354 ? -3.923 0.481 12.108 1.00 93.81 354 LEU A CA 1
ATOM 2762 C C . LEU A 1 354 ? -2.848 1.542 12.367 1.00 93.81 354 LEU A C 1
ATOM 2764 O O . LEU A 1 354 ? -3.177 2.630 12.835 1.00 93.81 354 LEU A O 1
ATOM 2768 N N . ASN A 1 355 ? -1.591 1.277 12.006 1.00 93.06 355 ASN A N 1
ATOM 2769 C CA . ASN A 1 355 ? -0.501 2.242 12.148 1.00 93.06 355 ASN A CA 1
ATOM 2770 C C . ASN A 1 355 ? -0.769 3.519 11.339 1.00 93.06 355 ASN A C 1
ATOM 2772 O O . ASN A 1 355 ? -0.614 4.620 11.870 1.00 93.06 355 ASN A O 1
ATOM 2776 N N . HIS A 1 356 ? -1.243 3.405 10.093 1.00 94.81 356 HIS A N 1
ATOM 2777 C CA . HIS A 1 356 ? -1.649 4.577 9.313 1.00 94.81 356 HIS A CA 1
ATOM 2778 C C . HIS A 1 356 ? -2.779 5.355 9.992 1.00 94.81 356 HIS A C 1
ATOM 2780 O O . HIS A 1 356 ? -2.676 6.577 10.118 1.00 94.81 356 HIS A O 1
ATOM 2786 N N . LEU A 1 357 ? -3.827 4.676 10.476 1.00 94.25 357 LEU A N 1
ATOM 2787 C CA . LEU A 1 357 ? -4.910 5.335 11.210 1.00 94.25 357 LEU A CA 1
ATOM 2788 C C . LEU A 1 357 ? -4.405 6.040 12.470 1.00 94.25 357 LEU A C 1
ATOM 2790 O O . LEU A 1 357 ? -4.807 7.173 12.719 1.00 94.25 357 LEU A O 1
ATOM 2794 N N . PHE A 1 358 ? -3.510 5.423 13.242 1.00 91.44 358 PHE A N 1
ATOM 2795 C CA . PHE A 1 358 ? -2.951 6.036 14.447 1.00 91.44 358 PHE A CA 1
ATOM 2796 C C . PHE A 1 358 ? -2.130 7.280 14.140 1.00 91.44 358 PHE A C 1
ATOM 2798 O O . PHE A 1 358 ? -2.298 8.291 14.821 1.00 91.44 358 PHE A O 1
ATOM 2805 N N . VAL A 1 359 ? -1.322 7.267 13.078 1.00 91.38 359 VAL A N 1
ATOM 2806 C CA . VAL A 1 359 ? -0.606 8.480 12.669 1.00 91.38 359 VAL A CA 1
ATOM 2807 C C . VAL A 1 359 ? -1.583 9.581 12.240 1.00 91.38 359 VAL A C 1
ATOM 2809 O O . VAL A 1 359 ? -1.391 10.744 12.589 1.00 91.38 359 VAL A O 1
ATOM 2812 N N . LEU A 1 360 ? -2.668 9.237 11.540 1.00 92.06 360 LEU A N 1
ATOM 2813 C CA . LEU A 1 360 ? -3.707 10.207 11.173 1.00 92.06 360 LEU A CA 1
ATOM 2814 C C . LEU A 1 360 ? -4.462 10.750 12.401 1.00 92.06 360 LEU A C 1
ATOM 2816 O O . LEU A 1 360 ? -4.793 11.935 12.442 1.00 92.06 360 LEU A O 1
ATOM 2820 N N . LEU A 1 361 ? -4.685 9.912 13.418 1.00 90.25 361 LEU A N 1
ATOM 2821 C CA . LEU A 1 361 ? -5.308 10.272 14.697 1.00 90.25 361 LEU A CA 1
ATOM 2822 C C . LEU A 1 361 ? -4.429 11.160 15.582 1.00 90.25 361 LEU A C 1
ATOM 2824 O O . LEU A 1 361 ? -4.960 11.877 16.425 1.00 90.25 361 LEU A O 1
ATOM 2828 N N . GLN A 1 362 ? -3.113 11.118 15.398 1.00 88.00 362 GLN A N 1
ATOM 2829 C CA . GLN A 1 362 ? -2.148 11.981 16.088 1.00 88.00 362 GLN A CA 1
ATOM 2830 C C . GLN A 1 362 ? -1.821 13.254 15.294 1.00 88.00 362 GLN A C 1
ATOM 2832 O O . GLN A 1 362 ? -1.213 14.183 15.820 1.00 88.00 362 GLN A O 1
ATOM 2837 N N . GLY A 1 363 ? -2.210 13.296 14.020 1.00 88.94 363 GLY A N 1
ATOM 2838 C CA . GLY A 1 363 ? -1.892 14.373 13.096 1.00 88.94 363 GLY A CA 1
ATOM 2839 C C . GLY A 1 363 ? -2.955 15.478 13.006 1.00 88.94 363 GLY A C 1
ATOM 2840 O O . GLY A 1 363 ? -3.881 15.559 13.821 1.00 88.94 363 GLY A O 1
ATOM 2841 N N . PRO A 1 364 ? -2.870 16.325 11.961 1.00 90.56 364 PRO A N 1
ATOM 2842 C CA . PRO A 1 364 ? -3.801 17.437 11.744 1.00 90.56 364 PRO A CA 1
ATOM 2843 C C . PRO A 1 364 ? -5.243 16.979 11.471 1.00 90.56 364 PRO A C 1
ATOM 2845 O O . PRO A 1 364 ? -6.180 17.752 11.642 1.00 90.56 364 PRO A O 1
ATOM 2848 N N . PHE A 1 365 ? -5.433 15.715 11.082 1.00 91.62 365 PHE A N 1
ATOM 2849 C CA . PHE A 1 365 ? -6.742 15.132 10.785 1.00 91.62 365 PHE A CA 1
ATOM 2850 C C . PHE A 1 365 ? -7.395 14.432 11.981 1.00 91.62 365 PHE A C 1
ATOM 2852 O O . PHE A 1 365 ? -8.457 13.835 11.817 1.00 91.62 365 PHE A O 1
ATOM 2859 N N . SER A 1 366 ? -6.806 14.506 13.177 1.00 91.19 366 SER A N 1
ATOM 2860 C CA . SER A 1 366 ? -7.239 13.762 14.370 1.00 91.19 366 SER A CA 1
ATOM 2861 C C . SER A 1 366 ? -8.743 13.842 14.656 1.00 91.19 366 SER A C 1
ATOM 2863 O O . SER A 1 366 ? -9.405 12.816 14.832 1.00 91.19 366 SER A O 1
ATOM 2865 N N . VAL A 1 367 ? -9.308 15.053 14.639 1.00 91.25 367 VAL A N 1
ATOM 2866 C CA . VAL A 1 367 ? -10.737 15.301 14.888 1.00 91.25 367 VAL A CA 1
ATOM 2867 C C . VAL A 1 367 ? -11.605 14.674 13.796 1.00 91.25 367 VAL A C 1
ATOM 2869 O O . VAL A 1 367 ? -12.567 13.969 14.107 1.00 91.25 367 VAL A O 1
ATOM 2872 N N . THR A 1 368 ? -11.248 14.882 12.525 1.00 92.69 368 THR A N 1
ATOM 2873 C CA . THR A 1 368 ? -11.968 14.331 11.369 1.00 92.69 368 THR A CA 1
ATOM 2874 C C . THR A 1 368 ? -11.931 12.809 11.377 1.00 92.69 368 THR A C 1
ATOM 2876 O O . THR A 1 368 ? -12.971 12.171 11.217 1.00 92.69 368 THR A O 1
ATOM 2879 N N . VAL A 1 369 ? -10.763 12.210 11.617 1.00 93.06 369 VAL A N 1
ATOM 2880 C CA . VAL A 1 369 ? -10.594 10.753 11.666 1.00 93.06 369 VAL A CA 1
ATOM 2881 C C . VAL A 1 369 ? -11.432 10.166 12.792 1.00 93.06 369 VAL A C 1
ATOM 2883 O O . VAL A 1 369 ? -12.219 9.252 12.554 1.00 93.06 369 VAL A O 1
ATOM 2886 N N . ALA A 1 370 ? -11.356 10.729 13.999 1.00 92.00 370 ALA A N 1
ATOM 2887 C CA . ALA A 1 370 ? -12.122 10.222 15.129 1.00 92.00 370 ALA A CA 1
ATOM 2888 C C . ALA A 1 370 ? -13.643 10.367 14.939 1.00 92.00 370 ALA A C 1
ATOM 2890 O O . ALA A 1 370 ? -14.396 9.459 15.296 1.00 92.00 370 ALA A O 1
ATOM 2891 N N . ALA A 1 371 ? -14.112 11.478 14.360 1.00 92.06 371 ALA A N 1
ATOM 2892 C CA . ALA A 1 371 ? -15.527 11.670 14.044 1.00 92.06 371 ALA A CA 1
ATOM 2893 C C . ALA A 1 371 ? -16.027 10.647 13.009 1.00 92.06 371 ALA A C 1
ATOM 2895 O O . ALA A 1 371 ? -17.107 10.070 13.167 1.00 92.06 371 ALA A O 1
ATOM 2896 N N . ASN A 1 372 ? -15.220 10.367 11.984 1.00 93.44 372 ASN A N 1
ATOM 2897 C CA . ASN A 1 372 ? -15.568 9.402 10.946 1.00 93.44 372 ASN A CA 1
ATOM 2898 C C . ASN A 1 372 ? -15.536 7.963 11.454 1.00 93.44 372 ASN A C 1
ATOM 2900 O O . ASN A 1 372 ? -16.492 7.238 11.213 1.00 93.44 372 ASN A O 1
ATOM 2904 N N . VAL A 1 373 ? -14.529 7.561 12.236 1.00 94.56 373 VAL A N 1
ATOM 2905 C CA . VAL A 1 373 ? -14.497 6.227 12.866 1.00 94.56 373 VAL A CA 1
ATOM 2906 C C . VAL A 1 373 ? -15.767 5.986 13.690 1.00 94.56 373 VAL A C 1
ATOM 2908 O O . VAL A 1 373 ? -16.399 4.943 13.547 1.00 94.56 373 VAL A O 1
ATOM 2911 N N . LYS A 1 374 ? -16.213 6.972 14.483 1.00 94.06 374 LYS A N 1
ATOM 2912 C CA . LYS A 1 374 ? -17.475 6.879 15.245 1.00 94.06 374 LYS A CA 1
ATOM 2913 C C . LYS A 1 374 ? -18.705 6.754 14.349 1.00 94.06 374 LYS A C 1
ATOM 2915 O O . LYS A 1 374 ? -19.619 6.003 14.677 1.00 94.06 374 LYS A O 1
ATOM 2920 N N . THR A 1 375 ? -18.733 7.489 13.240 1.00 94.12 375 THR A N 1
ATOM 2921 C CA . THR A 1 375 ? -19.828 7.429 12.259 1.00 94.12 375 THR A CA 1
ATOM 2922 C C . THR A 1 375 ? -19.886 6.052 11.597 1.00 94.12 375 THR A C 1
ATOM 2924 O O . THR A 1 375 ? -20.951 5.443 11.502 1.00 94.12 375 THR A O 1
ATOM 2927 N N . TYR A 1 376 ? -18.723 5.511 11.239 1.00 96.25 376 TYR A N 1
ATOM 2928 C CA . TYR A 1 376 ? -18.574 4.224 10.574 1.00 96.25 376 TYR A CA 1
ATOM 2929 C C . TYR A 1 376 ? -18.905 3.010 11.450 1.00 96.25 376 TYR A C 1
ATOM 2931 O O . TYR A 1 376 ? -19.186 1.946 10.901 1.00 96.25 376 TYR A O 1
ATOM 2939 N N . LEU A 1 377 ? -19.007 3.154 12.778 1.00 95.19 377 LEU A N 1
ATOM 2940 C CA . LEU A 1 377 ? -19.537 2.090 13.644 1.00 95.19 377 LEU A CA 1
ATOM 2941 C C . LEU A 1 377 ? -20.933 1.629 13.208 1.00 95.19 377 LEU A C 1
ATOM 2943 O O . LEU A 1 377 ? -21.249 0.447 13.297 1.00 95.19 377 LEU A O 1
ATOM 2947 N N . SER A 1 378 ? -21.758 2.551 12.712 1.00 93.88 378 SER A N 1
ATOM 2948 C CA . SER A 1 378 ? -23.132 2.286 12.260 1.00 93.88 378 SER A CA 1
ATOM 2949 C C . SER A 1 378 ? -23.247 2.098 10.739 1.00 93.88 378 SER A C 1
ATOM 2951 O O . SER A 1 378 ? -24.348 2.196 10.203 1.00 93.88 378 SER A O 1
ATOM 2953 N N . SER A 1 379 ? -22.125 1.876 10.043 1.00 93.62 379 SER A N 1
ATOM 2954 C CA . SER A 1 379 ? -22.092 1.682 8.587 1.00 93.62 379 SER A CA 1
ATOM 2955 C C . SER A 1 379 ? -22.923 0.472 8.153 1.00 93.62 379 SER A C 1
ATOM 2957 O O . SER A 1 379 ? -22.997 -0.524 8.867 1.00 93.62 379 SER A O 1
ATOM 2959 N N . ASP A 1 380 ? -23.500 0.522 6.954 1.00 91.31 380 ASP A N 1
ATOM 2960 C CA . ASP A 1 380 ? -24.135 -0.649 6.336 1.00 91.31 380 ASP A CA 1
ATOM 2961 C C . ASP A 1 380 ? -23.107 -1.647 5.795 1.00 91.31 380 ASP A C 1
ATOM 2963 O O . ASP A 1 380 ? -23.389 -2.837 5.683 1.00 91.31 380 ASP A O 1
ATOM 2967 N N . ASN A 1 381 ? -21.881 -1.190 5.529 1.00 92.25 381 ASN A N 1
ATOM 2968 C CA . ASN A 1 381 ? -20.787 -2.069 5.149 1.00 92.25 381 ASN A CA 1
ATOM 2969 C C . ASN A 1 381 ? -20.178 -2.727 6.401 1.00 92.25 381 ASN A C 1
ATOM 2971 O O . ASN A 1 381 ? -19.494 -2.069 7.195 1.00 92.25 381 ASN A O 1
ATOM 2975 N N . LYS A 1 382 ? -20.391 -4.042 6.544 1.00 91.56 382 LYS A N 1
ATOM 2976 C CA . LYS A 1 382 ? -19.883 -4.855 7.660 1.00 91.56 382 LYS A CA 1
ATOM 2977 C C . LYS A 1 382 ? -18.371 -4.728 7.855 1.00 91.56 382 LYS A C 1
ATOM 2979 O O . LYS A 1 382 ? -17.941 -4.567 8.991 1.00 91.56 382 LYS A O 1
ATOM 2984 N N . GLN A 1 383 ? -17.567 -4.742 6.787 1.00 92.44 383 GLN A N 1
ATOM 2985 C CA . GLN A 1 383 ? -16.103 -4.626 6.893 1.00 92.44 383 GLN A CA 1
ATOM 2986 C C . GLN A 1 383 ? -15.691 -3.269 7.472 1.00 92.44 383 GLN A C 1
ATOM 2988 O O . GLN A 1 383 ? -14.836 -3.206 8.349 1.00 92.44 383 GLN A O 1
ATOM 2993 N N . VAL A 1 384 ? -16.331 -2.185 7.022 1.00 95.88 384 VAL A N 1
ATOM 2994 C CA . VAL A 1 384 ? -16.066 -0.826 7.525 1.00 95.88 384 VAL A CA 1
ATOM 2995 C C . VAL A 1 384 ? -16.405 -0.720 9.010 1.00 95.88 384 VAL A C 1
ATOM 2997 O O . VAL A 1 384 ? -15.607 -0.208 9.793 1.00 95.88 384 VAL A O 1
ATOM 3000 N N . SER A 1 385 ? -17.584 -1.213 9.403 1.00 96.06 385 SER A N 1
ATOM 3001 C CA . SER A 1 385 ? -18.014 -1.184 10.802 1.00 96.06 385 SER A CA 1
ATOM 3002 C C . SER A 1 385 ? -17.108 -2.042 11.682 1.00 96.06 385 SER A C 1
ATOM 3004 O O . SER A 1 385 ? -16.616 -1.562 12.703 1.00 96.06 385 SER A O 1
ATOM 3006 N N . LEU A 1 386 ? -16.800 -3.268 11.253 1.00 94.81 386 LEU A N 1
ATOM 3007 C CA . LEU A 1 386 ? -15.896 -4.171 11.958 1.00 94.81 386 LEU A CA 1
ATOM 3008 C C . LEU A 1 386 ? -14.503 -3.555 12.128 1.00 94.81 386 LEU A C 1
ATOM 3010 O O . LEU A 1 386 ? -13.960 -3.563 13.231 1.00 94.81 386 LEU A O 1
ATOM 3014 N N . GLY A 1 387 ? -13.961 -2.934 11.077 1.00 95.56 387 GLY A N 1
ATOM 3015 C CA . GLY A 1 387 ? -12.715 -2.180 11.160 1.00 95.56 387 GLY A CA 1
ATOM 3016 C C . GLY A 1 387 ? -12.789 -1.014 12.144 1.00 95.56 387 GLY A C 1
ATOM 3017 O O . GLY A 1 387 ? -11.818 -0.752 12.853 1.00 95.56 387 GLY A O 1
ATOM 3018 N N . ALA A 1 388 ? -13.929 -0.320 12.239 1.00 96.56 388 ALA A N 1
ATOM 3019 C CA . ALA A 1 388 ? -14.116 0.778 13.187 1.00 96.56 388 ALA A CA 1
ATOM 3020 C C . ALA A 1 388 ? -14.135 0.276 14.640 1.00 96.56 388 ALA A C 1
ATOM 3022 O O . ALA A 1 388 ? -13.432 0.837 15.485 1.00 96.56 388 ALA A O 1
ATOM 3023 N N . PHE A 1 389 ? -14.866 -0.809 14.926 1.00 95.31 389 PHE A N 1
ATOM 3024 C CA . PHE A 1 389 ? -14.837 -1.478 16.233 1.00 95.31 389 PHE A CA 1
ATOM 3025 C C . PHE A 1 389 ? -13.425 -1.938 16.587 1.00 95.31 389 PHE A C 1
ATOM 3027 O O . PHE A 1 389 ? -12.935 -1.649 17.680 1.00 95.31 389 PHE A O 1
ATOM 3034 N N . ARG A 1 390 ? -12.744 -2.578 15.634 1.00 94.12 390 ARG A N 1
ATOM 3035 C CA . ARG A 1 390 ? -11.377 -3.055 15.807 1.00 94.12 390 ARG A CA 1
ATOM 3036 C C . ARG A 1 390 ? -10.389 -1.925 16.082 1.00 94.12 390 ARG A C 1
ATOM 3038 O O . ARG A 1 390 ? -9.553 -2.047 16.971 1.00 94.12 390 ARG A O 1
ATOM 3045 N N . THR A 1 391 ? -10.520 -0.806 15.373 1.00 94.00 391 THR A N 1
ATOM 3046 C CA . THR A 1 391 ? -9.704 0.397 15.593 1.00 94.00 391 THR A CA 1
ATOM 3047 C C . THR A 1 391 ? -9.899 0.937 17.006 1.00 94.00 391 THR A C 1
ATOM 3049 O O . THR A 1 391 ? -8.923 1.174 17.715 1.00 94.00 391 THR A O 1
ATOM 3052 N N . ILE A 1 392 ? -11.153 1.087 17.448 1.00 92.75 392 ILE A N 1
ATOM 3053 C CA . ILE A 1 392 ? -11.470 1.551 18.806 1.00 92.75 392 ILE A CA 1
ATOM 3054 C C . ILE A 1 392 ? -10.878 0.609 19.850 1.00 92.75 392 ILE A C 1
ATOM 3056 O O . ILE A 1 392 ? -10.229 1.070 20.790 1.00 92.75 392 ILE A O 1
ATOM 3060 N N . ARG A 1 393 ? -11.073 -0.701 19.673 1.00 91.88 393 ARG A N 1
ATOM 3061 C CA . ARG A 1 393 ? -10.514 -1.712 20.564 1.00 91.88 393 ARG A CA 1
ATOM 3062 C C . ARG A 1 393 ? -8.999 -1.596 20.639 1.00 91.88 393 ARG A C 1
ATOM 3064 O O . ARG A 1 393 ? -8.469 -1.533 21.737 1.00 91.88 393 ARG A O 1
ATOM 3071 N N . ALA A 1 394 ? -8.309 -1.496 19.504 1.00 89.94 394 ALA A N 1
ATOM 3072 C CA . ALA A 1 394 ? -6.856 -1.372 19.461 1.00 89.94 394 ALA A CA 1
ATOM 3073 C C . ALA A 1 394 ? -6.347 -0.122 20.208 1.00 89.94 394 ALA A C 1
ATOM 3075 O O . ALA A 1 394 ? -5.390 -0.236 20.971 1.00 89.94 394 ALA A O 1
ATOM 3076 N N . VAL A 1 395 ? -7.012 1.035 20.066 1.00 88.31 395 VAL A N 1
ATOM 3077 C CA . VAL A 1 395 ? -6.668 2.255 20.829 1.00 88.31 395 VAL A CA 1
ATOM 3078 C C . VAL A 1 395 ? -6.864 2.050 22.329 1.00 88.31 395 VAL A C 1
ATOM 3080 O O . VAL A 1 395 ? -5.952 2.309 23.115 1.00 88.31 395 VAL A O 1
ATOM 3083 N N . LEU A 1 396 ? -8.052 1.595 22.740 1.00 87.94 396 LEU A N 1
ATOM 3084 C CA . LEU A 1 396 ? -8.374 1.395 24.157 1.00 87.94 396 LEU A CA 1
ATOM 3085 C C . LEU A 1 396 ? -7.434 0.374 24.796 1.00 87.94 396 LEU A C 1
ATOM 3087 O O . LEU A 1 396 ? -6.976 0.562 25.922 1.00 87.94 396 LEU A O 1
ATOM 3091 N N . ARG A 1 397 ? -7.111 -0.675 24.045 1.00 87.94 397 ARG A N 1
ATOM 3092 C CA . ARG A 1 397 ? -6.221 -1.747 24.454 1.00 87.94 397 ARG A CA 1
ATOM 3093 C C . ARG A 1 397 ? -4.769 -1.292 24.596 1.00 87.94 397 ARG A C 1
ATOM 3095 O O . ARG A 1 397 ? -4.134 -1.666 25.574 1.00 87.94 397 ARG A O 1
ATOM 3102 N N . ASP A 1 398 ? -4.233 -0.484 23.678 1.00 85.56 398 ASP A N 1
ATOM 3103 C CA . ASP A 1 398 ? -2.873 0.075 23.805 1.00 85.56 398 ASP A CA 1
ATOM 3104 C C . ASP A 1 398 ? -2.757 0.996 25.033 1.00 85.56 398 ASP A C 1
ATOM 3106 O O . ASP A 1 398 ? -1.780 0.923 25.785 1.00 85.56 398 ASP A O 1
ATOM 3110 N N . ALA A 1 399 ? -3.801 1.790 25.301 1.00 84.75 399 ALA A N 1
ATOM 3111 C CA . ALA A 1 399 ? -3.882 2.615 26.503 1.00 84.75 399 ALA A CA 1
ATOM 3112 C C . ALA A 1 399 ? -3.968 1.760 27.782 1.00 84.75 399 ALA A C 1
ATOM 3114 O O . ALA A 1 399 ? -3.243 2.020 28.743 1.00 84.75 399 ALA A O 1
ATOM 3115 N N . ALA A 1 400 ? -4.799 0.711 27.784 1.00 85.31 400 ALA A N 1
ATOM 3116 C CA . ALA A 1 400 ? -4.918 -0.231 28.896 1.00 85.31 400 ALA A CA 1
ATOM 3117 C C . ALA A 1 400 ? -3.588 -0.942 29.186 1.00 85.31 400 ALA A C 1
ATOM 3119 O O . ALA A 1 400 ? -3.122 -0.926 30.320 1.00 85.31 400 ALA A O 1
ATOM 3120 N N . ILE A 1 401 ? -2.918 -1.478 28.159 1.00 85.69 401 ILE A N 1
ATOM 3121 C CA . ILE A 1 401 ? -1.611 -2.140 28.294 1.00 85.69 401 ILE A CA 1
ATOM 3122 C C . ILE A 1 401 ? -0.560 -1.176 28.859 1.00 85.69 401 ILE A C 1
ATOM 3124 O O . ILE A 1 401 ? 0.215 -1.566 29.730 1.00 85.69 401 ILE A O 1
ATOM 3128 N N . SER A 1 402 ? -0.534 0.078 28.398 1.00 84.19 402 SER A N 1
ATOM 3129 C CA . SER A 1 402 ? 0.396 1.094 28.913 1.00 84.19 402 SER A CA 1
ATOM 3130 C C . SER A 1 402 ? 0.133 1.413 30.392 1.00 84.19 402 SER A C 1
ATOM 3132 O O . SER A 1 402 ? 1.072 1.498 31.185 1.00 84.19 402 SER A O 1
ATOM 3134 N N . ARG A 1 403 ? -1.142 1.509 30.802 1.00 83.75 403 ARG A N 1
ATOM 3135 C CA . ARG A 1 403 ? -1.520 1.693 32.215 1.00 83.75 403 ARG A CA 1
ATOM 3136 C C . ARG A 1 403 ? -1.175 0.477 33.073 1.00 83.75 403 ARG A C 1
ATOM 3138 O O . ARG A 1 403 ? -0.582 0.656 34.134 1.00 83.75 403 ARG A O 1
ATOM 3145 N N . MET A 1 404 ? -1.459 -0.739 32.606 1.00 85.31 404 MET A N 1
ATOM 3146 C CA . MET A 1 404 ? -1.069 -1.982 33.285 1.00 85.31 404 MET A CA 1
ATOM 3147 C C . MET A 1 404 ? 0.453 -2.087 33.434 1.00 85.31 404 MET A C 1
ATOM 3149 O O . MET A 1 404 ? 0.946 -2.466 34.492 1.00 85.31 404 MET A O 1
ATOM 3153 N N . ALA A 1 405 ? 1.225 -1.695 32.414 1.00 84.00 405 ALA A N 1
ATOM 3154 C CA . ALA A 1 405 ? 2.685 -1.654 32.488 1.00 84.00 405 ALA A CA 1
ATOM 3155 C C . ALA A 1 405 ? 3.174 -0.660 33.557 1.00 84.00 405 ALA A C 1
ATOM 3157 O O . ALA A 1 405 ? 4.036 -1.001 34.366 1.00 84.00 405 ALA A O 1
ATOM 3158 N N . LEU A 1 406 ? 2.587 0.540 33.621 1.00 82.00 406 LEU A N 1
ATOM 3159 C CA . LEU A 1 406 ? 2.884 1.525 34.668 1.00 82.00 406 LEU A CA 1
ATOM 3160 C C . LEU A 1 406 ? 2.525 1.022 36.069 1.00 82.00 406 LEU A C 1
ATOM 3162 O O . LEU A 1 406 ? 3.295 1.222 37.008 1.00 82.00 406 LEU A O 1
ATOM 3166 N N . LEU A 1 407 ? 1.371 0.373 36.225 1.00 80.31 407 LEU A N 1
ATOM 3167 C CA . LEU A 1 407 ? 0.959 -0.231 37.492 1.00 80.31 407 LEU A CA 1
ATOM 3168 C C . LEU A 1 407 ? 1.903 -1.363 37.893 1.00 80.31 407 LEU A C 1
ATOM 3170 O O . LEU A 1 407 ? 2.338 -1.408 39.041 1.00 80.31 407 LEU A O 1
ATOM 3174 N N . SER A 1 408 ? 2.288 -2.206 36.937 1.00 80.75 408 SER A N 1
ATOM 3175 C CA . SER A 1 408 ? 3.257 -3.281 37.141 1.00 80.75 408 SER A CA 1
ATOM 3176 C C . SER A 1 408 ? 4.587 -2.733 37.653 1.00 80.75 408 SER A C 1
ATOM 3178 O O . SER A 1 408 ? 5.080 -3.236 38.655 1.00 80.75 408 SER A O 1
ATOM 3180 N N . LEU A 1 409 ? 5.113 -1.656 37.048 1.00 79.06 409 LEU A N 1
ATOM 3181 C CA . LEU A 1 409 ? 6.332 -0.975 37.513 1.00 79.06 409 LEU A CA 1
ATOM 3182 C C . LEU A 1 409 ? 6.200 -0.367 38.918 1.00 79.06 409 LEU A C 1
ATOM 3184 O O . LEU A 1 409 ? 7.189 -0.268 39.640 1.00 79.06 409 LEU A O 1
ATOM 3188 N N . ARG A 1 410 ? 5.001 0.085 39.302 1.00 79.12 410 ARG A N 1
ATOM 3189 C CA . ARG A 1 410 ? 4.746 0.637 40.643 1.00 79.12 410 ARG A CA 1
ATOM 3190 C C . ARG A 1 410 ? 4.643 -0.453 41.708 1.00 79.12 410 ARG A C 1
ATOM 3192 O O . ARG A 1 410 ? 5.098 -0.235 42.825 1.00 79.12 410 ARG A O 1
ATOM 3199 N N . ARG A 1 411 ? 4.039 -1.600 41.376 1.00 74.38 411 ARG A N 1
ATOM 3200 C CA . ARG A 1 411 ? 3.877 -2.753 42.286 1.00 74.38 411 ARG A CA 1
ATOM 3201 C C . ARG A 1 411 ? 5.171 -3.486 42.524 1.00 74.38 411 ARG A C 1
ATOM 3203 O O . ARG A 1 411 ? 5.442 -3.973 43.618 1.00 74.38 411 ARG A O 1
ATOM 3210 N N . SER A 1 412 ? 5.947 -3.612 41.465 1.00 69.31 412 SER A N 1
ATOM 3211 C CA . SER A 1 412 ? 7.195 -4.323 41.503 1.00 69.31 412 SER A CA 1
ATOM 3212 C C . SER A 1 412 ? 8.190 -3.602 42.409 1.00 69.31 412 SER A C 1
ATOM 3214 O O . SER A 1 412 ? 8.851 -2.639 42.016 1.00 69.31 412 SER A O 1
ATOM 3216 N N . LYS A 1 413 ? 8.368 -4.133 43.617 1.00 59.44 413 LYS A N 1
ATOM 3217 C CA . LYS A 1 413 ? 9.657 -4.084 44.304 1.00 59.44 413 LYS A CA 1
ATOM 3218 C C . LYS A 1 413 ? 10.582 -5.003 43.509 1.00 59.44 413 LYS A C 1
ATOM 3220 O O . LYS A 1 413 ? 10.722 -6.166 43.860 1.00 59.44 413 LYS A O 1
ATOM 3225 N N . PHE A 1 414 ? 11.059 -4.566 42.343 1.00 55.66 414 PHE A N 1
ATOM 3226 C CA . PHE A 1 414 ? 11.876 -5.447 41.514 1.00 55.66 414 PHE A CA 1
ATOM 3227 C C . PHE A 1 414 ? 13.151 -5.783 42.285 1.00 55.66 414 PHE A C 1
ATOM 3229 O O . PHE A 1 414 ? 13.983 -4.903 42.513 1.00 55.66 414 PHE A O 1
ATOM 3236 N N . ASP A 1 415 ? 13.286 -7.055 42.664 1.00 47.12 415 ASP A N 1
ATOM 3237 C CA . ASP A 1 415 ? 14.582 -7.658 42.933 1.00 47.12 415 ASP A CA 1
ATOM 3238 C C . ASP A 1 415 ? 15.367 -7.543 41.632 1.00 47.12 415 ASP A C 1
ATOM 3240 O O . ASP A 1 415 ? 15.166 -8.271 40.659 1.00 47.12 415 ASP A O 1
ATOM 3244 N N . VAL A 1 416 ? 16.201 -6.510 41.578 1.00 51.19 416 VAL A N 1
ATOM 3245 C CA . VAL A 1 416 ? 17.250 -6.408 40.583 1.00 51.19 416 VAL A CA 1
ATOM 3246 C C . VAL A 1 416 ? 18.118 -7.635 40.821 1.00 51.19 416 VAL A C 1
ATOM 3248 O O . VAL A 1 416 ? 18.806 -7.704 41.836 1.00 51.19 416 VAL A O 1
ATOM 3251 N N . ASP A 1 417 ? 18.070 -8.613 39.920 1.00 48.91 417 ASP A N 1
ATOM 3252 C CA . ASP A 1 417 ? 19.029 -9.713 39.926 1.00 48.91 417 ASP A CA 1
ATOM 3253 C C . ASP A 1 417 ? 20.414 -9.121 39.618 1.00 48.91 417 ASP A C 1
ATOM 3255 O O . ASP A 1 417 ? 20.855 -9.001 38.472 1.00 48.91 417 ASP A O 1
ATOM 3259 N N . ILE A 1 418 ? 21.103 -8.672 40.671 1.00 48.72 418 ILE A N 1
ATOM 3260 C CA . ILE A 1 418 ? 22.497 -8.231 40.646 1.00 48.72 418 ILE A CA 1
ATOM 3261 C C . ILE A 1 418 ? 23.356 -9.497 40.574 1.00 48.72 418 ILE A C 1
ATOM 3263 O O . ILE A 1 418 ? 24.031 -9.873 41.525 1.00 48.72 418 ILE A O 1
ATOM 3267 N N . THR A 1 419 ? 23.308 -10.214 39.457 1.00 51.12 419 THR A N 1
ATOM 3268 C CA . THR A 1 419 ? 24.174 -11.384 39.239 1.00 51.12 419 THR A CA 1
ATOM 3269 C C . THR A 1 419 ? 24.886 -11.334 37.890 1.00 51.12 419 THR A C 1
ATOM 3271 O O . THR A 1 419 ? 25.238 -12.357 37.311 1.00 51.12 419 THR A O 1
ATOM 3274 N N . ALA A 1 420 ? 25.209 -10.128 37.409 1.00 52.47 420 ALA A N 1
ATOM 3275 C CA . ALA A 1 420 ? 26.313 -9.959 36.469 1.00 52.47 420 ALA A CA 1
ATOM 3276 C C . ALA A 1 420 ? 27.620 -9.725 37.262 1.00 52.47 420 ALA A C 1
ATOM 3278 O O . ALA A 1 420 ? 27.686 -8.767 38.037 1.00 52.47 420 ALA A O 1
ATOM 3279 N N . PRO A 1 421 ? 28.689 -10.522 37.050 1.00 53.81 421 PRO A N 1
ATOM 3280 C CA . PRO A 1 421 ? 29.971 -10.385 37.762 1.00 53.81 421 PRO A CA 1
ATOM 3281 C C . PRO A 1 421 ? 30.652 -9.011 37.611 1.00 53.81 421 PRO A C 1
ATOM 3283 O O . PRO A 1 421 ? 31.634 -8.725 38.286 1.00 53.81 421 PRO A O 1
ATOM 3286 N N . THR A 1 422 ? 30.158 -8.167 36.702 1.00 60.69 422 THR A N 1
ATOM 3287 C CA . THR A 1 422 ? 30.687 -6.841 36.365 1.00 60.69 422 THR A CA 1
ATOM 3288 C C . THR A 1 422 ? 29.961 -5.684 37.060 1.00 60.69 422 THR A C 1
ATOM 3290 O O . THR A 1 422 ? 30.295 -4.531 36.798 1.00 60.69 422 THR A O 1
ATOM 3293 N N . GLY A 1 423 ? 28.955 -5.952 37.904 1.00 55.84 423 GLY A N 1
ATOM 3294 C CA . GLY A 1 423 ? 28.150 -4.904 38.548 1.00 55.84 423 GLY A CA 1
ATOM 3295 C C . GLY A 1 423 ? 27.229 -4.135 37.588 1.00 55.84 423 GLY A C 1
ATOM 3296 O O . GLY A 1 423 ? 26.647 -3.124 37.972 1.00 55.84 423 GLY A O 1
ATOM 3297 N N . GLN A 1 424 ? 27.085 -4.592 36.338 1.00 53.59 424 GLN A N 1
ATOM 3298 C CA . GLN A 1 424 ? 26.124 -4.028 35.392 1.00 53.59 424 GLN A CA 1
ATOM 3299 C C . GLN A 1 424 ? 24.731 -4.612 35.638 1.00 53.59 424 GLN A C 1
ATOM 3301 O O . GLN A 1 424 ? 24.553 -5.827 35.615 1.00 53.59 424 GLN A O 1
ATOM 3306 N N . MET A 1 425 ? 23.735 -3.743 35.827 1.00 56.78 425 MET A N 1
ATOM 3307 C CA . MET A 1 425 ? 22.323 -4.130 35.785 1.00 56.78 425 MET A CA 1
ATOM 3308 C C . MET A 1 425 ? 22.000 -4.716 34.408 1.00 56.78 425 MET A C 1
ATOM 3310 O O . MET A 1 425 ? 21.984 -3.989 33.414 1.00 56.78 425 MET A O 1
ATOM 3314 N N . VAL A 1 426 ? 21.727 -6.019 34.343 1.00 58.56 426 VAL A N 1
ATOM 3315 C CA . VAL A 1 426 ? 21.160 -6.642 33.145 1.00 58.56 426 VAL A CA 1
ATOM 3316 C C . VAL A 1 426 ? 19.655 -6.690 33.334 1.00 58.56 426 VAL A C 1
ATOM 3318 O O . VAL A 1 426 ? 19.121 -7.528 34.053 1.00 58.56 426 VAL A O 1
ATOM 3321 N N . LEU A 1 427 ? 18.968 -5.748 32.699 1.00 64.94 427 LEU A N 1
ATOM 3322 C CA . LEU A 1 427 ? 17.518 -5.777 32.610 1.00 64.94 427 LEU A CA 1
ATOM 3323 C C . LEU A 1 427 ? 17.098 -6.967 31.745 1.00 64.94 427 LEU A C 1
ATOM 3325 O O . LEU A 1 427 ? 17.626 -7.157 30.647 1.00 64.94 427 LEU A O 1
ATOM 3329 N N . THR A 1 428 ? 16.144 -7.766 32.222 1.00 73.44 428 THR A N 1
ATOM 3330 C CA . THR A 1 428 ? 15.540 -8.809 31.388 1.00 73.44 428 THR A CA 1
ATOM 3331 C C . THR A 1 428 ? 14.853 -8.161 30.185 1.00 73.44 428 THR A C 1
ATOM 3333 O O . THR A 1 428 ? 14.288 -7.073 30.292 1.00 73.44 428 THR A O 1
ATOM 3336 N N . GLU A 1 429 ? 14.864 -8.826 29.028 1.00 72.06 429 GLU A N 1
ATOM 3337 C CA . GLU A 1 429 ? 14.205 -8.315 27.816 1.00 72.06 429 GLU A CA 1
ATOM 3338 C C . GLU A 1 429 ? 12.716 -8.001 28.063 1.00 72.06 429 GLU A C 1
ATOM 3340 O O . GLU A 1 429 ? 12.181 -7.016 27.555 1.00 72.06 429 GLU A O 1
ATOM 3345 N N . SER A 1 430 ? 12.055 -8.790 28.916 1.00 69.56 430 SER A N 1
ATOM 3346 C CA . SER A 1 430 ? 10.693 -8.527 29.383 1.00 69.56 430 SER A CA 1
ATOM 3347 C C . SER A 1 430 ? 10.570 -7.213 30.153 1.00 69.56 430 SER A C 1
ATOM 3349 O O . SER A 1 430 ? 9.614 -6.477 29.922 1.00 69.56 430 SER A O 1
ATOM 3351 N N . TYR A 1 431 ? 11.521 -6.894 31.036 1.00 74.44 431 TYR A N 1
ATOM 3352 C CA . TYR A 1 431 ? 11.507 -5.653 31.810 1.00 74.44 431 TYR A CA 1
ATOM 3353 C C . TYR A 1 431 ? 11.780 -4.434 30.930 1.00 74.44 431 TYR A C 1
ATOM 3355 O O . TYR A 1 431 ? 11.064 -3.442 31.037 1.00 74.44 431 TYR A O 1
ATOM 3363 N N . THR A 1 432 ? 12.737 -4.526 30.000 1.00 77.81 432 THR A N 1
ATOM 3364 C CA . THR A 1 432 ? 12.992 -3.461 29.017 1.00 77.81 432 THR A CA 1
ATOM 3365 C C . THR A 1 432 ? 11.726 -3.131 28.229 1.00 77.81 432 THR A C 1
ATOM 3367 O O . THR A 1 432 ? 11.360 -1.967 28.119 1.00 77.81 432 THR A O 1
ATOM 3370 N N . ARG A 1 433 ? 10.978 -4.143 27.776 1.00 76.38 433 ARG A N 1
ATOM 3371 C CA . ARG A 1 433 ? 9.715 -3.928 27.052 1.00 76.38 433 ARG A CA 1
ATOM 3372 C C . ARG A 1 433 ? 8.587 -3.366 27.931 1.00 76.38 433 ARG A C 1
ATOM 3374 O O . ARG A 1 433 ? 7.760 -2.601 27.439 1.00 76.38 433 ARG A O 1
ATOM 3381 N N . VAL A 1 434 ? 8.516 -3.734 29.214 1.00 78.31 434 VAL A N 1
ATOM 3382 C CA . VAL A 1 434 ? 7.559 -3.132 30.168 1.00 78.31 434 VAL A CA 1
ATOM 3383 C C . VAL A 1 434 ? 7.909 -1.664 30.412 1.00 78.31 434 VAL A C 1
ATOM 3385 O O . VAL A 1 434 ? 7.018 -0.819 30.382 1.00 78.31 434 VAL A O 1
ATOM 3388 N N . LEU A 1 435 ? 9.196 -1.343 30.581 1.00 79.56 435 LEU A N 1
ATOM 3389 C CA . LEU A 1 435 ? 9.673 0.034 30.680 1.00 79.56 435 LEU A CA 1
ATOM 3390 C C . LEU A 1 435 ? 9.347 0.835 29.422 1.00 79.56 435 LEU A C 1
ATOM 3392 O O . LEU A 1 435 ? 8.810 1.929 29.550 1.00 79.56 435 LEU A O 1
ATOM 3396 N N . GLU A 1 436 ? 9.631 0.300 28.235 1.00 80.38 436 GLU A N 1
ATOM 3397 C CA . GLU A 1 436 ? 9.310 0.941 26.956 1.00 80.38 436 GLU A CA 1
ATOM 3398 C C . GLU A 1 436 ? 7.815 1.247 26.846 1.00 80.38 436 GLU A C 1
ATOM 3400 O O . GLU A 1 436 ? 7.447 2.353 26.465 1.00 80.38 436 GLU A O 1
ATOM 3405 N N . ARG A 1 437 ? 6.942 0.309 27.234 1.00 77.38 437 ARG A N 1
ATOM 3406 C CA . ARG A 1 437 ? 5.483 0.514 27.233 1.00 77.38 437 ARG A CA 1
ATOM 3407 C C . ARG A 1 437 ? 5.017 1.529 28.266 1.00 77.38 437 ARG A C 1
ATOM 3409 O O . ARG A 1 437 ? 4.125 2.311 27.976 1.00 77.38 437 ARG A O 1
ATOM 3416 N N . ALA A 1 438 ? 5.603 1.521 29.456 1.00 77.06 438 ALA A N 1
ATOM 3417 C CA . ALA A 1 438 ? 5.249 2.459 30.510 1.00 77.06 438 ALA A CA 1
ATOM 3418 C C . ALA A 1 438 ? 5.744 3.887 30.228 1.00 77.06 438 ALA A C 1
ATOM 3420 O O . ALA A 1 438 ? 5.108 4.853 30.639 1.00 77.06 438 ALA A O 1
ATOM 3421 N N . HIS A 1 439 ? 6.883 4.015 29.542 1.00 74.94 439 HIS A N 1
ATOM 3422 C CA . HIS A 1 439 ? 7.454 5.294 29.113 1.00 74.94 439 HIS A CA 1
ATOM 3423 C C . HIS A 1 439 ? 6.935 5.752 27.754 1.00 74.94 439 HIS A C 1
ATOM 3425 O O . HIS A 1 439 ? 7.166 6.905 27.386 1.00 74.94 439 HIS A O 1
ATOM 3431 N N . LYS A 1 440 ? 6.241 4.881 27.009 1.00 74.94 440 LYS A N 1
ATOM 3432 C CA . LYS A 1 440 ? 5.443 5.300 25.865 1.00 74.94 440 LYS A CA 1
ATOM 3433 C C . LYS A 1 440 ? 4.473 6.336 26.413 1.00 74.94 440 LYS A C 1
ATOM 3435 O O . LYS A 1 440 ? 3.658 6.018 27.278 1.00 74.94 440 LYS A O 1
ATOM 3440 N N . GLU A 1 441 ? 4.628 7.583 25.968 1.00 59.88 441 GLU A N 1
ATOM 3441 C CA . GLU A 1 441 ? 3.680 8.643 26.285 1.00 59.88 441 GLU A CA 1
ATOM 3442 C C . GLU A 1 441 ? 2.303 8.054 26.009 1.00 59.88 441 GLU A C 1
ATOM 3444 O O . GLU A 1 441 ? 2.071 7.556 24.903 1.00 59.88 441 GLU A O 1
ATOM 3449 N N . ILE A 1 442 ? 1.455 7.962 27.040 1.00 62.97 442 ILE A N 1
ATOM 3450 C CA . ILE A 1 442 ? 0.117 7.418 26.855 1.00 62.97 442 ILE A CA 1
ATOM 3451 C C . ILE A 1 442 ? -0.533 8.392 25.890 1.00 62.97 442 ILE A C 1
ATOM 3453 O O . ILE A 1 442 ? -0.944 9.484 26.281 1.00 62.97 442 ILE A O 1
ATOM 3457 N N . VAL A 1 443 ? -0.563 8.022 24.612 1.00 57.12 443 VAL A N 1
ATOM 3458 C CA . VAL A 1 443 ? -1.249 8.793 23.594 1.00 57.12 443 VAL A CA 1
ATOM 3459 C C . VAL A 1 443 ? -2.724 8.521 23.822 1.00 57.12 443 VAL A C 1
ATOM 3461 O O . VAL A 1 443 ? -3.362 7.731 23.127 1.00 57.12 443 VAL A O 1
ATOM 3464 N N . GLU A 1 444 ? -3.264 9.134 24.871 1.00 63.69 444 GLU A N 1
ATOM 3465 C CA . GLU A 1 444 ? -4.692 9.213 25.065 1.00 63.69 444 GLU A CA 1
ATOM 3466 C C . GLU A 1 444 ? -5.208 10.044 23.908 1.00 63.69 444 GLU A C 1
ATOM 3468 O O . GLU A 1 444 ? -5.079 11.264 23.893 1.00 63.69 444 GLU A O 1
ATOM 3473 N N . VAL A 1 445 ? -5.759 9.376 22.898 1.00 67.12 445 VAL A N 1
ATOM 3474 C CA . VAL A 1 445 ? -6.504 10.055 21.848 1.00 67.12 445 VAL A CA 1
ATOM 3475 C C . VAL A 1 445 ? -7.783 10.550 22.521 1.00 67.12 445 VAL A C 1
ATOM 3477 O O . VAL A 1 445 ? -8.689 9.743 22.745 1.00 67.12 445 VAL A O 1
ATOM 3480 N N . PRO A 1 446 ? -7.930 11.851 22.852 1.00 71.06 446 PRO A N 1
ATOM 3481 C CA . PRO A 1 446 ? -9.017 12.303 23.724 1.00 71.06 446 PRO A CA 1
ATOM 3482 C C . PRO A 1 446 ? -10.387 12.119 23.066 1.00 71.06 446 PRO A C 1
ATOM 3484 O O . PRO A 1 446 ? -11.432 12.156 23.711 1.00 71.06 446 PRO A O 1
ATOM 3487 N N . ALA A 1 447 ? -10.409 11.945 21.744 1.00 67.62 447 ALA A N 1
ATOM 3488 C CA . ALA A 1 447 ? -11.612 11.630 20.996 1.00 67.62 447 ALA A CA 1
ATOM 3489 C C . ALA A 1 447 ? -12.126 10.199 21.251 1.00 67.62 447 ALA A C 1
ATOM 3491 O O . ALA A 1 447 ? -13.323 9.961 21.073 1.00 67.62 447 ALA A O 1
ATOM 3492 N N . PHE A 1 448 ? -11.264 9.287 21.703 1.00 77.69 448 PHE A N 1
ATOM 3493 C CA . PHE A 1 448 ? -11.571 7.900 22.062 1.00 77.69 448 PHE A CA 1
ATOM 3494 C C . PHE A 1 448 ? -11.567 7.648 23.572 1.00 77.69 448 PHE A C 1
ATOM 3496 O O . PHE A 1 448 ? -11.545 6.499 24.004 1.00 77.69 448 PHE A O 1
ATOM 3503 N N . ALA A 1 449 ? -11.647 8.707 24.379 1.00 78.94 449 ALA A N 1
ATOM 3504 C CA . ALA A 1 449 ? -11.986 8.560 25.785 1.00 78.94 449 ALA A CA 1
ATOM 3505 C C . ALA A 1 449 ? -13.318 7.798 25.923 1.00 78.94 449 ALA A C 1
ATOM 3507 O O . ALA A 1 449 ? -14.238 7.967 25.110 1.00 78.94 449 ALA A O 1
ATOM 3508 N N . LEU A 1 450 ? -13.392 6.907 26.915 1.00 76.19 450 LEU A N 1
ATOM 3509 C CA . LEU A 1 450 ? -14.476 5.934 27.012 1.00 76.19 450 LEU A CA 1
ATOM 3510 C C . LEU A 1 450 ? -15.848 6.613 27.129 1.00 76.19 450 LEU A C 1
ATOM 3512 O O . LEU A 1 450 ? -16.777 6.237 26.420 1.00 76.19 450 LEU A O 1
ATOM 3516 N N . ASP A 1 451 ? -15.947 7.684 27.915 1.00 78.56 451 ASP A N 1
ATOM 3517 C CA . ASP A 1 451 ? -17.138 8.534 28.063 1.00 78.56 451 ASP A CA 1
ATOM 3518 C C . ASP A 1 451 ? -17.691 9.037 26.712 1.00 78.56 451 ASP A C 1
ATOM 3520 O O . ASP A 1 451 ? -18.906 9.101 26.492 1.00 78.56 451 ASP A O 1
ATOM 3524 N N . ARG A 1 452 ? -16.800 9.329 25.759 1.00 83.62 452 ARG A N 1
ATOM 3525 C CA . ARG A 1 452 ? -17.130 9.803 24.404 1.00 83.62 452 ARG A CA 1
ATOM 3526 C C . ARG A 1 452 ? -17.397 8.680 23.406 1.00 83.62 452 ARG A C 1
ATOM 3528 O O . ARG A 1 452 ? -17.860 8.967 22.295 1.00 83.62 452 ARG A O 1
ATOM 3535 N N . LEU A 1 453 ? -17.084 7.439 23.768 1.00 83.38 453 LEU A N 1
ATOM 3536 C CA . LEU A 1 453 ? -17.322 6.231 22.980 1.00 83.38 453 LEU A CA 1
ATOM 3537 C C . LEU A 1 453 ? -18.580 5.482 23.417 1.00 83.38 453 LEU A C 1
ATOM 3539 O O . LEU A 1 453 ? -19.231 4.870 22.572 1.00 83.38 453 LEU A O 1
ATOM 3543 N N . CYS A 1 454 ? -18.977 5.592 24.689 1.00 79.88 454 CYS A N 1
ATOM 3544 C CA . CYS A 1 454 ? -20.114 4.865 25.249 1.00 79.88 454 CYS A CA 1
ATOM 3545 C C . CYS A 1 454 ? -21.376 4.987 24.388 1.00 79.88 454 CYS A C 1
ATOM 3547 O O . CYS A 1 454 ? -21.958 3.985 23.973 1.00 79.88 454 CYS A O 1
ATOM 3549 N N . LYS A 1 455 ? -21.796 6.224 24.084 1.00 85.94 455 LYS A N 1
ATOM 3550 C CA . LYS A 1 455 ? -23.039 6.475 23.338 1.00 85.94 455 LYS A CA 1
ATOM 3551 C C . LYS A 1 455 ? -22.960 6.016 21.871 1.00 85.94 455 LYS A C 1
ATOM 3553 O O . LYS A 1 455 ? -23.866 5.281 21.470 1.00 85.94 455 LYS A O 1
ATOM 3558 N N . PRO A 1 456 ? -21.944 6.401 21.064 1.00 88.62 456 PRO A N 1
ATOM 3559 C CA . PRO A 1 456 ? -21.836 5.943 19.676 1.00 88.62 456 PRO A CA 1
ATOM 3560 C C . PRO A 1 456 ? -21.756 4.420 19.547 1.00 88.62 456 PRO A C 1
ATOM 3562 O O . PRO A 1 456 ? -22.497 3.837 18.760 1.00 88.62 456 PRO A O 1
ATOM 3565 N N . THR A 1 457 ? -20.927 3.772 20.365 1.00 87.44 457 THR A N 1
ATOM 3566 C CA . THR A 1 457 ? -20.722 2.323 20.317 1.00 87.44 457 THR A CA 1
ATOM 3567 C C . THR A 1 457 ? -21.980 1.569 20.749 1.00 87.44 457 THR A C 1
ATOM 3569 O O . THR A 1 457 ? -22.427 0.675 20.039 1.00 87.44 457 THR A O 1
ATOM 3572 N N . ALA A 1 458 ? -22.645 1.981 21.836 1.00 87.00 458 ALA A N 1
ATOM 3573 C CA . ALA A 1 458 ? -23.907 1.366 22.263 1.00 87.00 458 ALA A CA 1
ATOM 3574 C C . ALA A 1 458 ? -25.052 1.560 21.252 1.00 87.00 458 ALA A C 1
ATOM 3576 O O . ALA A 1 458 ? -25.940 0.712 21.145 1.00 87.00 458 ALA A O 1
ATOM 3577 N N . LYS A 1 459 ? -25.078 2.689 20.529 1.00 90.81 459 LYS A N 1
ATOM 3578 C CA . LYS A 1 459 ? -26.035 2.913 19.435 1.00 90.81 459 LYS A CA 1
ATOM 3579 C C . LYS A 1 459 ? -25.750 1.965 18.267 1.00 90.81 459 LYS A C 1
ATOM 3581 O O . LYS A 1 459 ? -26.675 1.317 17.789 1.00 90.81 459 LYS A O 1
ATOM 3586 N N . ALA A 1 460 ? -24.489 1.862 17.853 1.00 92.50 460 ALA A N 1
ATOM 3587 C CA . ALA A 1 460 ? -24.073 0.989 16.761 1.00 92.50 460 ALA A CA 1
ATOM 3588 C C . ALA A 1 460 ? -24.349 -0.489 17.067 1.00 92.50 460 ALA A C 1
ATOM 3590 O O . ALA A 1 460 ? -24.912 -1.189 16.233 1.00 92.50 460 ALA A O 1
ATOM 3591 N N . ILE A 1 461 ? -24.040 -0.949 18.283 1.00 91.31 461 ILE A N 1
ATOM 3592 C CA . ILE A 1 461 ? -24.312 -2.325 18.719 1.00 91.31 461 ILE A CA 1
ATOM 3593 C C . ILE A 1 461 ? -25.809 -2.632 18.669 1.00 91.31 461 ILE A C 1
ATOM 3595 O O . ILE A 1 461 ? -26.181 -3.684 18.171 1.00 91.31 461 ILE A O 1
ATOM 3599 N N . ARG A 1 462 ? -26.678 -1.717 19.122 1.00 90.62 462 ARG A N 1
ATOM 3600 C CA . ARG A 1 462 ? -28.141 -1.886 19.021 1.00 90.62 462 ARG A CA 1
ATOM 3601 C C . ARG A 1 462 ? -28.627 -2.010 17.579 1.00 90.62 462 ARG A C 1
ATOM 3603 O O . ARG A 1 462 ? -29.546 -2.771 17.299 1.00 90.62 462 ARG A O 1
ATOM 3610 N N . GLN A 1 463 ? -28.029 -1.250 16.666 1.00 92.12 463 GLN A N 1
ATOM 3611 C CA . GLN A 1 463 ? -28.355 -1.342 15.247 1.00 92.12 463 GLN A CA 1
ATOM 3612 C C . GLN A 1 463 ? -27.898 -2.686 14.671 1.00 92.12 463 GLN A C 1
ATOM 3614 O O . GLN A 1 463 ? -28.687 -3.378 14.032 1.00 92.12 463 GLN A O 1
ATOM 3619 N N . TRP A 1 464 ? -26.655 -3.085 14.938 1.00 92.94 464 TRP A N 1
ATOM 3620 C CA . TRP A 1 464 ? -26.103 -4.342 14.443 1.00 92.94 464 TRP A CA 1
ATOM 3621 C C . TRP A 1 464 ? -26.755 -5.563 15.065 1.00 92.94 464 TRP A C 1
ATOM 3623 O O . TRP A 1 464 ? -27.028 -6.505 14.339 1.00 92.94 464 TRP A O 1
ATOM 3633 N N . SER A 1 465 ? -27.104 -5.538 16.352 1.00 89.56 465 SER A N 1
ATOM 3634 C CA . SER A 1 465 ? -27.735 -6.676 17.022 1.00 89.56 465 SER A CA 1
ATOM 3635 C C . SER A 1 465 ? -29.038 -7.084 16.332 1.00 89.56 465 SER A C 1
ATOM 3637 O O . SER A 1 465 ? -29.438 -8.236 16.439 1.00 89.56 465 SER A O 1
ATOM 3639 N N . SER A 1 466 ? -29.709 -6.189 15.600 1.00 88.88 466 SER A N 1
ATOM 3640 C CA . SER A 1 466 ? -30.908 -6.509 14.812 1.00 88.88 466 SER A CA 1
ATOM 3641 C C . SER A 1 466 ? -30.648 -7.314 13.526 1.00 88.88 466 SER A C 1
ATOM 3643 O O . SER A 1 466 ? -31.594 -7.859 12.963 1.00 88.88 466 SER A O 1
ATOM 3645 N N . ARG A 1 467 ? -29.393 -7.417 13.070 1.00 90.00 467 ARG A N 1
ATOM 3646 C CA . ARG A 1 467 ? -28.995 -8.049 11.803 1.00 90.00 467 ARG A CA 1
ATOM 3647 C C . ARG A 1 467 ? -28.528 -9.492 12.003 1.00 90.00 467 ARG A C 1
ATOM 3649 O O . ARG A 1 467 ? -28.013 -9.839 13.060 1.00 90.00 467 ARG A O 1
ATOM 3656 N N . ALA A 1 468 ? -28.687 -10.320 10.971 1.00 83.75 468 ALA A N 1
ATOM 3657 C CA . ALA A 1 468 ? -28.324 -11.741 11.007 1.00 83.75 468 ALA A CA 1
ATOM 3658 C C . ALA A 1 468 ? -26.805 -11.992 10.944 1.00 83.75 468 ALA A C 1
ATOM 3660 O O . ALA A 1 468 ? -26.329 -13.024 11.396 1.00 83.75 468 ALA A O 1
ATOM 3661 N N . ASP A 1 469 ? -26.035 -11.053 10.399 1.00 84.56 469 ASP A N 1
ATOM 3662 C CA . ASP A 1 469 ? -24.593 -11.167 10.164 1.00 84.56 469 ASP A CA 1
ATOM 3663 C C . ASP A 1 469 ? -23.743 -10.428 11.215 1.00 84.56 469 ASP A C 1
ATOM 3665 O O . ASP A 1 469 ? -22.556 -10.161 10.990 1.00 84.56 469 ASP A O 1
ATOM 3669 N N . ALA A 1 470 ? -24.341 -10.105 12.366 1.00 89.00 470 ALA A N 1
ATOM 3670 C CA . ALA A 1 470 ? -23.779 -9.232 13.395 1.00 89.00 470 ALA A CA 1
ATOM 3671 C C . ALA A 1 470 ? -22.727 -9.883 14.305 1.00 89.00 470 ALA A C 1
ATOM 3673 O O . ALA A 1 470 ? -22.072 -9.172 15.066 1.00 89.00 470 ALA A O 1
ATOM 3674 N N . GLU A 1 471 ? -22.560 -11.205 14.237 1.00 89.38 471 GLU A N 1
ATOM 3675 C CA . GLU A 1 471 ? -21.723 -12.000 15.148 1.00 89.38 471 GLU A CA 1
ATOM 3676 C C . GLU A 1 471 ? -20.322 -11.406 15.353 1.00 89.38 471 GLU A C 1
ATOM 3678 O O . GLU A 1 471 ? -20.001 -10.988 16.460 1.00 89.38 471 GLU A O 1
ATOM 3683 N N . MET A 1 472 ? -19.542 -11.229 14.281 1.00 89.31 472 MET A N 1
ATOM 3684 C CA . MET A 1 472 ? -18.173 -10.686 14.365 1.00 89.31 472 MET A CA 1
ATOM 3685 C C . MET A 1 472 ? -18.105 -9.275 14.974 1.00 89.31 472 MET A C 1
ATOM 3687 O O . MET A 1 472 ? -17.128 -8.908 15.622 1.00 89.31 472 MET A O 1
ATOM 3691 N N . ILE A 1 473 ? -19.136 -8.454 14.757 1.00 92.00 473 ILE A N 1
ATOM 3692 C CA . ILE A 1 473 ? -19.195 -7.097 15.315 1.00 92.00 473 ILE A CA 1
ATOM 3693 C C . ILE A 1 473 ? -19.462 -7.159 16.818 1.00 92.00 473 ILE A C 1
ATOM 3695 O O . ILE A 1 473 ? -18.849 -6.419 17.590 1.00 92.00 473 ILE A O 1
ATOM 3699 N N . LEU A 1 474 ? -20.360 -8.051 17.241 1.00 91.12 474 LEU A N 1
ATOM 3700 C CA . LEU A 1 474 ? -20.644 -8.282 18.652 1.00 91.12 474 LEU A CA 1
ATOM 3701 C C . LEU A 1 474 ? -19.447 -8.911 19.368 1.00 91.12 474 LEU A C 1
ATOM 3703 O O . LEU A 1 474 ? -19.154 -8.506 20.489 1.00 91.12 474 LEU A O 1
ATOM 3707 N N . GLU A 1 475 ? -18.719 -9.822 18.724 1.00 90.88 475 GLU A N 1
ATOM 3708 C CA . GLU A 1 475 ? -17.470 -10.381 19.250 1.00 90.88 475 GLU A CA 1
ATOM 3709 C C . GLU A 1 475 ? -16.425 -9.295 19.513 1.00 90.88 475 GLU A C 1
ATOM 3711 O O . GLU A 1 475 ? -15.847 -9.248 20.599 1.00 90.88 475 GLU A O 1
ATOM 3716 N N . GLU A 1 476 ? -16.211 -8.372 18.571 1.00 92.06 476 GLU A N 1
ATOM 3717 C CA . GLU A 1 476 ? -15.279 -7.261 18.787 1.00 92.06 476 GLU A CA 1
ATOM 3718 C C . GLU A 1 476 ? -15.775 -6.282 19.858 1.00 92.06 476 GLU A C 1
ATOM 3720 O O . GLU A 1 476 ? -14.985 -5.819 20.684 1.00 92.06 476 GLU A O 1
ATOM 3725 N N . ALA A 1 477 ? -17.081 -6.009 19.919 1.00 91.56 477 ALA A N 1
ATOM 3726 C CA . ALA A 1 477 ? -17.664 -5.192 20.980 1.00 91.56 477 ALA A CA 1
ATOM 3727 C C . ALA A 1 477 ? -17.473 -5.820 22.373 1.00 91.56 477 ALA A C 1
ATOM 3729 O O . ALA A 1 477 ? -17.082 -5.128 23.315 1.00 91.56 477 ALA A O 1
ATOM 3730 N N . VAL A 1 478 ? -17.703 -7.129 22.503 1.00 91.06 478 VAL A N 1
ATOM 3731 C CA . VAL A 1 478 ? -17.433 -7.894 23.729 1.00 91.06 478 VAL A CA 1
ATOM 3732 C C . VAL A 1 478 ? -15.936 -7.899 24.029 1.00 91.06 478 VAL A C 1
ATOM 3734 O O . VAL A 1 478 ? -15.538 -7.707 25.175 1.00 91.06 478 VAL A O 1
ATOM 3737 N N . GLY A 1 479 ? -15.092 -8.008 23.008 1.00 90.12 479 GLY A N 1
ATOM 3738 C CA . GLY A 1 479 ? -13.646 -7.881 23.131 1.00 90.12 479 GLY A CA 1
ATOM 3739 C C . GLY A 1 479 ? -13.199 -6.580 23.804 1.00 90.12 479 GLY A C 1
ATOM 3740 O O . GLY A 1 479 ? -12.319 -6.621 24.660 1.00 90.12 479 GLY A O 1
ATOM 3741 N N . ILE A 1 480 ? -13.846 -5.449 23.493 1.00 90.94 480 ILE A N 1
ATOM 3742 C CA . ILE A 1 480 ? -13.601 -4.173 24.189 1.00 90.94 480 ILE A CA 1
ATOM 3743 C C . ILE A 1 480 ? -13.969 -4.287 25.674 1.00 90.94 480 ILE A C 1
ATOM 3745 O O . ILE A 1 480 ? -13.232 -3.799 26.526 1.00 90.94 480 ILE A O 1
ATOM 3749 N N . THR A 1 481 ? -15.096 -4.929 26.005 1.00 91.12 481 THR A N 1
ATOM 3750 C CA . THR A 1 481 ? -15.494 -5.105 27.414 1.00 91.12 481 THR A CA 1
ATOM 3751 C C . THR A 1 481 ? -14.522 -5.987 28.188 1.00 91.12 481 THR A C 1
ATOM 3753 O O . THR A 1 481 ? -14.213 -5.656 29.326 1.00 91.12 481 THR A O 1
ATOM 3756 N N . ILE A 1 482 ? -13.996 -7.046 27.564 1.00 90.75 482 ILE A N 1
ATOM 3757 C CA . ILE A 1 482 ? -12.969 -7.909 28.160 1.00 90.75 482 ILE A CA 1
ATOM 3758 C C . ILE A 1 482 ? -11.707 -7.091 28.438 1.00 90.75 482 ILE A C 1
ATOM 3760 O O . ILE A 1 482 ? -11.219 -7.114 29.559 1.00 90.75 482 ILE A O 1
ATOM 3764 N N . ASP A 1 483 ? -11.236 -6.300 27.468 1.00 89.62 483 ASP A N 1
ATOM 3765 C CA . ASP A 1 483 ? -10.037 -5.472 27.646 1.00 89.62 483 ASP A CA 1
ATOM 3766 C C . ASP A 1 483 ? -10.209 -4.436 28.788 1.00 89.62 483 ASP A C 1
ATOM 3768 O O . ASP A 1 483 ? -9.265 -4.153 29.522 1.00 89.62 483 ASP A O 1
ATOM 3772 N N . ILE A 1 484 ? -11.414 -3.879 28.982 1.00 89.44 484 ILE A N 1
ATOM 3773 C CA . ILE A 1 484 ? -11.706 -2.965 30.106 1.00 89.44 484 ILE A CA 1
ATOM 3774 C C . ILE A 1 484 ? -11.731 -3.719 31.443 1.00 89.44 484 ILE A C 1
ATOM 3776 O O . ILE A 1 484 ? -11.188 -3.230 32.432 1.00 89.44 484 ILE A O 1
ATOM 3780 N N . VAL A 1 485 ? -12.372 -4.890 31.488 1.00 89.25 485 VAL A N 1
ATOM 3781 C CA . VAL A 1 485 ? -12.478 -5.700 32.711 1.00 89.25 485 VAL A CA 1
ATOM 3782 C C . VAL A 1 485 ? -11.111 -6.215 33.138 1.00 89.25 485 VAL A C 1
ATOM 3784 O O . VAL A 1 485 ? -10.774 -6.080 34.307 1.00 89.25 485 VAL A O 1
ATOM 3787 N N . ASP A 1 486 ? -10.306 -6.729 32.210 1.00 87.25 486 ASP A N 1
ATOM 3788 C CA . ASP A 1 486 ? -8.957 -7.223 32.492 1.00 87.25 486 ASP A CA 1
ATOM 3789 C C . ASP A 1 486 ? -8.067 -6.102 33.077 1.00 87.25 486 ASP A C 1
ATOM 3791 O O . ASP A 1 486 ? -7.316 -6.330 34.024 1.00 87.25 486 ASP A O 1
ATOM 3795 N N . GLU A 1 487 ? -8.183 -4.865 32.577 1.00 87.50 487 GLU A N 1
ATOM 3796 C CA . GLU A 1 487 ? -7.431 -3.719 33.106 1.00 87.50 487 GLU A CA 1
ATOM 3797 C C . GLU A 1 487 ? -7.936 -3.276 34.486 1.00 87.50 487 GLU A C 1
ATOM 3799 O O . GLU A 1 487 ? -7.135 -2.940 35.363 1.00 87.50 487 GLU A O 1
ATOM 3804 N N . ALA A 1 488 ? -9.252 -3.315 34.713 1.00 85.94 488 ALA A N 1
ATOM 3805 C CA . ALA A 1 488 ? -9.845 -3.045 36.019 1.00 85.94 488 ALA A CA 1
ATOM 3806 C C . ALA A 1 488 ? -9.467 -4.118 37.052 1.00 85.94 488 ALA A C 1
ATOM 3808 O O . ALA A 1 488 ? -9.179 -3.778 38.199 1.00 85.94 488 ALA A O 1
ATOM 3809 N N . CYS A 1 489 ? -9.422 -5.389 36.644 1.00 84.69 489 CYS A N 1
ATOM 3810 C CA . CYS A 1 489 ? -8.927 -6.506 37.445 1.00 84.69 489 CYS A CA 1
ATOM 3811 C C . CYS A 1 489 ? -7.465 -6.293 37.831 1.00 84.69 489 CYS A C 1
ATOM 3813 O O . CYS A 1 489 ? -7.123 -6.434 39.003 1.00 84.69 489 CYS A O 1
ATOM 3815 N N . ASP A 1 490 ? -6.627 -5.865 36.883 1.00 79.75 490 ASP A N 1
ATOM 3816 C CA . ASP A 1 490 ? -5.243 -5.538 37.193 1.00 79.75 490 ASP A CA 1
ATOM 3817 C C . ASP A 1 490 ? -5.192 -4.424 38.238 1.00 79.75 490 ASP A C 1
ATOM 3819 O O . ASP A 1 490 ? -4.529 -4.608 39.249 1.00 79.75 490 ASP A O 1
ATOM 3823 N N . ARG A 1 491 ? -5.940 -3.314 38.096 1.00 80.62 491 ARG A N 1
ATOM 3824 C CA . ARG A 1 491 ? -5.969 -2.207 39.085 1.00 80.62 491 ARG A CA 1
ATOM 3825 C C . ARG A 1 491 ? -6.144 -2.683 40.539 1.00 80.62 491 ARG A C 1
ATOM 3827 O O . ARG A 1 491 ? -5.476 -2.125 41.411 1.00 80.62 491 ARG A O 1
ATOM 3834 N N . VAL A 1 492 ? -6.965 -3.713 40.774 1.00 74.06 492 VAL A N 1
ATOM 3835 C CA . VAL A 1 492 ? -7.267 -4.299 42.098 1.00 74.06 492 VAL A CA 1
ATOM 3836 C C . VAL A 1 492 ? -6.030 -4.834 42.801 1.00 74.06 492 VAL A C 1
ATOM 3838 O O . VAL A 1 492 ? -5.803 -4.530 43.968 1.00 74.06 492 VAL A O 1
ATOM 3841 N N . GLU A 1 493 ? -5.209 -5.598 42.084 1.00 66.25 493 GLU A N 1
ATOM 3842 C CA . GLU A 1 493 ? -4.050 -6.293 42.652 1.00 66.25 493 GLU A CA 1
ATOM 3843 C C . GLU A 1 493 ? -2.953 -5.323 43.133 1.00 66.25 493 GLU A C 1
ATOM 3845 O O . GLU A 1 493 ? -1.990 -5.739 43.770 1.00 66.25 493 GLU A O 1
ATOM 3850 N N . GLY A 1 494 ? -3.070 -4.025 42.821 1.00 58.72 494 GLY A N 1
ATOM 3851 C CA . GLY A 1 494 ? -2.077 -3.001 43.155 1.00 58.72 494 GLY A CA 1
ATOM 3852 C C . GLY A 1 494 ? -2.409 -2.069 44.306 1.00 58.72 494 GLY A C 1
ATOM 3853 O O . GLY A 1 494 ? -1.548 -1.277 44.685 1.00 58.72 494 GLY A O 1
ATOM 3854 N N . THR A 1 495 ? -3.639 -2.088 44.812 1.00 59.81 495 THR A N 1
ATOM 3855 C CA . THR A 1 495 ? -4.055 -1.219 45.914 1.00 59.81 495 THR A CA 1
ATOM 3856 C C . THR A 1 495 ? -4.257 -2.062 47.162 1.00 59.81 495 THR A C 1
ATOM 3858 O O . THR A 1 495 ? -5.278 -2.729 47.280 1.00 59.81 495 THR A O 1
ATOM 3861 N N . ASP A 1 496 ? -3.328 -1.977 48.118 1.00 58.19 496 ASP A N 1
ATOM 3862 C CA . ASP A 1 496 ? -3.405 -2.606 49.453 1.00 58.19 496 ASP A CA 1
ATOM 3863 C C . ASP A 1 496 ? -4.548 -2.039 50.337 1.00 58.19 496 ASP A C 1
ATOM 3865 O O . ASP A 1 496 ? -4.466 -2.046 51.562 1.00 58.19 496 ASP A O 1
ATOM 3869 N N . SER A 1 497 ? -5.604 -1.462 49.754 1.00 50.56 497 SER A N 1
ATOM 3870 C CA . SER A 1 497 ? -6.559 -0.622 50.473 1.00 50.56 497 SER A CA 1
ATOM 3871 C C . SER A 1 497 ? -7.985 -1.161 50.405 1.00 50.56 497 SER A C 1
ATOM 3873 O O . SER A 1 497 ? -8.584 -1.249 49.337 1.00 50.56 497 SER A O 1
ATOM 3875 N N . GLU A 1 498 ? -8.535 -1.424 51.593 1.00 51.50 498 GLU A N 1
ATOM 3876 C CA . GLU A 1 498 ? -9.917 -1.791 51.953 1.00 51.50 498 GLU A CA 1
ATOM 3877 C C . GLU A 1 498 ? -10.989 -0.740 51.559 1.00 51.50 498 GLU A C 1
ATOM 3879 O O . GLU A 1 498 ? -12.062 -0.652 52.159 1.00 51.50 498 GLU A O 1
ATOM 3884 N N . ALA A 1 499 ? -10.730 0.099 50.555 1.00 52.09 499 ALA A N 1
ATOM 3885 C CA . ALA A 1 499 ? -11.660 1.123 50.108 1.00 52.09 499 ALA A CA 1
ATOM 3886 C C . ALA A 1 499 ? -12.658 0.536 49.094 1.00 52.09 499 ALA A C 1
ATOM 3888 O O . ALA A 1 499 ? -12.343 0.391 47.915 1.00 52.09 499 ALA A O 1
ATOM 3889 N N . ASN A 1 500 ? -13.882 0.267 49.569 1.00 46.81 500 ASN A N 1
ATOM 3890 C CA . ASN A 1 500 ? -15.114 -0.132 48.853 1.00 46.81 500 ASN A CA 1
ATOM 3891 C C . ASN A 1 500 ? -15.584 0.847 47.742 1.00 46.81 500 ASN A C 1
ATOM 3893 O O . ASN A 1 500 ? -16.776 1.116 47.577 1.00 46.81 500 ASN A O 1
ATOM 3897 N N . THR A 1 501 ? -14.671 1.417 46.965 1.00 55.41 501 THR A N 1
ATOM 3898 C CA . THR A 1 501 ? -14.989 2.295 45.838 1.00 55.41 501 THR A CA 1
ATOM 3899 C C . THR A 1 501 ? -15.138 1.432 44.591 1.00 55.41 501 THR A C 1
ATOM 3901 O O . THR A 1 501 ? -14.240 0.661 44.269 1.00 55.41 501 THR A O 1
ATOM 3904 N N . SER A 1 502 ? -16.279 1.545 43.902 1.00 56.03 502 SER A N 1
ATOM 3905 C CA . SER A 1 502 ? -16.574 0.861 42.633 1.00 56.03 502 SER A CA 1
ATOM 3906 C C . SER A 1 502 ? -15.354 0.855 41.699 1.00 56.03 502 SER A C 1
ATOM 3908 O O . SER A 1 502 ? -14.972 1.903 41.182 1.00 56.03 502 SER A O 1
ATOM 3910 N N . MET A 1 503 ? -14.747 -0.323 41.509 1.00 67.50 503 MET A N 1
ATOM 3911 C CA . MET A 1 503 ? -13.479 -0.513 40.775 1.00 67.50 503 MET A CA 1
ATOM 3912 C C . MET A 1 503 ? -13.596 -0.154 39.295 1.00 67.50 503 MET A C 1
ATOM 3914 O O . MET A 1 503 ? -12.653 0.316 38.663 1.00 67.50 503 MET A O 1
ATOM 3918 N N . ILE A 1 504 ? -14.799 -0.367 38.777 1.00 77.69 504 ILE A N 1
ATOM 3919 C CA . ILE A 1 504 ? -15.235 0.037 37.456 1.00 77.69 504 ILE A CA 1
ATOM 3920 C C . ILE A 1 504 ? -15.917 1.394 37.620 1.00 77.69 504 ILE A C 1
ATOM 3922 O O . ILE A 1 504 ? -16.857 1.540 38.410 1.00 77.69 504 ILE A O 1
ATOM 3926 N N . GLY A 1 505 ? -15.451 2.400 36.886 1.00 82.62 505 GLY A N 1
ATOM 3927 C CA . GLY A 1 505 ? -16.078 3.715 36.884 1.00 82.62 505 GLY A CA 1
ATOM 3928 C C . GLY A 1 505 ? -17.542 3.629 36.425 1.00 82.62 505 GLY A C 1
ATOM 3929 O O . GLY A 1 505 ? -17.905 2.744 35.648 1.00 82.62 505 GLY A O 1
ATOM 3930 N N . PRO A 1 506 ? -18.420 4.561 36.830 1.00 84.81 506 PRO A N 1
ATOM 3931 C CA . PRO A 1 506 ? -19.837 4.515 36.458 1.00 84.81 506 PRO A CA 1
ATOM 3932 C C . PRO A 1 506 ? -20.068 4.571 34.938 1.00 84.81 506 PRO A C 1
ATOM 3934 O O . PRO A 1 506 ? -21.103 4.115 34.454 1.00 84.81 506 PRO A O 1
ATOM 3937 N N . GLU A 1 507 ? -19.139 5.148 34.169 1.00 83.25 507 GLU A N 1
ATOM 3938 C CA . GLU A 1 507 ? -19.181 5.135 32.699 1.00 83.25 507 GLU A CA 1
ATOM 3939 C C . GLU A 1 507 ? -18.735 3.785 32.117 1.00 83.25 507 GLU A C 1
ATOM 3941 O O . GLU A 1 507 ? -19.416 3.253 31.243 1.00 83.25 507 GLU A O 1
ATOM 3946 N N . GLU A 1 508 ? -17.658 3.189 32.645 1.00 85.62 508 GLU A N 1
ATOM 3947 C CA . GLU A 1 508 ? -17.189 1.846 32.266 1.00 85.62 508 GLU A CA 1
ATOM 3948 C C . GLU A 1 508 ? -18.274 0.793 32.530 1.00 85.62 508 GLU A C 1
ATOM 3950 O O . GLU A 1 508 ? -18.602 -0.004 31.653 1.00 85.62 508 GLU A O 1
ATOM 3955 N N . GLY A 1 509 ? -18.910 0.842 33.704 1.00 87.06 509 GLY A N 1
ATOM 3956 C CA . GLY A 1 509 ? -19.963 -0.099 34.086 1.00 87.06 509 GLY A CA 1
ATOM 3957 C C . GLY A 1 509 ? -21.208 0.035 33.210 1.00 87.06 509 GLY A C 1
ATOM 3958 O O . GLY A 1 509 ? -21.775 -0.968 32.774 1.00 87.06 509 GLY A O 1
ATOM 3959 N N . ARG A 1 510 ? -21.606 1.273 32.876 1.00 87.00 510 ARG A N 1
ATOM 3960 C CA . ARG A 1 510 ? -22.705 1.529 31.929 1.00 87.00 510 ARG A CA 1
ATOM 3961 C C . ARG A 1 510 ? -22.381 1.025 30.528 1.00 87.00 510 ARG A C 1
ATOM 3963 O O . ARG A 1 510 ? -23.258 0.454 29.880 1.00 87.00 510 ARG A O 1
ATOM 3970 N N . PHE A 1 511 ? -21.146 1.218 30.067 1.00 87.56 511 PHE A N 1
ATOM 3971 C CA . PHE A 1 511 ? -20.696 0.703 28.781 1.00 87.56 511 PHE A CA 1
ATOM 3972 C C . PHE A 1 511 ? -20.773 -0.824 28.736 1.00 87.56 511 PHE A C 1
ATOM 3974 O O . PHE A 1 511 ? -21.487 -1.365 27.894 1.00 87.56 511 PHE A O 1
ATOM 3981 N N . ILE A 1 512 ? -20.120 -1.501 29.686 1.00 90.62 512 ILE A N 1
ATOM 3982 C CA . ILE A 1 512 ? -20.095 -2.966 29.789 1.00 90.62 512 ILE A CA 1
ATOM 3983 C C . ILE A 1 512 ? -21.521 -3.521 29.847 1.00 90.62 512 ILE A C 1
ATOM 3985 O O . ILE A 1 512 ? -21.883 -4.382 29.045 1.00 90.62 512 ILE A O 1
ATOM 3989 N N . GLY A 1 513 ? -22.364 -2.977 30.731 1.00 90.69 513 GLY A N 1
ATOM 3990 C CA . GLY A 1 513 ? -23.758 -3.400 30.860 1.00 90.69 513 GLY A CA 1
ATOM 3991 C C . GLY A 1 513 ? -24.554 -3.239 29.561 1.00 90.69 513 GLY A C 1
ATOM 3992 O O . GLY A 1 513 ? -25.320 -4.131 29.194 1.00 90.69 513 GLY A O 1
ATOM 3993 N N . SER A 1 514 ? -24.342 -2.144 28.823 1.00 88.62 514 SER A N 1
ATOM 3994 C CA . SER A 1 514 ? -25.011 -1.922 27.537 1.00 88.62 514 SER A CA 1
ATOM 3995 C C . SER A 1 514 ? -24.560 -2.910 26.461 1.00 88.62 514 SER A C 1
ATOM 3997 O O . SER A 1 514 ? -25.408 -3.381 25.706 1.00 88.62 514 SER A O 1
ATOM 3999 N N . VAL A 1 515 ? -23.261 -3.210 26.359 1.00 89.25 515 VAL A N 1
ATOM 4000 C CA . VAL A 1 515 ? -22.741 -4.165 25.364 1.00 89.25 515 VAL A CA 1
ATOM 4001 C C . VAL A 1 515 ? -23.242 -5.576 25.666 1.00 89.25 515 VAL A C 1
ATOM 4003 O O . VAL A 1 515 ? -23.804 -6.228 24.786 1.00 89.25 515 VAL A O 1
ATOM 4006 N N . LEU A 1 516 ? -23.106 -6.026 26.918 1.00 90.88 516 LEU A N 1
ATOM 4007 C CA . LEU A 1 516 ? -23.514 -7.370 27.330 1.00 90.88 516 LEU A CA 1
ATOM 4008 C C . LEU A 1 516 ? -25.024 -7.579 27.188 1.00 90.88 516 LEU A C 1
ATOM 4010 O O . LEU A 1 516 ? -25.451 -8.631 26.718 1.00 90.88 516 LEU A O 1
ATOM 4014 N N . SER A 1 517 ? -25.842 -6.576 27.529 1.00 91.56 517 SER A N 1
ATOM 4015 C CA . SER A 1 517 ? -27.297 -6.658 27.349 1.00 91.56 517 SER A CA 1
ATOM 4016 C C . SER A 1 517 ? -27.680 -6.901 25.886 1.00 91.56 517 SER A C 1
ATOM 4018 O O . SER A 1 517 ? -28.530 -7.744 25.603 1.00 91.56 517 SER A O 1
ATOM 4020 N N . GLU A 1 518 ? -27.039 -6.207 24.943 1.00 88.69 518 GLU A N 1
ATOM 4021 C CA . GLU A 1 518 ? -27.315 -6.378 23.514 1.00 88.69 518 GLU A CA 1
ATOM 4022 C C . GLU A 1 518 ? -26.782 -7.700 22.954 1.00 88.69 518 GLU A C 1
ATOM 4024 O O . GLU A 1 518 ? -27.478 -8.349 22.171 1.00 88.69 518 GLU A O 1
ATOM 4029 N N . ALA A 1 519 ? -25.601 -8.142 23.395 1.00 86.88 519 ALA A N 1
ATOM 4030 C CA . ALA A 1 519 ? -25.060 -9.448 23.026 1.00 86.88 519 ALA A CA 1
ATOM 4031 C C . ALA A 1 519 ? -25.985 -10.591 23.487 1.00 86.88 519 ALA A C 1
ATOM 4033 O O . ALA A 1 519 ? -26.307 -11.484 22.705 1.00 86.88 519 ALA A O 1
ATOM 4034 N N . VAL A 1 520 ? -26.503 -10.526 24.721 1.00 91.06 520 VAL A N 1
ATOM 4035 C CA . VAL A 1 520 ? -27.472 -11.506 25.240 1.00 91.06 520 VAL A CA 1
ATOM 4036 C C . VAL A 1 520 ? -28.756 -11.510 24.408 1.00 91.06 520 VAL A C 1
ATOM 4038 O O . VAL A 1 520 ? -29.220 -12.581 24.016 1.00 91.06 520 VAL A O 1
ATOM 4041 N N . LYS A 1 521 ? -29.307 -10.334 24.074 1.00 90.50 521 LYS A N 1
ATOM 4042 C CA . LYS A 1 521 ? -30.499 -10.230 23.211 1.00 90.50 521 LYS A CA 1
ATOM 4043 C C . LYS A 1 521 ? -30.273 -10.810 21.817 1.00 90.50 521 LYS A C 1
ATOM 4045 O O . LYS A 1 521 ? -31.224 -11.296 21.211 1.00 90.50 521 LYS A O 1
ATOM 4050 N N . TYR A 1 522 ? -29.066 -10.693 21.265 1.00 88.75 522 TYR A N 1
ATOM 4051 C CA . TYR A 1 522 ? -28.719 -11.298 19.978 1.00 88.75 522 TYR A CA 1
ATOM 4052 C C . TYR A 1 522 ? -28.697 -12.825 20.080 1.00 88.75 522 TYR A C 1
ATOM 4054 O O . TYR A 1 522 ? -29.411 -13.491 19.336 1.00 88.75 522 TYR A O 1
ATOM 4062 N N . VAL A 1 523 ? -27.979 -13.378 21.064 1.00 88.00 523 VAL A N 1
ATOM 4063 C CA . VAL A 1 523 ? -27.897 -14.833 21.282 1.00 88.00 523 VAL A CA 1
ATOM 4064 C C . VAL A 1 523 ? -29.275 -15.446 21.542 1.00 88.00 523 VAL A C 1
ATOM 4066 O O . VAL A 1 523 ? -29.571 -16.521 21.034 1.00 88.00 523 VAL A O 1
ATOM 4069 N N . GLN A 1 524 ? -30.140 -14.763 22.297 1.00 90.62 524 GLN A N 1
ATOM 4070 C CA . GLN A 1 524 ? -31.515 -15.211 22.548 1.00 90.62 524 GLN A CA 1
ATOM 4071 C C . GLN A 1 524 ? -32.392 -15.246 21.291 1.00 90.62 524 GLN A C 1
ATOM 4073 O O . GLN A 1 524 ? -33.338 -16.018 21.266 1.00 90.62 524 GLN A O 1
ATOM 4078 N N . ARG A 1 525 ? -32.110 -14.409 20.284 1.00 88.06 525 ARG A N 1
ATOM 4079 C CA . ARG A 1 525 ? -32.844 -14.384 19.006 1.00 88.06 525 ARG A CA 1
ATOM 4080 C C . ARG A 1 525 ? -32.280 -15.348 17.966 1.00 88.06 525 ARG A C 1
ATOM 4082 O O . ARG A 1 525 ? -32.996 -15.707 17.041 1.00 88.06 525 ARG A O 1
ATOM 4089 N N . ALA A 1 526 ? -30.998 -15.687 18.077 1.00 82.06 526 ALA A N 1
ATOM 4090 C CA . ALA A 1 526 ? -30.322 -16.620 17.180 1.00 82.06 526 ALA A CA 1
ATOM 4091 C C . ALA A 1 526 ? -30.583 -18.096 17.539 1.00 82.06 526 ALA A C 1
ATOM 4093 O O . ALA A 1 526 ? -30.357 -18.972 16.707 1.00 82.06 526 ALA A O 1
ATOM 4094 N N . ARG A 1 527 ? -31.023 -18.360 18.775 1.00 75.50 527 ARG A N 1
ATOM 4095 C CA . ARG A 1 527 ? -31.558 -19.650 19.230 1.00 75.50 527 ARG A CA 1
ATOM 4096 C C . ARG A 1 527 ? -33.041 -19.739 18.917 1.00 75.50 527 ARG A C 1
ATOM 4098 O O . ARG A 1 527 ? -33.475 -20.862 18.584 1.00 75.50 527 ARG A O 1
#

Secondary structure (DSSP, 8-state):
-------------------------PPP----------------------------HHHHHHHHSTTSPP-HHHHHHHHHHTTT----HHHHHHHHHHHTSTT--HHHHHHHHHHHHHHHH-SSSPPPHHHHHHHHHHHHTS---GGGHHHHHHHHHHHTTTTT--TT-HHHHHHHHHHHHHHHHHHHHSS--SSHHHHHHHHHHHHHHHHHHHHH-TTT--HHHHHHHHHHHHHHHHHHHHHHHS--GGG-------------------------------PPPPHHHHHHHHHHHHHHHHHHHGGG--TTHHHHHHHHHHHHHHHT--PPPPP-SSPPP---STTHHHHHHHHHHHHHHHSTTHHHHHHHHHHHTT-SSHHHHHHHHHHHHHHHHHHHHHHHHHHHHHH---------TTS-----HHHHHHHHHHHS-----GGG-HHHHHHHHHHHHHHHHTSTT-HHHHHHHHHHHHHHHHHHHHHHTT--------SS-HHHHHHHHHHHHHHHHHHHHH-

Radius of gyration: 32.18 Å; chains: 1; bounding box: 74×85×99 Å

Sequence (527 aa):
MRRLGLDMQQGDSKTQKKRPRAKTGGPIPSFIKSRPSAAVTTTPLTQDDSPPTHLSVDELLSSLTPPAVLSMNHARALHMALRIDTPPLDSLIPVVSRLCAPGTPFPFVICGLEIIAVCSTSDLRPLTDIERASLFAVVRSSDLSWALSKPRYNCLTALTKGGTCLAGFEEQFQRYSEECIGFIMELLLSDDEPERRQKEQYVESHSELLRNAFVKNPSSYTDKHLRNTLQFYDRFVQRSLDAILFPSSDSVSIPSSPSVLHRRSGSSPQASLPFFGSRPHTEPLTLLEKTMLPCQMQLAFLDIYRSRLTSDEILHVIHNLLRMIGAHITPLPHISATPLPPRHVVRLIEEAALNHLFVLLQGPFSVTVAANVKTYLSSDNKQVSLGAFRTIRAVLRDAAISRMALLSLRRSKFDVDITAPTGQMVLTESYTRVLERAHKEIVEVPAFALDRLCKPTAKAIRQWSSRADAEMILEEAVGITIDIVDEACDRVEGTDSEANTSMIGPEEGRFIGSVLSEAVKYVQRAR

Organism: NCBI:txid1419009

Foldseek 3Di:
DDDDDDDDDDDDDDDDDDDDDDDPPDDDDDPPDDDDDDDDDDDDDDDPPDPPPLDALVRLLVCQAPPHDDDLVSLVSNLVNCLVDPDDLVSVLRNLLVLQAEPHDPSSNLSSLSSLLSNLQDPVDHDDLVSLVSSVVSLLNHDQDPSCLVSSLSSLCSSCVLQQRQPPNLLVLLVSLLVNLVVLLVVLVDQDDDPNVVSLVSSVSSLSSNLSNCVNCVVVDDLVSLVVVLVSLLVSLVVLLVCVVCVPPVPCPPPPDPPPDDDDDDDDDDDDDDDDPDPPPPDRDDSLVSNVSSLVSSLSSCVSCVVVDDPVVVLVLLQSLLLQLLSLPDDDDAADLFDDDDDDDSCPNNVSSLVSLVVCCVDPNVVVSLVSLLVQCQDPDRSNNLSSLVSLLVLLLLLLSLVLLLLVVVQDPDPQPCPDPVSDRDDDPRNVVSVVSPPPPSPPSVSSDLLNNLVSNLVSLLNLLVDPPSVSVLVSLVSSLSSLVVSLVSVVVRDPDPDPDDSQPPSSVSSSVSSVVSVVVSVVVVD